Protein AF-A0A9D6CU52-F1 (afdb_monomer)

pLDDT: mean 83.79, std 15.83, range [31.8, 98.38]

Foldseek 3Di:
DDDPAAAEFEPDDPVQVQLLLLLCVVLVVVCVVLVQDFLADDHEYEYEYQAQVVVVLVDPDDGDQAQWAWDDDNHHTYIYGNCPDPDHRSLSSQLSVQLRRQNCPQAQPLQSLLLSNQSSQQDQDPVRDTDSALAPVLLVCVVPHDADQPVCLRPDDPPRPLSSDPNSSSVSNLLQNVLCVVPVNSNPRGCVVVVVVCVVPNRVVVVVVSVVVSVPHDGDDPPPSDPRPPPPPPDDDDPLVSLLVVLLSCCVRPVVVSLVSLVVSCVVPVPDLSSLLVVLVSCVQVVVLVSSLVSLVSSVVPPPRALVSLQSNLLSLCDDDPDDNQVSLVSSLVSLVVSCVVPVLDLSSLCSNLSSCLSNVVLVSSVVSLVSQCVPPVRNVVSVVVNVVSVVSNVVVVVPPDDDDPDDDDDDDDDDDDDDDDDDDDPDDDDDDDDPCPPPPQWDKDKFWFAFWADPDQWIWTWGDDSPGIAIETAHPVQAACEAPDPDPPPRHQDGGDGGDIKIWIFNDDPRPPRSYGYTHYIYD

Solvent-accessible surface area (backbone atoms only — not comparable to full-atom values): 29487 Å² total; per-residue (Å²): 59,41,53,103,63,33,34,45,45,60,88,58,57,65,88,56,49,52,59,51,53,47,47,52,52,52,52,53,53,48,36,47,76,64,72,38,54,62,70,58,80,63,49,35,39,36,36,44,29,64,27,56,73,73,41,38,84,77,47,96,57,74,86,90,74,65,63,52,44,56,43,85,44,86,84,40,34,33,28,35,28,23,51,64,48,94,75,62,43,65,46,48,47,36,25,22,46,34,62,48,31,48,89,60,80,79,51,57,54,40,54,51,52,3,44,16,49,40,55,37,32,58,43,68,46,101,83,65,48,87,42,67,50,42,50,60,66,46,52,49,45,66,75,73,48,86,76,71,52,55,69,58,48,74,68,39,45,92,85,35,75,59,66,72,38,73,59,45,53,39,51,21,23,51,52,42,54,54,49,45,73,80,32,88,53,75,81,71,56,65,65,61,69,59,55,49,50,33,73,75,60,35,50,68,58,47,50,53,53,51,50,58,52,55,71,72,58,62,63,49,77,84,71,74,78,73,76,76,63,88,72,79,78,71,41,78,65,52,71,68,56,49,51,49,55,54,24,62,56,23,49,81,75,39,47,70,60,12,47,55,48,32,54,47,50,33,68,80,32,78,87,50,46,74,41,30,36,62,48,14,48,52,25,47,76,70,69,40,51,69,63,12,43,56,29,21,62,55,19,56,68,40,92,81,45,52,43,64,45,28,36,54,36,19,58,53,39,64,48,94,65,97,61,66,61,41,66,32,9,50,54,13,27,51,27,13,46,60,20,25,75,81,41,73,81,43,62,67,37,35,50,50,25,19,53,16,21,55,61,48,63,40,54,70,60,17,51,52,33,35,54,64,30,47,76,34,83,94,38,24,71,61,26,54,53,50,51,57,49,47,54,53,52,53,55,48,54,69,66,67,56,77,72,81,79,75,90,70,82,83,80,81,86,79,80,89,78,81,82,82,80,81,86,76,89,75,75,80,78,78,83,74,78,80,70,83,78,67,75,54,89,86,44,50,77,44,68,27,31,30,62,37,26,46,59,92,56,90,41,32,35,43,29,29,35,44,100,86,52,79,35,55,31,36,27,45,72,95,49,68,32,49,64,39,71,52,98,46,91,82,50,71,55,88,56,73,65,42,53,77,47,60,32,43,38,26,21,36,62,47,94,53,79,89,50,79,32,26,42,34,54,30,37,37,87

Sequence (525 aa):
MRSGSFELVSELGPEAVDPAAAYLRIIGARYRSLGLNLREPGPITAVLTPTIVELSPYLRSPLGRTRGLSLVSPDRNYALVAWIAPGDPLTALAHEYAHLVDPHPERPVWFREGWADYLSYLRPDATGTLGATAPADRLALLRNGSWVRLDALLTADRGSPEFAEPLFYAQSWLIVRWLAEGEPDVRRISPEPFVQLVAERGPEAVAELLQAFLAGLSPAPEAPPAPAADVEMVETLEDREVALRLADLDRWIRPERARQTLERLAAEHPGWLKPLAPLGALEMDAGRYDEAETLLAEAVRDADAAPRTHHRYALLLLRPTDADPVDRAELAALHASLALESQPDDPRFLLTQAQAWMVSGAWDAAVGALRRLLVQPQSRAKAEQEMAELERRRNQALRSTPAPPLAVASPEPLPAALAPPPPKDIPPPAVEPPVTNWPPPHAEVIYGRVDYVDCSGPDKIIVLRNSLFPMRFREPRGRPAKIFFPPDKSWETIPCGAKGWTINLAYRPYRELGSVRGDVVAILF

Secondary structure (DSSP, 8-state):
-B-SSEEEEESS-HHHHHHHHHHHHHHHHHHHHTT---SSSS-EEEEEESSHHHHGGG-SS-TTS-SEEEEE-SS-EEEEEESSSSS-HHHHHHHHHHHHH-S-TTS-HHHHHHHHHHHHTEEE-TTS-EEE---HHHHHHHHHS-PPPHHHHHH--TTSGGGGSHHHHHHHHHHHHHHHHH-SSTTT--SHHHHHHHHHH-HHHHHHHHHHHHHHPPPPP-PPPPP-------BPPPHHHHHHHHHHHHTTT-HHHHHHHHHHHHHH-TT--TTHHHHHHHHHHTT-HHHHHHHHHHHTTSTT--HHHHHHHHHHHTS--SS-HHHHHHHHHHHHHHHHHHSTT-HHHHHHHHHHHHHHT-HHHHHHHHHHHHTSTTTHHHHHHHHHHHHHHHHHHHHSSPPPPP--PPPPPPPPPPPPPPPP-PPPPP-PPP-TT-SPTT-EEEEEEEEEEE-SSSSEEEEEE-SS-EEEEEE-TTSPPEEES-SSTT-SSPPTT--S-EEEEEEEE-SSTT-S-EEEEEEE-

Nearest PDB structures (foldseek):
  6b85-assembly1_J  TM=6.026E-01  e=1.925E-04  synthetic construct
  6y4l-assembly1_A  TM=3.552E-01  e=9.000E-04  Homo sapiens
  8j0o-assembly1_B  TM=4.127E-01  e=2.598E-03  Homo sapiens
  8tau-assembly1_K  TM=4.424E-01  e=5.618E-03  Homo sapiens
  6ww7-assembly1_B  TM=3.453E-01  e=7.789E-04  Homo sapiens

Mean predicted aligned error: 13.83 Å

Radius of gyration: 27.66 Å; Cα contacts (8 Å, |Δi|>4): 777; chains: 1; bounding box: 75×64×87 Å

Structure (mmCIF, N/CA/C/O backbone):
data_AF-A0A9D6CU52-F1
#
_entry.id   AF-A0A9D6CU52-F1
#
loop_
_atom_site.group_PDB
_atom_site.id
_atom_site.type_symbol
_atom_site.label_atom_id
_atom_site.label_alt_id
_atom_site.label_comp_id
_atom_site.label_asym_id
_atom_site.label_entity_id
_atom_site.label_seq_id
_atom_site.pdbx_PDB_ins_code
_atom_site.Cartn_x
_atom_site.Cartn_y
_atom_site.Cartn_z
_atom_site.occupancy
_atom_site.B_iso_or_equiv
_atom_site.auth_seq_id
_atom_site.auth_comp_id
_atom_site.auth_asym_id
_atom_site.auth_atom_id
_atom_site.pdbx_PDB_model_num
ATOM 1 N N . MET A 1 1 ? 13.491 15.106 6.067 1.00 82.19 1 MET A N 1
ATOM 2 C CA . MET A 1 1 ? 12.840 16.278 5.440 1.00 82.19 1 MET A CA 1
ATOM 3 C C . MET A 1 1 ? 11.353 15.988 5.245 1.00 82.19 1 MET A C 1
ATOM 5 O O . MET A 1 1 ? 11.017 14.853 4.917 1.00 82.19 1 MET A O 1
ATOM 9 N N . ARG A 1 2 ? 10.461 16.965 5.435 1.00 82.94 2 ARG A N 1
ATOM 10 C CA . ARG A 1 2 ? 9.003 16.836 5.249 1.00 82.94 2 ARG A CA 1
ATOM 11 C C . ARG A 1 2 ? 8.479 17.889 4.263 1.00 82.94 2 ARG A C 1
ATOM 13 O O . ARG A 1 2 ? 8.951 19.020 4.241 1.00 82.94 2 ARG A O 1
ATOM 20 N N . SER A 1 3 ? 7.506 17.490 3.447 1.00 80.88 3 SER A N 1
ATOM 21 C CA . SER A 1 3 ? 6.728 18.313 2.513 1.00 80.88 3 SER A CA 1
ATOM 22 C C . SER A 1 3 ? 5.238 17.998 2.697 1.00 80.88 3 SER A C 1
ATOM 24 O O . SER A 1 3 ? 4.886 16.959 3.253 1.00 80.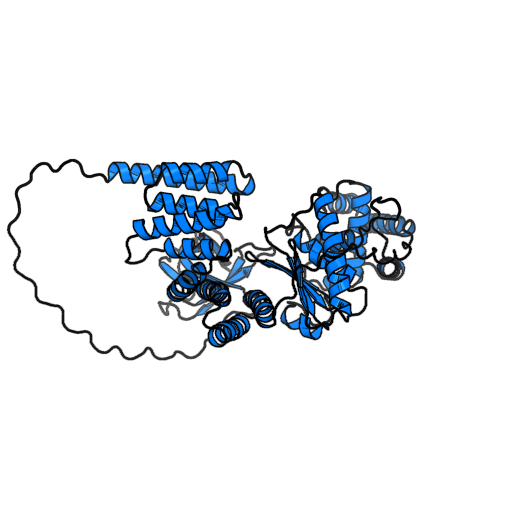88 3 SER A O 1
ATOM 26 N N . GLY A 1 4 ? 4.341 18.842 2.176 1.00 74.12 4 GLY A N 1
ATOM 27 C CA . GLY A 1 4 ? 2.895 18.575 2.225 1.00 74.12 4 GLY A CA 1
ATOM 28 C C . GLY A 1 4 ? 2.442 17.311 1.473 1.00 74.12 4 GLY A C 1
ATOM 29 O O . GLY A 1 4 ? 1.302 16.890 1.623 1.00 74.12 4 GLY A O 1
ATOM 30 N N . SER A 1 5 ? 3.309 16.697 0.656 1.00 75.69 5 SER A N 1
ATOM 31 C CA . SER A 1 5 ? 2.972 15.507 -0.149 1.00 75.69 5 SER A CA 1
ATOM 32 C C . SER A 1 5 ? 3.881 14.295 0.074 1.00 75.69 5 SER A C 1
ATOM 34 O O . SER A 1 5 ? 3.539 13.196 -0.364 1.00 75.69 5 SER A O 1
ATOM 36 N N . PHE A 1 6 ? 5.024 14.464 0.744 1.00 87.56 6 PHE A N 1
ATOM 37 C CA . PHE A 1 6 ? 5.948 13.371 1.041 1.00 87.56 6 PHE A CA 1
ATOM 38 C C . PHE A 1 6 ? 6.873 13.703 2.218 1.00 87.56 6 PHE A C 1
ATOM 40 O O . PHE A 1 6 ? 7.117 14.862 2.544 1.00 87.56 6 PHE A O 1
ATOM 47 N N . GLU A 1 7 ? 7.438 12.663 2.811 1.00 90.50 7 GLU A N 1
ATOM 48 C CA . GLU A 1 7 ? 8.548 12.703 3.753 1.00 90.50 7 GLU A CA 1
ATOM 49 C C . GLU A 1 7 ? 9.751 11.996 3.121 1.00 90.50 7 GLU A C 1
ATOM 51 O O . GLU A 1 7 ? 9.598 10.997 2.420 1.00 90.50 7 GLU A O 1
ATOM 56 N N . LEU A 1 8 ? 10.947 12.509 3.381 1.00 90.50 8 LEU A N 1
ATOM 57 C CA . LEU A 1 8 ? 12.207 11.882 3.007 1.00 90.50 8 LEU A CA 1
ATOM 58 C C . LEU A 1 8 ? 13.006 11.586 4.275 1.00 90.50 8 LEU A C 1
ATOM 60 O O . LEU A 1 8 ? 13.309 12.495 5.058 1.00 90.50 8 LEU A O 1
ATOM 64 N N . VAL A 1 9 ? 13.340 10.315 4.456 1.00 90.88 9 VAL A N 1
ATOM 65 C CA . VAL A 1 9 ? 14.138 9.782 5.557 1.00 90.88 9 VAL A CA 1
ATOM 66 C C . VAL A 1 9 ? 15.438 9.247 4.971 1.00 90.88 9 VAL A C 1
ATOM 68 O O . VAL A 1 9 ? 15.416 8.496 4.001 1.00 90.88 9 VAL A O 1
ATOM 71 N N . SER A 1 10 ? 16.572 9.662 5.520 1.00 87.44 10 SER A N 1
ATOM 72 C CA . SER A 1 10 ? 17.883 9.336 4.967 1.00 87.44 10 SER A CA 1
ATOM 73 C C . SER A 1 10 ? 18.942 9.408 6.057 1.00 87.44 10 SER A C 1
ATOM 75 O O . SER A 1 10 ? 18.907 10.323 6.877 1.00 87.44 10 SER A O 1
ATOM 77 N N . GLU A 1 11 ? 19.885 8.469 6.035 1.00 77.38 11 GLU A N 1
ATOM 78 C CA . GLU A 1 11 ? 21.148 8.559 6.789 1.00 77.38 11 GLU A CA 1
ATOM 79 C C . GLU A 1 11 ? 22.247 9.278 5.977 1.00 77.38 11 GLU A C 1
ATOM 81 O O . GLU A 1 11 ? 23.333 9.546 6.484 1.00 77.38 11 GLU A O 1
ATOM 86 N N . LEU A 1 12 ? 21.971 9.583 4.704 1.00 82.69 12 LEU A N 1
ATOM 87 C CA . LEU A 1 12 ? 22.848 10.330 3.798 1.00 82.69 12 LEU A CA 1
ATOM 88 C C . LEU A 1 12 ? 22.680 11.841 3.978 1.00 82.69 12 LEU A C 1
ATOM 90 O O . LEU A 1 12 ? 21.609 12.304 4.384 1.00 82.69 12 LEU A O 1
ATOM 94 N N . GLY A 1 13 ? 23.720 12.596 3.619 1.00 80.56 13 GLY A N 1
ATOM 95 C CA . GLY A 1 13 ? 23.745 14.048 3.734 1.00 80.56 13 GLY A CA 1
ATOM 96 C C . GLY A 1 13 ? 22.872 14.785 2.705 1.00 80.56 13 GLY A C 1
ATOM 97 O O . GLY A 1 13 ? 22.214 14.165 1.855 1.00 80.56 13 GLY A O 1
ATOM 98 N N . PRO A 1 14 ? 22.853 16.132 2.772 1.00 82.94 14 PRO A N 1
ATOM 99 C CA . PRO A 1 14 ? 22.083 16.997 1.872 1.00 82.94 14 PRO A CA 1
ATOM 100 C C . PRO A 1 14 ? 22.311 16.712 0.381 1.00 82.94 14 PRO A C 1
ATOM 102 O O . PRO A 1 14 ? 21.384 16.804 -0.417 1.00 82.94 14 PRO A O 1
ATOM 105 N N . GLU A 1 15 ? 23.512 16.267 0.005 1.00 83.56 15 GLU A N 1
ATOM 106 C CA . GLU A 1 15 ? 23.879 15.906 -1.366 1.00 83.56 15 GLU A CA 1
ATOM 107 C C . GLU A 1 15 ? 23.019 14.788 -1.978 1.00 83.56 15 GLU A C 1
ATOM 109 O O . GLU A 1 15 ? 22.872 14.726 -3.197 1.00 83.56 15 GLU A O 1
ATOM 114 N N . ALA A 1 16 ? 22.439 13.916 -1.149 1.00 86.19 16 ALA A N 1
ATOM 115 C CA . ALA A 1 16 ? 21.479 12.900 -1.573 1.00 86.19 16 ALA A CA 1
ATOM 116 C C . ALA A 1 16 ? 20.031 13.371 -1.376 1.00 86.19 16 ALA A C 1
ATOM 118 O O . ALA A 1 16 ? 19.162 13.122 -2.213 1.00 86.19 16 ALA A O 1
ATOM 119 N N . VAL A 1 17 ? 19.774 14.066 -0.267 1.00 86.88 17 VAL A N 1
ATOM 120 C CA . VAL A 1 17 ? 18.432 14.481 0.157 1.00 86.88 17 VAL A CA 1
ATOM 121 C C . VAL A 1 17 ? 17.819 15.520 -0.780 1.00 86.88 17 VAL A C 1
ATOM 123 O O . VAL A 1 17 ? 16.676 15.350 -1.208 1.00 86.88 17 VAL A O 1
ATOM 126 N N . ASP A 1 18 ? 18.572 16.555 -1.142 1.00 85.44 18 ASP A N 1
ATOM 127 C CA . ASP A 1 18 ? 18.086 17.675 -1.951 1.00 85.44 18 ASP A CA 1
ATOM 128 C C . ASP A 1 18 ? 17.663 17.251 -3.372 1.00 85.44 18 ASP A C 1
ATOM 130 O O . ASP A 1 18 ? 16.533 17.561 -3.778 1.00 85.44 18 ASP A O 1
ATOM 134 N N . PRO A 1 19 ? 18.476 16.496 -4.145 1.00 85.81 19 PRO A N 1
ATOM 135 C CA . PRO A 1 19 ? 18.045 16.030 -5.461 1.00 85.81 19 PRO A CA 1
ATOM 136 C C . PRO A 1 19 ? 16.874 15.041 -5.378 1.00 85.81 19 PRO A C 1
ATOM 138 O O . PRO A 1 19 ? 15.969 15.112 -6.211 1.00 85.81 19 PRO A O 1
ATOM 141 N N . ALA A 1 20 ? 16.830 14.162 -4.367 1.00 89.50 20 ALA A N 1
ATOM 142 C CA . ALA A 1 20 ? 15.702 13.249 -4.167 1.00 89.50 20 ALA A CA 1
ATOM 143 C C . ALA A 1 20 ? 14.395 14.009 -3.905 1.00 89.50 20 ALA A C 1
ATOM 145 O O . ALA A 1 20 ? 13.361 13.717 -4.506 1.00 89.50 20 ALA A O 1
ATOM 146 N N . ALA A 1 21 ? 14.452 15.010 -3.026 1.00 87.44 21 ALA A N 1
ATOM 147 C CA . ALA A 1 21 ? 13.339 15.879 -2.679 1.00 87.44 21 ALA A CA 1
ATOM 148 C C . ALA A 1 21 ? 12.778 16.617 -3.898 1.00 87.44 21 ALA A C 1
ATOM 150 O O . ALA A 1 21 ? 11.570 16.570 -4.161 1.00 87.44 21 ALA A O 1
ATOM 151 N N . ALA A 1 22 ? 13.656 17.275 -4.660 1.00 83.31 22 ALA A N 1
ATOM 152 C CA . ALA A 1 22 ? 13.279 17.979 -5.878 1.00 83.31 22 ALA A CA 1
ATOM 153 C C . ALA A 1 22 ? 12.625 17.018 -6.882 1.00 83.31 22 ALA A C 1
ATOM 155 O O . ALA A 1 22 ? 11.557 17.312 -7.430 1.00 83.31 22 ALA A O 1
ATOM 156 N N . TYR A 1 23 ? 13.214 15.833 -7.061 1.00 85.62 23 TYR A N 1
ATOM 157 C CA . TYR A 1 23 ? 12.720 14.841 -8.006 1.00 85.62 23 TYR A CA 1
ATOM 158 C C . TYR A 1 23 ? 11.363 14.253 -7.604 1.00 85.62 23 TYR A C 1
ATOM 160 O O . TYR A 1 23 ? 10.465 14.208 -8.442 1.00 85.62 23 TYR A O 1
ATOM 168 N N . LEU A 1 24 ? 11.153 13.906 -6.326 1.00 87.75 24 LEU A N 1
ATOM 169 C CA . LEU A 1 24 ? 9.862 13.436 -5.793 1.00 87.75 24 LEU A CA 1
ATOM 170 C C . LEU A 1 24 ? 8.722 14.418 -6.073 1.00 87.75 24 LEU A C 1
ATOM 172 O O . LEU A 1 24 ? 7.606 14.013 -6.408 1.00 87.75 24 LEU A O 1
ATOM 176 N N . ARG A 1 25 ? 9.003 15.720 -5.968 1.00 83.50 25 ARG A N 1
ATOM 177 C CA . ARG A 1 25 ? 8.037 16.779 -6.277 1.00 83.50 25 ARG A CA 1
ATOM 178 C C . ARG A 1 25 ? 7.653 16.766 -7.755 1.00 83.50 25 ARG A C 1
ATOM 180 O O . ARG A 1 25 ? 6.465 16.837 -8.075 1.00 83.50 25 ARG A O 1
ATOM 187 N N . ILE A 1 26 ? 8.650 16.654 -8.633 1.00 82.12 26 ILE A N 1
ATOM 188 C CA . ILE A 1 26 ? 8.469 16.626 -10.088 1.00 82.12 26 ILE A CA 1
ATOM 189 C C . ILE A 1 26 ? 7.664 15.396 -10.497 1.00 82.12 26 ILE A C 1
ATOM 191 O O . ILE A 1 26 ? 6.622 15.544 -11.137 1.00 82.12 26 ILE A O 1
ATOM 195 N N . ILE A 1 27 ? 8.088 14.197 -10.087 1.00 84.94 27 ILE A N 1
ATOM 196 C CA . ILE A 1 27 ? 7.401 12.958 -10.469 1.00 84.94 27 ILE A CA 1
ATOM 197 C C . ILE A 1 27 ? 6.010 12.871 -9.838 1.00 84.94 27 ILE A C 1
ATOM 199 O O . ILE A 1 27 ? 5.061 12.477 -10.508 1.00 84.94 27 ILE A O 1
ATOM 203 N N . GLY A 1 28 ? 5.834 13.339 -8.599 1.00 85.56 28 GLY A N 1
ATOM 204 C CA . GLY A 1 28 ? 4.525 13.364 -7.952 1.00 85.56 28 GLY A CA 1
ATOM 205 C C . GLY A 1 28 ? 3.546 14.313 -8.645 1.00 85.56 28 GLY A C 1
ATOM 206 O O . GLY A 1 28 ? 2.388 13.959 -8.865 1.00 85.56 28 GLY A O 1
ATOM 207 N N . ALA A 1 29 ? 3.993 15.513 -9.035 1.00 82.88 29 ALA A N 1
ATOM 208 C CA . ALA A 1 29 ? 3.177 16.430 -9.835 1.00 82.88 29 ALA A CA 1
ATOM 209 C C . ALA A 1 29 ? 2.859 15.842 -11.218 1.00 82.88 29 ALA A C 1
ATOM 211 O O . ALA A 1 29 ? 1.720 15.927 -11.682 1.00 82.88 29 ALA A O 1
ATOM 212 N N . ARG A 1 30 ? 3.844 15.191 -11.844 1.00 82.44 30 ARG A N 1
ATOM 213 C CA . ARG A 1 30 ? 3.703 14.526 -13.140 1.00 82.44 30 ARG A CA 1
ATOM 214 C C . ARG A 1 30 ? 2.666 13.409 -13.096 1.00 82.44 30 ARG A C 1
ATOM 216 O O . ARG A 1 30 ? 1.738 13.430 -13.901 1.00 82.44 30 ARG A O 1
ATOM 223 N N . TYR A 1 31 ? 2.781 12.470 -12.164 1.00 87.50 31 TYR A N 1
ATOM 224 C CA . TYR A 1 31 ? 1.844 11.356 -12.033 1.00 87.50 31 TYR A CA 1
ATOM 225 C C . TYR A 1 31 ? 0.422 11.861 -11.763 1.00 87.50 31 TYR A C 1
ATOM 227 O O . TYR A 1 31 ? -0.506 11.448 -12.457 1.00 87.50 31 TYR A O 1
ATOM 235 N N . ARG A 1 32 ? 0.248 12.881 -10.910 1.00 86.56 32 ARG A N 1
ATOM 236 C CA . ARG A 1 32 ? -1.065 13.525 -10.725 1.00 86.56 32 ARG A CA 1
ATOM 237 C C . ARG A 1 32 ? -1.614 14.155 -12.008 1.00 86.56 32 ARG A C 1
ATOM 239 O O . ARG A 1 32 ? -2.791 13.976 -12.300 1.00 86.56 32 ARG A O 1
ATOM 246 N N . SER A 1 33 ? -0.785 14.841 -12.803 1.00 84.12 33 SER A N 1
ATOM 247 C CA . SER A 1 33 ? -1.212 15.397 -14.104 1.00 84.12 33 SER A CA 1
ATOM 248 C C . SER A 1 33 ? -1.621 14.325 -15.122 1.00 84.12 33 SER A C 1
ATOM 250 O O . SER A 1 33 ? -2.421 14.593 -16.012 1.00 84.12 33 SER A O 1
ATOM 252 N N . LEU A 1 34 ? -1.097 13.106 -14.967 1.00 84.88 34 LEU A N 1
ATOM 253 C CA . LEU A 1 34 ? -1.471 11.926 -15.746 1.00 84.88 34 LEU A CA 1
ATOM 254 C C . LEU A 1 34 ? -2.723 11.225 -15.186 1.00 84.88 34 LEU A C 1
ATOM 256 O O . LEU A 1 34 ? -3.155 10.211 -15.727 1.00 84.88 34 LEU A O 1
ATOM 260 N N . GLY A 1 35 ? -3.300 11.733 -14.092 1.00 87.25 35 GLY A N 1
ATOM 261 C CA . GLY A 1 35 ? -4.410 11.104 -13.379 1.00 87.25 35 GLY A CA 1
ATOM 262 C C . GLY A 1 35 ? -4.018 9.834 -12.614 1.00 87.25 35 GLY A C 1
ATOM 263 O O . GLY A 1 35 ? -4.899 9.048 -12.271 1.00 87.25 35 GLY A O 1
ATOM 264 N N . LEU A 1 36 ? -2.722 9.627 -12.363 1.00 88.50 36 LEU A N 1
ATOM 265 C CA . LEU A 1 36 ? -2.189 8.550 -11.533 1.00 88.50 36 LEU A CA 1
ATOM 266 C C . LEU A 1 36 ? -2.109 9.041 -10.084 1.00 88.50 36 LEU A C 1
ATOM 268 O O . LEU A 1 36 ? -1.351 9.960 -9.760 1.00 88.50 36 LEU A O 1
ATOM 272 N N . ASN A 1 37 ? -2.919 8.439 -9.218 1.00 86.25 37 ASN A N 1
ATOM 273 C CA . ASN A 1 37 ? -3.001 8.771 -7.799 1.00 86.25 37 ASN A CA 1
ATOM 274 C C . ASN A 1 37 ? -2.467 7.616 -6.956 1.00 86.25 37 ASN A C 1
ATOM 276 O O . ASN A 1 37 ? -2.439 6.473 -7.406 1.00 86.25 37 ASN A O 1
ATOM 280 N N . LEU A 1 38 ? -2.069 7.916 -5.720 1.00 82.62 38 LEU A N 1
ATOM 281 C CA . LEU A 1 38 ? -1.670 6.882 -4.772 1.00 82.62 38 LEU A CA 1
ATOM 282 C C . LEU A 1 38 ? -2.819 5.911 -4.513 1.00 82.62 38 LEU A C 1
ATOM 284 O O . LEU A 1 38 ? -3.964 6.329 -4.338 1.00 82.62 38 LEU A O 1
ATOM 288 N N . ARG A 1 39 ? -2.484 4.620 -4.456 1.00 73.75 39 ARG A N 1
ATOM 289 C CA . ARG A 1 39 ? -3.450 3.549 -4.177 1.00 73.75 39 ARG A CA 1
ATOM 290 C C . ARG A 1 39 ? -4.070 3.677 -2.790 1.00 73.75 39 ARG A C 1
ATOM 292 O O . ARG A 1 39 ? -5.274 3.509 -2.636 1.00 73.75 39 ARG A O 1
ATOM 299 N N . GLU A 1 40 ? -3.237 3.961 -1.793 1.00 72.12 40 GLU A N 1
ATOM 300 C CA . GLU A 1 40 ? -3.673 4.252 -0.431 1.00 72.12 40 GLU A CA 1
ATOM 301 C C . GLU A 1 40 ? -3.471 5.744 -0.146 1.00 72.12 40 GLU A C 1
ATOM 303 O O . GLU A 1 40 ? -2.378 6.266 -0.398 1.00 72.12 40 GLU A O 1
ATOM 308 N N . PRO A 1 41 ? -4.491 6.444 0.381 1.00 68.19 41 PRO A N 1
ATOM 309 C CA . PRO A 1 41 ? -4.361 7.846 0.743 1.00 68.19 41 PRO A CA 1
ATOM 310 C C . PRO A 1 41 ? -3.345 8.013 1.879 1.00 68.19 41 PRO A C 1
ATOM 312 O O . PRO A 1 41 ? -3.377 7.293 2.875 1.00 68.19 41 PRO A O 1
ATOM 315 N N . GLY A 1 42 ? -2.449 8.988 1.735 1.00 72.44 42 GLY A N 1
ATOM 316 C CA . GLY A 1 42 ? -1.429 9.309 2.732 1.00 72.44 42 GLY A CA 1
ATOM 317 C C . GLY A 1 42 ? -0.142 9.840 2.100 1.00 72.44 42 GLY A C 1
ATOM 318 O O . GLY A 1 42 ? 0.035 9.737 0.883 1.00 72.44 42 GLY A O 1
ATOM 319 N N . PRO A 1 43 ? 0.766 10.421 2.901 1.00 78.69 43 PRO A N 1
ATOM 320 C CA . PRO A 1 43 ? 2.061 10.857 2.404 1.00 78.69 43 PRO A CA 1
ATOM 321 C C . PRO A 1 43 ? 2.912 9.653 1.992 1.00 78.69 43 PRO A C 1
ATOM 323 O O . PRO A 1 43 ? 2.812 8.561 2.561 1.00 78.69 43 PRO A O 1
ATOM 326 N N . ILE A 1 44 ? 3.787 9.874 1.017 1.00 89.50 44 ILE A N 1
ATOM 327 C CA . ILE A 1 44 ? 4.846 8.922 0.682 1.00 89.50 44 ILE A CA 1
ATOM 328 C C . ILE A 1 44 ? 6.014 9.181 1.618 1.00 89.50 44 ILE A C 1
ATOM 330 O O . ILE A 1 44 ? 6.458 10.318 1.732 1.00 89.50 44 ILE A O 1
ATOM 334 N N . THR A 1 45 ? 6.540 8.145 2.251 1.00 92.38 45 THR A N 1
ATOM 335 C CA . THR A 1 45 ? 7.805 8.194 2.976 1.00 92.38 45 THR A CA 1
ATOM 336 C C . THR A 1 45 ? 8.875 7.537 2.109 1.00 92.38 45 THR A C 1
ATOM 338 O O . THR A 1 45 ? 8.958 6.313 2.007 1.00 92.38 45 THR A O 1
ATOM 341 N N . ALA A 1 46 ? 9.690 8.355 1.452 1.00 93.88 46 ALA A N 1
ATOM 342 C CA . ALA A 1 46 ? 10.862 7.879 0.736 1.00 93.88 46 ALA A CA 1
ATOM 343 C C . ALA A 1 46 ? 12.003 7.636 1.735 1.00 93.88 46 ALA A C 1
ATOM 345 O O . ALA A 1 46 ? 12.306 8.504 2.553 1.00 93.88 46 ALA A O 1
ATOM 346 N N . VAL A 1 47 ? 12.615 6.454 1.686 1.00 93.00 47 VAL A N 1
ATOM 347 C CA . VAL A 1 47 ? 13.716 6.056 2.572 1.00 93.00 47 VAL A CA 1
ATOM 348 C C . VAL A 1 47 ? 14.956 5.808 1.724 1.00 93.00 47 VAL A C 1
ATOM 350 O O . VAL A 1 47 ? 14.983 4.879 0.918 1.00 93.00 47 VAL A O 1
ATOM 353 N N . LEU A 1 48 ? 15.977 6.641 1.899 1.00 92.62 48 LEU A N 1
ATOM 354 C CA . LEU A 1 48 ? 17.241 6.517 1.182 1.00 92.62 48 LEU A CA 1
ATOM 355 C C . LEU A 1 48 ? 18.237 5.774 2.065 1.00 92.62 48 LEU A C 1
ATOM 357 O O . LEU A 1 48 ? 18.651 6.277 3.111 1.00 92.62 48 LEU A O 1
ATOM 361 N N . THR A 1 49 ? 18.611 4.569 1.649 1.00 87.94 49 THR A N 1
ATOM 362 C CA . THR A 1 49 ? 19.670 3.811 2.312 1.00 87.94 49 THR A CA 1
ATOM 363 C C . THR A 1 49 ? 20.997 4.061 1.600 1.00 87.94 49 THR A C 1
ATOM 365 O O . THR A 1 49 ? 21.003 4.220 0.375 1.00 87.94 49 THR A O 1
ATOM 368 N N . PRO A 1 50 ? 22.139 4.075 2.312 1.00 82.56 50 PRO A N 1
ATOM 369 C CA . PRO A 1 50 ? 23.430 4.271 1.670 1.00 82.56 50 PRO A CA 1
ATOM 370 C C . PRO A 1 50 ? 23.702 3.227 0.598 1.00 82.56 50 PRO A C 1
ATOM 372 O O . PRO A 1 50 ? 23.958 3.588 -0.544 1.00 82.56 50 PRO A O 1
ATOM 375 N N . THR A 1 51 ? 23.578 1.939 0.917 1.00 81.62 51 THR A N 1
ATOM 376 C CA . THR A 1 51 ? 23.855 0.864 -0.034 1.00 81.62 51 THR A CA 1
ATOM 377 C C . THR A 1 51 ? 22.743 -0.184 -0.043 1.00 81.62 51 THR A C 1
ATOM 379 O O . THR A 1 51 ? 21.755 -0.118 0.697 1.00 81.62 51 THR A O 1
ATOM 382 N N . ILE A 1 52 ? 22.909 -1.188 -0.908 1.00 78.00 52 ILE A N 1
ATOM 383 C CA . ILE A 1 52 ? 22.029 -2.357 -0.948 1.00 78.00 52 ILE A CA 1
ATOM 384 C C . ILE A 1 52 ? 22.137 -3.220 0.318 1.00 78.00 52 ILE A C 1
ATOM 386 O O . ILE A 1 52 ? 21.218 -3.982 0.604 1.00 78.00 52 ILE A O 1
ATOM 390 N N . VAL A 1 53 ? 23.227 -3.107 1.087 1.00 74.62 53 VAL A N 1
ATOM 391 C CA . VAL A 1 53 ? 23.410 -3.852 2.341 1.00 74.62 53 VAL A CA 1
ATOM 392 C C . VAL A 1 53 ? 22.402 -3.379 3.382 1.00 74.62 53 VAL A C 1
ATOM 394 O O . VAL A 1 53 ? 21.714 -4.210 3.968 1.00 74.62 53 VAL A O 1
ATOM 397 N N . GLU A 1 54 ? 22.241 -2.068 3.556 1.00 81.06 54 GLU A N 1
ATOM 398 C CA . GLU A 1 54 ? 21.266 -1.488 4.485 1.00 81.06 54 GLU A CA 1
ATOM 399 C C . GLU A 1 54 ? 19.822 -1.660 3.994 1.00 81.06 54 GLU A C 1
ATOM 401 O O . GLU A 1 54 ? 18.903 -1.744 4.808 1.00 81.06 54 GLU A O 1
ATOM 406 N N . LEU A 1 55 ? 19.618 -1.773 2.676 1.00 79.81 55 LEU A N 1
ATOM 407 C CA . LEU A 1 55 ? 18.317 -2.102 2.089 1.00 79.81 55 LEU A CA 1
ATOM 408 C C . LEU A 1 55 ? 17.944 -3.579 2.291 1.00 79.81 55 LEU A C 1
ATOM 410 O O . LEU A 1 55 ? 16.771 -3.915 2.446 1.00 79.81 55 LEU A O 1
ATOM 414 N N . SER A 1 56 ? 18.931 -4.474 2.293 1.00 75.50 56 SER A N 1
ATOM 415 C CA . SER A 1 56 ? 18.723 -5.925 2.267 1.00 75.50 56 SER A CA 1
ATOM 416 C C . SER A 1 56 ? 17.820 -6.517 3.349 1.00 75.50 56 SER A C 1
ATOM 418 O O . SER A 1 56 ? 17.082 -7.441 3.008 1.00 75.50 56 SER A O 1
ATOM 420 N N . PRO A 1 57 ? 17.768 -6.005 4.598 1.00 75.62 57 PRO A N 1
ATOM 421 C CA . PRO A 1 57 ? 16.850 -6.531 5.604 1.00 75.62 57 PRO A CA 1
ATOM 422 C C . PRO A 1 57 ? 15.376 -6.331 5.234 1.00 75.62 57 PRO A C 1
ATOM 424 O O . PRO A 1 57 ? 14.516 -6.997 5.803 1.00 75.62 57 PRO A O 1
ATOM 427 N N . TYR A 1 58 ? 15.086 -5.411 4.309 1.00 74.00 58 TYR A N 1
ATOM 428 C CA . TYR A 1 58 ? 13.745 -5.139 3.801 1.00 74.00 58 TYR A CA 1
ATOM 429 C C . TYR A 1 58 ? 13.408 -5.953 2.544 1.00 74.00 58 TYR A C 1
ATOM 431 O O . TYR A 1 58 ? 12.239 -6.084 2.177 1.00 74.00 58 TYR A O 1
ATOM 439 N N . LEU A 1 59 ? 14.417 -6.518 1.874 1.00 70.56 59 LEU A N 1
ATOM 440 C CA . LEU A 1 59 ? 14.243 -7.260 0.633 1.00 70.56 59 LEU A CA 1
ATOM 441 C C . LEU A 1 59 ? 13.874 -8.718 0.926 1.00 70.56 59 LEU A C 1
ATOM 443 O O . LEU A 1 59 ? 14.542 -9.417 1.680 1.00 70.56 59 LEU A O 1
ATOM 447 N N . ARG A 1 60 ? 12.828 -9.217 0.258 1.00 60.31 60 ARG A N 1
ATOM 448 C CA . ARG A 1 60 ? 12.427 -10.640 0.312 1.00 60.31 60 ARG A CA 1
ATOM 449 C C . ARG A 1 60 ? 13.272 -11.547 -0.601 1.00 60.31 60 ARG A C 1
ATOM 451 O O . ARG A 1 60 ? 12.989 -12.738 -0.704 1.00 60.31 60 ARG A O 1
ATOM 458 N N . SER A 1 61 ? 14.276 -10.984 -1.273 1.00 53.25 61 SER A N 1
ATOM 459 C CA . SER A 1 61 ? 15.102 -11.634 -2.296 1.00 53.25 61 SER A CA 1
ATOM 460 C C . SER A 1 61 ? 16.581 -11.610 -1.893 1.00 53.25 61 SER A C 1
ATOM 462 O O . SER A 1 61 ? 16.979 -10.723 -1.138 1.00 53.25 61 SER A O 1
ATOM 464 N N . PRO A 1 62 ? 17.419 -12.534 -2.407 1.00 50.38 62 PRO A N 1
ATOM 465 C CA . PRO A 1 62 ? 18.859 -12.505 -2.166 1.00 50.38 62 PRO A CA 1
ATOM 466 C C . PRO A 1 62 ? 19.475 -11.146 -2.527 1.00 50.38 62 PRO A C 1
ATOM 468 O O . PRO A 1 62 ? 19.061 -10.511 -3.502 1.00 50.38 62 PRO A O 1
ATOM 471 N N . LEU A 1 63 ? 20.482 -10.736 -1.751 1.00 48.84 63 LEU A N 1
ATOM 472 C CA . LEU A 1 63 ? 21.293 -9.535 -1.974 1.00 48.84 63 LEU A CA 1
ATOM 473 C C . LEU A 1 63 ? 21.667 -9.364 -3.459 1.00 48.84 63 LEU A C 1
ATOM 475 O O . LEU A 1 63 ? 22.153 -10.303 -4.089 1.00 48.84 63 LEU A O 1
ATOM 479 N N . GLY A 1 64 ? 21.476 -8.157 -4.004 1.00 48.97 64 GLY A N 1
ATOM 480 C CA . GLY A 1 64 ? 22.013 -7.771 -5.318 1.00 48.97 64 GLY A CA 1
ATOM 481 C C . GLY A 1 64 ? 21.028 -7.705 -6.490 1.00 48.97 64 GLY A C 1
ATOM 482 O O . GLY A 1 64 ? 21.434 -7.261 -7.560 1.00 48.97 64 GLY A O 1
ATOM 483 N N . ARG A 1 65 ? 19.759 -8.111 -6.328 1.00 59.41 65 ARG A N 1
ATOM 484 C CA . ARG A 1 65 ? 18.796 -8.174 -7.454 1.00 59.41 65 ARG A CA 1
ATOM 485 C C . ARG A 1 65 ? 17.870 -6.964 -7.599 1.00 59.41 65 ARG A C 1
ATOM 487 O O . ARG A 1 65 ? 17.415 -6.691 -8.701 1.00 59.41 65 ARG A O 1
ATOM 494 N N . THR A 1 66 ? 17.604 -6.234 -6.519 1.00 68.06 66 THR A N 1
ATOM 495 C CA . THR A 1 66 ? 16.668 -5.096 -6.505 1.00 68.06 66 THR A CA 1
ATOM 496 C C . THR A 1 66 ? 17.311 -3.896 -5.821 1.00 68.06 66 THR A C 1
ATOM 498 O O . THR A 1 66 ? 17.925 -4.040 -4.764 1.00 68.06 66 THR A O 1
ATOM 501 N N . ARG A 1 67 ? 17.187 -2.709 -6.425 1.00 74.81 67 ARG A N 1
ATOM 502 C CA . ARG A 1 67 ? 17.755 -1.448 -5.901 1.00 74.81 67 ARG A CA 1
ATOM 503 C C . ARG A 1 67 ? 16.776 -0.646 -5.053 1.00 74.81 67 ARG A C 1
ATOM 505 O O . ARG A 1 67 ? 17.172 0.346 -4.449 1.00 74.81 67 ARG A O 1
ATOM 512 N N . GLY A 1 68 ? 15.529 -1.090 -4.998 1.00 85.62 68 GLY A N 1
ATOM 513 C CA . GLY A 1 68 ? 14.498 -0.463 -4.208 1.00 85.62 68 GLY A CA 1
ATOM 514 C C . GLY A 1 68 ? 13.393 -1.431 -3.822 1.00 85.62 68 GLY A C 1
ATOM 515 O O . GLY A 1 68 ? 13.435 -2.626 -4.136 1.00 85.62 68 GLY A O 1
ATOM 516 N N . LEU A 1 69 ? 12.456 -0.893 -3.052 1.00 86.56 69 LEU A N 1
ATOM 517 C CA . LEU A 1 69 ? 11.237 -1.562 -2.638 1.00 86.56 69 LEU A CA 1
ATOM 518 C C . LEU A 1 69 ? 10.132 -0.529 -2.429 1.00 86.56 69 LEU A C 1
ATOM 520 O O . LEU A 1 69 ? 10.245 0.360 -1.585 1.00 86.56 69 LEU A O 1
ATOM 524 N N . SER A 1 70 ? 9.012 -0.730 -3.106 1.00 88.06 70 SER A N 1
ATOM 525 C CA . SER A 1 70 ? 7.749 -0.085 -2.782 1.00 88.06 70 SER A CA 1
ATOM 526 C C . SER A 1 70 ? 6.970 -0.915 -1.757 1.00 88.06 70 SER A C 1
ATOM 528 O O . SER A 1 70 ? 6.715 -2.105 -1.981 1.00 88.06 70 SER A O 1
ATOM 530 N N . LEU A 1 71 ? 6.532 -0.293 -0.664 1.00 83.25 71 LEU A N 1
ATOM 531 C CA . LEU A 1 71 ? 5.628 -0.898 0.312 1.00 83.25 71 LEU A CA 1
ATOM 532 C C . LEU A 1 71 ? 4.385 -0.025 0.463 1.00 83.25 71 LEU A C 1
ATOM 534 O O . LEU A 1 71 ? 4.440 1.076 1.002 1.00 83.25 71 LEU A O 1
ATOM 538 N N . VAL A 1 72 ? 3.246 -0.550 0.023 1.00 80.19 72 VAL A N 1
ATOM 539 C CA . VAL A 1 72 ? 1.939 0.025 0.339 1.00 80.19 72 VAL A CA 1
ATOM 540 C C . VAL A 1 72 ? 1.494 -0.583 1.658 1.00 80.19 72 VAL A C 1
ATOM 542 O O . VAL A 1 72 ? 1.299 -1.795 1.751 1.00 80.19 72 VAL A O 1
ATOM 545 N N . SER A 1 73 ? 1.343 0.252 2.677 1.00 72.50 73 SER A N 1
ATOM 546 C CA . SER A 1 73 ? 0.701 -0.137 3.924 1.00 72.50 73 SER A CA 1
ATOM 547 C C . SER A 1 73 ? -0.533 0.727 4.143 1.00 72.50 73 SER A C 1
ATOM 549 O O . SER A 1 73 ? -0.619 1.817 3.577 1.00 72.50 73 SER A O 1
ATOM 551 N N . PRO A 1 74 ? -1.476 0.288 4.990 1.00 66.81 74 PRO A N 1
ATOM 552 C CA . PRO A 1 74 ? -2.553 1.149 5.428 1.00 66.81 74 PRO A CA 1
ATOM 553 C C . PRO A 1 74 ? -2.015 2.514 5.901 1.00 66.81 74 PRO A C 1
ATOM 555 O O . PRO A 1 74 ? -2.446 3.552 5.412 1.00 66.81 74 PRO A O 1
ATOM 558 N N . ASP A 1 75 ? -1.040 2.547 6.806 1.00 71.25 75 ASP A N 1
ATOM 559 C CA . ASP A 1 75 ? -0.637 3.801 7.455 1.00 71.25 75 ASP A CA 1
ATOM 560 C C . ASP A 1 75 ? 0.130 4.756 6.553 1.00 71.25 75 ASP A C 1
ATOM 562 O O . ASP A 1 75 ? -0.051 5.971 6.647 1.00 71.25 75 ASP A O 1
ATOM 566 N N . ARG A 1 76 ? 1.011 4.205 5.719 1.00 80.38 76 ARG A N 1
ATOM 567 C CA . ARG A 1 76 ? 1.959 4.962 4.902 1.00 80.38 76 ARG A CA 1
ATOM 568 C C . ARG A 1 76 ? 2.341 4.190 3.649 1.00 80.38 76 ARG A C 1
ATOM 570 O O . ARG A 1 76 ? 2.398 2.958 3.645 1.00 80.38 76 ARG A O 1
ATOM 577 N N . ASN A 1 77 ? 2.685 4.941 2.614 1.00 87.44 77 ASN A N 1
ATOM 578 C CA . ASN A 1 77 ? 3.301 4.410 1.409 1.00 87.44 77 ASN A CA 1
ATOM 579 C C . ASN A 1 77 ? 4.810 4.628 1.502 1.00 87.44 77 ASN A C 1
ATOM 581 O O . ASN A 1 77 ? 5.236 5.757 1.726 1.00 87.44 77 ASN A O 1
ATOM 585 N N . TYR A 1 78 ? 5.615 3.588 1.319 1.00 90.62 78 TYR A N 1
ATOM 586 C CA . TYR A 1 78 ? 7.069 3.695 1.358 1.00 90.62 78 TYR A CA 1
ATOM 587 C C . TYR A 1 78 ? 7.690 3.421 -0.004 1.00 90.62 78 TYR A C 1
ATOM 589 O O . TYR A 1 78 ? 7.302 2.474 -0.686 1.00 90.62 78 TYR A O 1
ATOM 597 N N . ALA A 1 79 ? 8.697 4.218 -0.349 1.00 93.06 79 ALA A N 1
ATOM 598 C CA . ALA A 1 79 ? 9.608 3.969 -1.461 1.00 93.06 79 ALA A CA 1
ATOM 599 C C . ALA A 1 79 ? 11.036 3.925 -0.903 1.00 93.06 79 ALA A C 1
ATOM 601 O O . ALA A 1 79 ? 11.587 4.955 -0.518 1.00 93.06 79 ALA A O 1
ATOM 602 N N . LEU A 1 80 ? 11.609 2.730 -0.793 1.00 91.69 80 LEU A N 1
ATOM 603 C CA . LEU A 1 80 ? 12.960 2.521 -0.279 1.00 91.69 80 LEU A CA 1
ATOM 604 C C . LEU A 1 80 ? 13.913 2.421 -1.464 1.00 91.69 80 LEU A C 1
ATOM 606 O O . LEU A 1 80 ? 13.620 1.681 -2.400 1.00 91.69 80 LEU A O 1
ATOM 610 N N . VAL A 1 81 ? 15.055 3.104 -1.419 1.00 91.50 81 VAL A N 1
ATOM 611 C CA . VAL A 1 81 ? 16.057 3.065 -2.494 1.00 91.50 81 VAL A CA 1
ATOM 612 C C . VAL A 1 81 ? 17.461 3.013 -1.908 1.00 91.50 81 VAL A C 1
ATOM 614 O O . VAL A 1 81 ? 17.804 3.810 -1.036 1.00 91.50 81 VAL A O 1
ATOM 617 N N . ALA A 1 82 ? 18.286 2.108 -2.435 1.00 87.19 82 ALA A N 1
ATOM 618 C CA . ALA A 1 82 ? 19.727 2.125 -2.221 1.00 87.19 82 ALA A CA 1
ATOM 619 C C . ALA A 1 82 ? 20.355 3.219 -3.095 1.00 87.19 82 ALA A C 1
ATOM 621 O O . ALA A 1 82 ? 20.376 3.103 -4.321 1.00 87.19 82 ALA A O 1
ATOM 622 N N . TRP A 1 83 ? 20.852 4.280 -2.463 1.00 88.50 83 TRP A N 1
ATOM 623 C CA . TRP A 1 83 ? 21.308 5.486 -3.153 1.00 88.50 83 TRP A CA 1
ATOM 624 C C . TRP A 1 83 ? 22.682 5.321 -3.808 1.00 88.50 83 TRP A C 1
ATOM 626 O O . TRP A 1 83 ? 22.890 5.737 -4.944 1.00 88.50 83 TRP A O 1
ATOM 636 N N . ILE A 1 84 ? 23.623 4.681 -3.107 1.00 84.19 84 ILE A N 1
ATOM 637 C CA . ILE A 1 84 ? 24.978 4.391 -3.588 1.00 84.19 84 ILE A CA 1
ATOM 638 C C . ILE A 1 84 ? 24.984 2.961 -4.138 1.00 84.19 84 ILE A C 1
ATOM 640 O O . ILE A 1 84 ? 25.463 2.007 -3.519 1.00 84.19 84 ILE A O 1
ATOM 644 N N . ALA A 1 85 ? 24.401 2.808 -5.322 1.00 78.19 85 ALA A N 1
ATOM 645 C CA . ALA A 1 85 ? 24.396 1.582 -6.111 1.00 78.19 85 ALA A CA 1
ATOM 646 C C . ALA A 1 85 ? 24.724 1.922 -7.577 1.00 78.19 85 ALA A C 1
ATOM 648 O O . ALA A 1 85 ? 24.586 3.077 -7.973 1.00 78.19 85 ALA A O 1
ATOM 649 N N . PRO A 1 86 ? 25.165 0.958 -8.411 1.00 72.88 86 PRO A N 1
ATOM 650 C CA . PRO A 1 86 ? 25.335 1.219 -9.841 1.00 72.88 86 PRO A CA 1
ATOM 651 C C . PRO A 1 86 ? 24.038 1.777 -10.458 1.00 72.88 86 PRO A C 1
ATOM 653 O O . PRO A 1 86 ? 22.964 1.371 -10.036 1.00 72.88 86 PRO A O 1
ATOM 656 N N . GLY A 1 87 ? 24.118 2.641 -11.474 1.00 76.62 87 GLY A N 1
ATOM 657 C CA . GLY A 1 87 ? 22.949 3.264 -12.128 1.00 76.62 87 GLY A CA 1
ATOM 658 C C . GLY A 1 87 ? 22.433 4.541 -11.448 1.00 76.62 87 GLY A C 1
ATOM 659 O O . GLY A 1 87 ? 23.022 5.011 -10.483 1.00 76.62 87 GLY A O 1
ATOM 660 N N . ASP A 1 88 ? 21.350 5.116 -11.982 1.00 84.31 88 ASP A N 1
ATOM 661 C CA . ASP A 1 88 ? 20.772 6.378 -11.492 1.00 84.31 88 ASP A CA 1
ATOM 662 C C . ASP A 1 88 ? 19.793 6.145 -10.315 1.00 84.31 88 ASP A C 1
ATOM 664 O O . ASP A 1 88 ? 18.734 5.532 -10.519 1.00 84.31 88 ASP A O 1
ATOM 668 N N . PRO A 1 89 ? 20.092 6.634 -9.093 1.00 87.44 89 PRO A N 1
ATOM 669 C CA . PRO A 1 89 ? 19.214 6.471 -7.935 1.00 87.44 89 PRO A CA 1
ATOM 670 C C . PRO A 1 89 ? 17.895 7.245 -8.060 1.00 87.44 89 PRO A C 1
ATOM 672 O O . PRO A 1 89 ? 16.893 6.836 -7.471 1.00 87.44 89 PRO A O 1
ATOM 675 N N . LEU A 1 90 ? 17.845 8.322 -8.853 1.00 88.50 90 LEU A N 1
ATOM 676 C CA . LEU A 1 90 ? 16.606 9.068 -9.086 1.00 88.50 90 LEU A CA 1
ATOM 677 C C . LEU A 1 90 ? 15.632 8.249 -9.927 1.00 88.50 90 LEU A C 1
ATOM 679 O O . LEU A 1 90 ? 14.455 8.141 -9.587 1.00 88.50 90 LEU A O 1
ATOM 6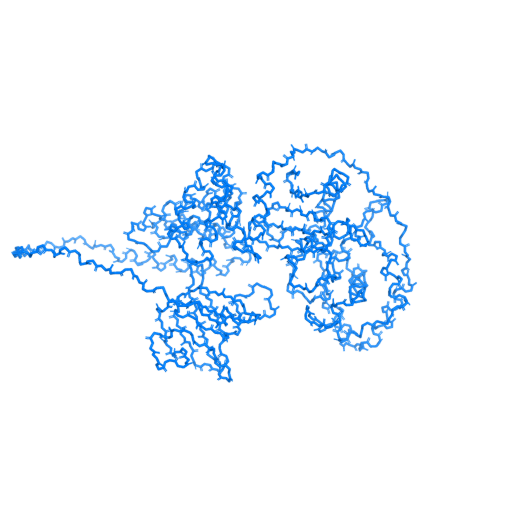83 N N . THR A 1 91 ? 16.127 7.609 -10.986 1.00 87.88 91 THR A N 1
ATOM 684 C CA . THR A 1 91 ? 15.329 6.673 -11.787 1.00 87.88 91 THR A CA 1
ATOM 685 C C . THR A 1 91 ? 14.810 5.516 -10.927 1.00 87.88 91 THR A C 1
ATOM 687 O O . THR A 1 91 ? 13.622 5.207 -10.988 1.00 87.88 91 THR A O 1
ATOM 690 N N . ALA A 1 92 ? 15.640 4.946 -10.043 1.00 89.88 92 ALA A N 1
ATOM 691 C CA . ALA A 1 92 ? 15.187 3.923 -9.093 1.00 89.88 92 ALA A CA 1
ATOM 692 C C . ALA A 1 92 ? 14.082 4.444 -8.152 1.00 89.88 92 ALA A C 1
ATOM 694 O O . ALA A 1 92 ? 13.081 3.767 -7.937 1.00 89.88 92 ALA A O 1
ATOM 695 N N . LEU A 1 93 ? 14.204 5.675 -7.647 1.00 92.12 93 LEU A N 1
ATOM 696 C CA . LEU A 1 93 ? 13.165 6.301 -6.827 1.00 92.12 93 LEU A CA 1
ATOM 697 C C . LEU A 1 93 ? 11.851 6.500 -7.588 1.00 92.12 93 LEU A C 1
ATOM 699 O O . LEU A 1 93 ? 10.781 6.262 -7.028 1.00 92.12 93 LEU A O 1
ATOM 703 N N . ALA A 1 94 ? 11.910 6.890 -8.862 1.00 90.94 94 ALA A N 1
ATOM 704 C CA . ALA A 1 94 ? 10.715 6.994 -9.695 1.00 90.94 94 ALA A CA 1
ATOM 705 C C . ALA A 1 94 ? 10.086 5.637 -10.030 1.00 90.94 94 ALA A C 1
ATOM 707 O O . ALA A 1 94 ? 8.857 5.563 -10.084 1.00 90.94 94 ALA A O 1
ATOM 708 N N . HIS A 1 95 ? 10.896 4.586 -10.200 1.00 92.88 95 HIS A N 1
ATOM 709 C CA . HIS A 1 95 ? 10.428 3.204 -10.357 1.00 92.88 95 HIS A CA 1
ATOM 710 C C . HIS A 1 95 ? 9.641 2.749 -9.125 1.00 92.88 95 HIS A C 1
ATOM 712 O O . HIS A 1 95 ? 8.502 2.302 -9.243 1.00 92.88 95 HIS A O 1
ATOM 718 N N . GLU A 1 96 ? 10.191 2.941 -7.923 1.00 92.88 96 GLU A N 1
ATOM 719 C CA . GLU A 1 96 ? 9.487 2.558 -6.693 1.00 92.88 96 GLU A CA 1
ATOM 720 C C . GLU A 1 96 ? 8.253 3.430 -6.430 1.00 92.88 96 GLU A C 1
ATOM 722 O O . GLU A 1 96 ? 7.233 2.927 -5.961 1.00 92.88 96 GLU A O 1
ATOM 727 N N . TYR A 1 97 ? 8.291 4.722 -6.780 1.00 93.19 97 TYR A N 1
ATOM 728 C CA . TYR A 1 97 ? 7.103 5.581 -6.730 1.00 93.19 97 TYR A CA 1
ATOM 729 C C . TYR A 1 97 ? 6.022 5.076 -7.689 1.00 93.19 97 TYR A C 1
ATOM 731 O O . TYR A 1 97 ? 4.848 5.053 -7.322 1.00 93.19 97 TYR A O 1
ATOM 739 N N . ALA A 1 98 ? 6.391 4.662 -8.906 1.00 92.88 98 ALA A N 1
ATOM 740 C CA . ALA A 1 98 ? 5.441 4.173 -9.900 1.00 92.88 98 ALA A CA 1
ATOM 741 C C . ALA A 1 98 ? 4.598 3.019 -9.336 1.00 92.88 98 ALA A C 1
ATOM 743 O O . ALA A 1 98 ? 3.372 3.073 -9.405 1.00 92.88 98 ALA A O 1
ATOM 744 N N . HIS A 1 99 ? 5.213 2.057 -8.642 1.00 92.00 99 HIS A N 1
ATOM 745 C CA . HIS A 1 99 ? 4.481 0.976 -7.963 1.00 92.00 99 HIS A CA 1
ATOM 746 C C . HIS A 1 99 ? 3.441 1.464 -6.933 1.00 92.00 99 HIS A C 1
ATOM 748 O O . HIS A 1 99 ? 2.436 0.787 -6.707 1.00 92.00 99 HIS A O 1
ATOM 754 N N . LEU A 1 100 ? 3.639 2.635 -6.313 1.00 91.19 100 LEU A N 1
ATOM 755 C CA . LEU A 1 100 ? 2.693 3.226 -5.351 1.00 91.19 100 LEU A CA 1
ATOM 756 C C . LEU A 1 100 ? 1.472 3.876 -6.020 1.00 91.19 100 LEU A C 1
ATOM 758 O O . LEU A 1 100 ? 0.436 4.039 -5.368 1.00 91.19 100 LEU A O 1
ATOM 762 N N . VAL A 1 101 ? 1.585 4.248 -7.299 1.00 90.00 101 VAL A N 1
ATOM 763 C CA . VAL A 1 101 ? 0.503 4.858 -8.093 1.00 90.00 101 VAL A CA 1
ATOM 764 C C . VAL A 1 101 ? -0.108 3.911 -9.126 1.00 90.00 101 VAL A C 1
ATOM 766 O O . VAL A 1 101 ? -0.992 4.330 -9.869 1.00 90.00 101 VAL A O 1
ATOM 769 N N . ASP A 1 102 ? 0.342 2.653 -9.192 1.00 87.81 102 ASP A N 1
ATOM 770 C CA . ASP A 1 102 ? -0.237 1.627 -10.066 1.00 87.81 102 ASP A CA 1
ATOM 771 C C . ASP A 1 102 ? -1.632 1.219 -9.562 1.00 87.81 102 ASP A C 1
ATOM 773 O O . ASP A 1 102 ? -1.741 0.589 -8.509 1.00 87.81 102 ASP A O 1
ATOM 777 N N . PRO A 1 103 ? -2.726 1.523 -10.279 1.00 76.69 103 PRO A N 1
ATOM 778 C CA . PRO A 1 103 ? -4.056 1.140 -9.820 1.00 76.69 103 PRO A CA 1
ATOM 779 C C . PRO A 1 103 ? -4.320 -0.373 -9.916 1.00 76.69 103 PRO A C 1
ATOM 781 O O . PRO A 1 103 ? -5.325 -0.830 -9.375 1.00 76.69 103 PRO A O 1
ATOM 784 N N . HIS A 1 104 ? -3.435 -1.142 -10.563 1.00 81.94 104 HIS A N 1
ATOM 785 C CA . HIS A 1 104 ? -3.662 -2.538 -10.941 1.00 81.94 104 HIS A CA 1
ATOM 786 C C . HIS A 1 104 ? -2.511 -3.479 -10.524 1.00 81.94 104 HIS A C 1
ATOM 788 O O . HIS A 1 104 ? -1.843 -4.088 -11.371 1.00 81.94 104 HIS A O 1
ATOM 794 N N . PRO A 1 105 ? -2.273 -3.655 -9.211 1.00 74.50 105 PRO A N 1
ATOM 795 C CA . PRO A 1 105 ? -1.213 -4.524 -8.681 1.00 74.50 105 PRO A CA 1
ATOM 796 C C . PRO A 1 105 ? -1.360 -6.015 -9.037 1.00 74.50 105 PRO A C 1
ATOM 798 O O . PRO A 1 105 ? -0.418 -6.786 -8.837 1.00 74.50 105 PRO A O 1
ATOM 801 N N . GLU A 1 106 ? -2.537 -6.434 -9.501 1.00 81.75 106 GLU A N 1
ATOM 802 C CA . GLU A 1 106 ? -2.869 -7.791 -9.936 1.00 81.75 106 GLU A CA 1
ATOM 803 C C . GLU A 1 106 ? -2.312 -8.144 -11.320 1.00 81.75 106 GLU A C 1
ATOM 805 O O . GLU A 1 106 ? -2.318 -9.314 -11.703 1.00 81.75 106 GLU A O 1
ATOM 810 N N . ARG A 1 107 ? -1.825 -7.150 -12.073 1.00 90.06 107 ARG A N 1
ATOM 811 C CA . ARG A 1 107 ? -1.273 -7.358 -13.415 1.00 90.06 107 ARG A CA 1
ATOM 812 C C . ARG A 1 107 ? -0.052 -8.293 -13.395 1.00 90.06 107 ARG A C 1
ATOM 814 O O . ARG A 1 107 ? 0.659 -8.366 -12.386 1.00 90.06 107 ARG A O 1
ATOM 821 N N . PRO A 1 108 ? 0.239 -8.984 -14.515 1.00 95.06 108 PRO A N 1
ATOM 822 C CA . PRO A 1 108 ? 1.412 -9.846 -14.634 1.00 95.06 108 PRO A CA 1
ATOM 823 C C . PRO A 1 108 ? 2.712 -9.127 -14.258 1.00 95.06 108 PRO A C 1
ATOM 825 O O . PRO A 1 108 ? 2.872 -7.936 -14.529 1.00 95.06 108 PRO A O 1
ATOM 828 N N . VAL A 1 109 ? 3.662 -9.862 -13.670 1.00 92.69 109 VAL A N 1
ATOM 829 C CA . VAL A 1 109 ? 4.912 -9.291 -13.134 1.00 92.69 109 VAL A CA 1
ATOM 830 C C . VAL A 1 109 ? 5.702 -8.537 -14.203 1.00 92.69 109 VAL A C 1
ATOM 832 O O . VAL A 1 109 ? 6.160 -7.431 -13.932 1.00 92.69 109 VAL A O 1
ATOM 835 N N . TRP A 1 110 ? 5.804 -9.085 -15.418 1.00 96.19 110 TRP A N 1
ATOM 836 C CA . TRP A 1 110 ? 6.479 -8.411 -16.532 1.00 96.19 110 TRP A CA 1
ATOM 837 C C . TRP A 1 110 ? 5.849 -7.045 -16.824 1.00 96.19 110 TRP A C 1
ATOM 839 O O . TRP A 1 110 ? 6.551 -6.053 -16.972 1.00 96.19 110 TRP A O 1
ATOM 849 N N . PHE A 1 111 ? 4.518 -6.952 -16.832 1.00 97.12 111 PHE A N 1
ATOM 850 C CA . PHE A 1 111 ? 3.843 -5.700 -17.148 1.00 97.12 111 PHE A CA 1
ATOM 851 C C . PHE A 1 111 ? 4.031 -4.691 -16.022 1.00 97.12 111 PHE A C 1
ATOM 853 O O . PHE A 1 111 ? 4.320 -3.531 -16.287 1.00 97.12 111 PHE A O 1
ATOM 860 N N . ARG A 1 112 ? 3.908 -5.128 -14.766 1.00 94.38 112 ARG A N 1
ATOM 861 C CA . ARG A 1 112 ? 4.083 -4.256 -13.599 1.00 94.38 112 ARG A CA 1
ATOM 862 C C . ARG A 1 112 ? 5.479 -3.651 -13.529 1.00 94.38 112 ARG A C 1
ATOM 864 O O . ARG A 1 112 ? 5.605 -2.441 -13.375 1.00 94.38 112 ARG A O 1
ATOM 871 N N . GLU A 1 113 ? 6.519 -4.472 -13.672 1.00 93.44 113 GLU A N 1
ATOM 872 C CA . GLU A 1 113 ? 7.896 -3.970 -13.673 1.00 93.44 113 GLU A CA 1
ATOM 873 C C . GLU A 1 113 ? 8.183 -3.131 -14.923 1.00 93.44 113 GLU A C 1
ATOM 875 O O . GLU A 1 113 ? 8.792 -2.074 -14.810 1.00 93.44 113 GLU A O 1
ATOM 880 N N . GLY A 1 114 ? 7.694 -3.539 -16.100 1.00 94.75 114 GLY A N 1
ATOM 881 C CA . GLY A 1 114 ? 7.839 -2.766 -17.336 1.00 94.75 114 GLY A CA 1
ATOM 882 C C . GLY A 1 114 ? 7.130 -1.412 -17.296 1.00 94.75 114 GLY A C 1
ATOM 883 O O . GLY A 1 114 ? 7.644 -0.439 -17.840 1.00 94.75 114 GLY A O 1
ATOM 884 N N . TRP A 1 115 ? 5.975 -1.327 -16.635 1.00 94.38 115 TRP A N 1
ATOM 885 C CA . TRP A 1 115 ? 5.205 -0.095 -16.470 1.00 94.38 115 TRP A CA 1
ATOM 886 C C . TRP A 1 115 ? 5.856 0.844 -15.462 1.00 94.38 115 TRP A C 1
ATOM 888 O O . TRP A 1 115 ? 5.975 2.035 -15.745 1.00 94.38 115 TRP A O 1
ATOM 898 N N . ALA A 1 116 ? 6.351 0.312 -14.342 1.00 93.12 116 ALA A N 1
ATOM 899 C CA . ALA A 1 116 ? 7.142 1.087 -13.393 1.00 93.12 116 ALA A CA 1
ATOM 900 C C . ALA A 1 116 ? 8.422 1.643 -14.040 1.00 93.12 116 ALA A C 1
ATOM 902 O O . ALA A 1 116 ? 8.697 2.840 -13.921 1.00 93.12 116 ALA A O 1
ATOM 903 N N . ASP A 1 117 ? 9.131 0.813 -14.813 1.00 91.56 117 ASP A N 1
ATOM 904 C CA . ASP A 1 117 ? 10.336 1.222 -15.539 1.00 91.56 117 ASP A CA 1
ATOM 905 C C . ASP A 1 117 ? 9.971 2.282 -16.593 1.00 91.56 117 ASP A C 1
ATOM 907 O O . ASP A 1 117 ? 10.579 3.345 -16.639 1.00 91.56 117 ASP A O 1
ATOM 911 N N . TYR A 1 118 ? 8.905 2.073 -17.378 1.00 92.12 118 TYR A N 1
ATOM 912 C CA . TYR A 1 118 ? 8.415 3.033 -18.377 1.00 92.12 118 TYR A CA 1
ATOM 913 C C . TYR A 1 118 ? 8.076 4.400 -17.768 1.00 92.12 118 TYR A C 1
ATOM 915 O O . TYR A 1 118 ? 8.526 5.428 -18.281 1.00 92.12 118 TYR A O 1
ATOM 923 N N . LEU A 1 119 ? 7.325 4.425 -16.661 1.00 90.44 119 LEU A N 1
ATOM 924 C CA . LEU A 1 119 ? 6.986 5.663 -15.962 1.00 90.44 119 LEU A CA 1
ATOM 925 C C . LEU A 1 119 ? 8.216 6.377 -15.402 1.00 90.44 119 LEU A C 1
ATOM 927 O O . LEU A 1 119 ? 8.257 7.608 -15.436 1.00 90.44 119 LEU A O 1
ATOM 931 N N . SER A 1 120 ? 9.225 5.630 -14.943 1.00 88.75 120 SER A N 1
ATOM 932 C CA . SER A 1 120 ? 10.458 6.213 -14.402 1.00 88.75 120 SER A CA 1
ATOM 933 C C . SER A 1 120 ? 11.231 7.055 -15.432 1.00 88.75 120 SER A C 1
ATOM 935 O O . SER A 1 120 ? 11.952 7.985 -15.057 1.00 88.75 120 SER A O 1
ATOM 937 N N . TYR A 1 121 ? 11.000 6.795 -16.726 1.00 85.25 121 TYR A N 1
ATOM 938 C CA . TYR A 1 121 ? 11.578 7.514 -17.865 1.00 85.25 121 TYR A CA 1
ATOM 939 C C . TYR A 1 121 ? 10.622 8.507 -18.544 1.00 85.25 121 TYR A C 1
ATOM 941 O O . TYR A 1 121 ? 10.996 9.126 -19.544 1.00 85.25 121 TYR A O 1
ATOM 949 N N . LEU A 1 122 ? 9.406 8.719 -18.022 1.00 80.31 122 LEU A N 1
ATOM 950 C CA . LEU A 1 122 ? 8.524 9.792 -18.494 1.00 80.31 122 LEU A CA 1
ATOM 951 C C . LEU A 1 122 ? 9.020 11.150 -17.994 1.00 80.31 122 LEU A C 1
ATOM 953 O O . LEU A 1 122 ? 8.503 11.722 -17.031 1.00 80.31 122 LEU A O 1
ATOM 957 N N . ARG A 1 123 ? 10.024 11.686 -18.687 1.00 69.19 123 ARG A N 1
ATOM 958 C CA . ARG A 1 123 ? 10.514 13.045 -18.471 1.00 69.19 123 ARG A CA 1
ATOM 959 C C . ARG A 1 123 ? 9.815 14.003 -19.444 1.00 69.19 123 ARG A C 1
ATOM 961 O O . ARG A 1 123 ? 9.634 13.658 -20.611 1.00 69.19 123 ARG A O 1
ATOM 968 N N . PRO A 1 124 ? 9.393 15.197 -18.996 1.00 54.66 124 PRO A N 1
ATOM 969 C CA . PRO A 1 124 ? 9.021 16.253 -19.926 1.00 54.66 124 PRO A CA 1
ATOM 970 C C . PRO A 1 124 ? 10.259 16.632 -20.746 1.00 54.66 124 PRO A C 1
ATOM 972 O O . PRO A 1 124 ? 11.330 16.855 -20.180 1.00 54.66 124 PRO A O 1
ATOM 975 N N . ASP A 1 125 ? 10.128 16.686 -22.068 1.00 53.84 125 ASP A N 1
ATOM 976 C CA . ASP A 1 125 ? 11.180 17.262 -22.903 1.00 53.84 125 ASP A CA 1
ATOM 977 C C . ASP A 1 125 ? 11.200 18.801 -22.790 1.00 53.84 125 ASP A C 1
ATOM 979 O O . ASP A 1 125 ? 10.387 19.412 -22.088 1.00 53.84 125 ASP A O 1
ATOM 983 N N . ALA A 1 126 ? 12.125 19.454 -23.500 1.00 42.44 126 ALA A N 1
ATOM 984 C CA . ALA A 1 126 ? 12.253 20.916 -23.515 1.00 42.44 126 ALA A CA 1
ATOM 985 C C . ALA A 1 126 ? 10.990 21.654 -24.013 1.00 42.44 126 ALA A C 1
ATOM 987 O O . ALA A 1 126 ? 10.864 22.860 -23.811 1.00 42.44 126 ALA A O 1
ATOM 988 N N . THR A 1 127 ? 10.059 20.946 -24.659 1.00 40.28 127 THR A N 1
ATOM 989 C CA . THR A 1 127 ? 8.784 21.473 -25.166 1.00 40.28 127 THR A CA 1
ATOM 990 C C . THR A 1 127 ? 7.602 21.153 -24.247 1.00 40.28 127 THR A C 1
ATOM 992 O O . THR A 1 127 ? 6.478 21.571 -24.521 1.00 40.28 127 THR A O 1
ATOM 995 N N . GLY A 1 128 ? 7.838 20.428 -23.147 1.00 41.84 128 GLY A N 1
ATOM 996 C CA . GLY A 1 128 ? 6.792 19.928 -22.256 1.00 41.84 128 GLY A CA 1
ATOM 997 C C . GLY A 1 128 ? 6.024 18.729 -22.821 1.00 41.84 128 GLY A C 1
ATOM 998 O O . GLY A 1 128 ? 5.050 18.291 -22.201 1.00 41.84 128 GLY A O 1
ATOM 999 N N . THR A 1 129 ? 6.456 18.185 -23.964 1.00 44.69 129 THR A N 1
ATOM 1000 C CA . THR A 1 129 ? 5.867 16.990 -24.568 1.00 44.69 129 THR A CA 1
ATOM 1001 C C . THR A 1 129 ? 6.353 15.754 -23.819 1.00 44.69 129 THR A C 1
ATOM 1003 O O . THR A 1 129 ? 7.480 15.677 -23.325 1.00 44.69 129 THR A O 1
ATOM 1006 N N . LEU A 1 130 ? 5.453 14.785 -23.683 1.00 52.31 130 LEU A N 1
ATOM 1007 C CA . LEU A 1 130 ? 5.743 13.492 -23.088 1.00 52.31 130 LEU A CA 1
ATOM 1008 C C . LEU A 1 130 ? 6.487 12.610 -24.086 1.00 52.31 130 LEU A C 1
ATOM 1010 O O . LEU A 1 130 ? 5.899 12.159 -25.066 1.00 52.31 130 LEU A O 1
ATOM 1014 N N . GLY A 1 131 ? 7.745 12.304 -23.791 1.00 59.84 131 GLY A N 1
ATOM 1015 C CA . GLY A 1 131 ? 8.462 11.203 -24.417 1.00 59.84 131 GLY A CA 1
ATOM 1016 C C . GLY A 1 131 ? 9.018 10.293 -23.335 1.00 59.84 131 GLY A C 1
ATOM 1017 O O . GLY A 1 131 ? 9.732 10.760 -22.452 1.00 59.84 131 GLY A O 1
ATOM 1018 N N . ALA A 1 132 ? 8.717 8.996 -23.395 1.00 61.53 132 ALA A N 1
ATOM 1019 C CA . ALA A 1 132 ? 9.516 8.028 -22.657 1.00 61.53 132 ALA A CA 1
ATOM 1020 C C . ALA A 1 132 ? 10.904 8.006 -23.294 1.00 61.53 132 ALA A C 1
ATOM 1022 O O . ALA A 1 132 ? 11.064 7.550 -24.433 1.00 61.53 132 ALA A O 1
ATOM 1023 N N . THR A 1 133 ? 11.893 8.554 -22.594 1.00 70.88 133 THR A N 1
ATOM 1024 C CA . THR A 1 133 ? 13.272 8.517 -23.065 1.00 70.88 133 THR A CA 1
ATOM 1025 C C . THR A 1 133 ? 13.718 7.063 -23.131 1.00 70.88 133 THR A C 1
ATOM 1027 O O . THR A 1 133 ? 13.533 6.306 -22.182 1.00 70.88 133 THR A O 1
ATOM 1030 N N . ALA A 1 134 ? 14.269 6.641 -24.270 1.00 78.88 134 ALA A N 1
ATOM 1031 C CA . ALA A 1 134 ? 14.802 5.294 -24.388 1.00 78.88 134 ALA A CA 1
ATOM 1032 C C . ALA A 1 134 ? 16.132 5.227 -23.616 1.00 78.88 134 ALA A C 1
ATOM 1034 O O . ALA A 1 134 ? 17.082 5.914 -24.016 1.00 78.88 134 ALA A O 1
ATOM 1035 N N . PRO A 1 135 ? 16.222 4.453 -22.520 1.00 81.88 135 PRO A N 1
ATOM 1036 C CA . PRO A 1 135 ? 17.405 4.454 -21.669 1.00 81.88 135 PRO A CA 1
ATOM 1037 C C . PRO A 1 135 ? 18.563 3.804 -22.416 1.00 81.88 135 PRO A C 1
ATOM 1039 O O . PRO A 1 135 ? 18.416 2.710 -22.967 1.00 81.88 135 PRO A O 1
ATOM 1042 N N . ALA A 1 136 ? 19.718 4.467 -22.464 1.00 85.00 136 ALA A N 1
ATOM 1043 C CA . ALA A 1 136 ? 20.854 3.980 -23.243 1.00 85.00 136 ALA A CA 1
ATOM 1044 C C . ALA A 1 136 ? 21.332 2.594 -22.772 1.00 85.00 136 ALA A C 1
ATOM 1046 O O . ALA A 1 136 ? 21.681 1.749 -23.596 1.00 85.00 136 ALA A O 1
ATOM 1047 N N . ASP A 1 137 ? 21.284 2.336 -21.465 1.00 84.38 137 ASP A N 1
ATOM 1048 C CA . ASP A 1 137 ? 21.606 1.050 -20.851 1.00 84.38 137 ASP A CA 1
ATOM 1049 C C . ASP A 1 137 ? 20.578 -0.039 -21.203 1.00 84.38 137 ASP A C 1
ATOM 1051 O O . ASP A 1 137 ? 20.973 -1.138 -21.594 1.00 84.38 137 ASP A O 1
ATOM 1055 N N . ARG A 1 138 ? 19.271 0.265 -21.165 1.00 88.31 138 ARG A N 1
ATOM 1056 C CA . ARG A 1 138 ? 18.213 -0.658 -21.623 1.00 88.31 138 ARG A CA 1
ATOM 1057 C C . ARG A 1 138 ? 18.369 -0.997 -23.100 1.00 88.31 138 ARG A C 1
ATOM 1059 O O . ARG A 1 138 ? 18.329 -2.170 -23.461 1.00 88.31 138 ARG A O 1
ATOM 1066 N N . LEU A 1 139 ? 18.597 0.006 -23.949 1.00 91.62 139 LEU A N 1
ATOM 1067 C CA . LEU A 1 139 ? 18.819 -0.203 -25.379 1.00 91.62 139 LEU A CA 1
ATOM 1068 C C . LEU A 1 139 ? 20.072 -1.043 -25.641 1.00 91.62 139 LEU A C 1
ATOM 1070 O O . LEU A 1 139 ? 20.040 -1.930 -26.491 1.00 91.62 139 LEU A O 1
ATOM 1074 N N . ALA A 1 140 ? 21.164 -0.794 -24.915 1.00 91.69 140 ALA A N 1
ATOM 1075 C CA . ALA A 1 140 ? 22.385 -1.582 -25.035 1.00 91.69 140 ALA A CA 1
ATOM 1076 C C . ALA A 1 140 ? 22.161 -3.044 -24.618 1.00 91.69 140 ALA A C 1
ATOM 1078 O O . ALA A 1 140 ? 22.598 -3.948 -25.330 1.00 91.69 140 ALA A O 1
ATOM 1079 N N . LEU A 1 141 ? 21.446 -3.282 -23.512 1.00 92.25 141 LEU A N 1
ATOM 1080 C CA . LEU A 1 141 ? 21.069 -4.628 -23.076 1.00 92.25 141 LEU A CA 1
ATOM 1081 C C . LEU A 1 141 ? 20.200 -5.328 -24.123 1.00 92.25 141 LEU A C 1
ATOM 1083 O O . LEU A 1 141 ? 20.507 -6.448 -24.510 1.00 92.25 141 LEU A O 1
ATOM 1087 N N . LEU A 1 142 ? 19.160 -4.666 -24.629 1.00 95.75 142 LEU A N 1
ATOM 1088 C CA . LEU A 1 142 ? 18.237 -5.244 -25.607 1.00 95.75 142 LEU A CA 1
ATOM 1089 C C . LEU A 1 142 ? 18.898 -5.544 -26.959 1.00 95.75 142 LEU A C 1
ATOM 1091 O O . LEU A 1 142 ? 18.535 -6.522 -27.602 1.00 95.75 142 LEU A O 1
ATOM 1095 N N . ARG A 1 143 ? 19.858 -4.724 -27.398 1.00 95.50 143 ARG A N 1
ATOM 1096 C CA . ARG A 1 143 ? 20.554 -4.908 -28.685 1.00 95.50 143 ARG A CA 1
ATOM 1097 C C . ARG A 1 143 ? 21.625 -5.990 -28.644 1.00 95.50 143 ARG A C 1
ATOM 1099 O O . ARG A 1 143 ? 21.861 -6.640 -29.655 1.00 95.50 143 ARG A O 1
ATOM 1106 N N . ASN A 1 144 ? 22.281 -6.156 -27.497 1.00 94.25 144 ASN A N 1
ATOM 1107 C CA . ASN A 1 144 ? 23.441 -7.041 -27.366 1.00 94.25 144 ASN A CA 1
ATOM 1108 C C . ASN A 1 144 ? 23.136 -8.326 -26.579 1.00 94.25 144 ASN A C 1
ATOM 1110 O O . ASN A 1 144 ? 23.941 -9.256 -26.580 1.00 94.25 144 ASN A O 1
ATOM 1114 N N . GLY A 1 145 ? 22.013 -8.366 -25.865 1.00 90.50 145 GLY A N 1
ATOM 1115 C CA . GLY A 1 145 ? 21.624 -9.458 -24.983 1.00 90.50 145 GLY A CA 1
ATOM 1116 C C . GLY A 1 145 ? 20.820 -10.557 -25.675 1.00 90.50 145 GLY A C 1
ATOM 1117 O O . GLY A 1 145 ? 20.156 -10.337 -26.685 1.00 90.50 145 GLY A O 1
ATOM 1118 N N . SER A 1 146 ? 20.844 -11.757 -25.092 1.00 92.62 146 SER A N 1
ATOM 1119 C CA . SER A 1 146 ? 19.986 -12.872 -25.513 1.00 92.62 146 SER A CA 1
ATOM 1120 C C . SER A 1 146 ? 18.614 -12.747 -24.863 1.00 92.62 146 SER A C 1
ATOM 1122 O O . SER A 1 146 ? 18.484 -12.960 -23.661 1.00 92.62 146 SER A O 1
ATOM 1124 N N . TRP A 1 147 ? 17.604 -12.376 -25.648 1.00 95.94 147 TRP A N 1
ATOM 1125 C CA . TRP A 1 147 ? 16.260 -12.124 -25.133 1.00 95.94 147 TRP A CA 1
ATOM 1126 C C . TRP A 1 147 ? 15.679 -13.343 -24.406 1.00 95.94 147 TRP A C 1
ATOM 1128 O O . TRP A 1 147 ? 15.750 -14.473 -24.891 1.00 95.94 147 TRP A O 1
ATOM 1138 N N . VAL A 1 148 ? 15.041 -13.084 -23.266 1.00 95.81 148 VAL A N 1
ATOM 1139 C CA . VAL A 1 148 ? 14.121 -14.004 -22.602 1.00 95.81 148 VAL A CA 1
ATOM 1140 C C . VAL A 1 148 ? 13.028 -14.368 -23.601 1.00 95.81 148 VAL A C 1
ATOM 1142 O O . VAL A 1 148 ? 12.433 -13.486 -24.233 1.00 95.81 148 VAL A O 1
ATOM 1145 N N . ARG A 1 149 ? 12.759 -15.667 -23.752 1.00 95.69 149 ARG A N 1
ATOM 1146 C CA . ARG A 1 149 ? 11.675 -16.136 -24.618 1.00 95.69 149 ARG A CA 1
ATOM 1147 C C . ARG A 1 149 ? 10.343 -15.550 -24.143 1.00 95.69 149 ARG A C 1
ATOM 1149 O O . ARG A 1 149 ? 10.090 -15.499 -22.940 1.00 95.69 149 ARG A O 1
ATOM 1156 N N . LEU A 1 150 ? 9.483 -15.122 -25.071 1.00 96.50 150 LEU A N 1
ATOM 1157 C CA . LEU A 1 150 ? 8.233 -14.446 -24.701 1.00 96.50 150 LEU A CA 1
ATOM 1158 C C . LEU A 1 150 ? 7.294 -15.336 -23.878 1.00 96.50 150 LEU A C 1
ATOM 1160 O O . LEU A 1 150 ? 6.631 -14.833 -22.981 1.00 96.50 150 LEU A O 1
ATOM 1164 N N . ASP A 1 151 ? 7.265 -16.646 -24.116 1.00 94.06 151 ASP A N 1
ATOM 1165 C CA . ASP A 1 151 ? 6.482 -17.583 -23.304 1.00 94.06 151 ASP A CA 1
ATOM 1166 C C . ASP A 1 151 ? 6.963 -17.632 -21.844 1.00 94.06 151 ASP A C 1
ATOM 1168 O O . ASP A 1 151 ? 6.144 -17.579 -20.923 1.00 94.06 151 ASP A O 1
ATOM 1172 N N . ALA A 1 152 ? 8.280 -17.646 -21.624 1.00 95.38 152 ALA A N 1
ATOM 1173 C CA . ALA A 1 152 ? 8.874 -17.578 -20.290 1.00 95.38 152 ALA A CA 1
ATOM 1174 C C . ALA A 1 152 ? 8.617 -16.214 -19.625 1.00 95.38 152 ALA A C 1
ATOM 1176 O O . ALA A 1 152 ? 8.192 -16.161 -18.476 1.00 95.38 152 ALA A O 1
ATOM 1177 N N . LEU A 1 153 ? 8.784 -15.107 -20.357 1.00 96.56 153 LEU A N 1
ATOM 1178 C CA . LEU A 1 153 ? 8.546 -13.753 -19.840 1.00 96.56 153 LEU A CA 1
ATOM 1179 C C . LEU A 1 153 ? 7.083 -13.543 -19.419 1.00 96.56 153 LEU A C 1
ATOM 1181 O O . LEU A 1 153 ? 6.823 -13.003 -18.345 1.00 96.56 153 LEU A O 1
ATOM 1185 N N . LEU A 1 154 ? 6.126 -13.986 -20.242 1.00 95.88 154 LEU A N 1
ATOM 1186 C CA . LEU A 1 154 ? 4.693 -13.816 -19.980 1.00 95.88 154 LEU A CA 1
ATOM 1187 C C . LEU A 1 154 ? 4.188 -14.671 -18.811 1.00 95.88 154 LEU A C 1
ATOM 1189 O O . LEU A 1 154 ? 3.191 -14.310 -18.185 1.00 95.88 154 LEU A O 1
ATOM 1193 N N . THR A 1 155 ? 4.858 -15.788 -18.521 1.00 94.44 155 THR A N 1
ATOM 1194 C CA . THR A 1 155 ? 4.494 -16.707 -17.429 1.00 94.44 155 THR A CA 1
ATOM 1195 C C . THR A 1 155 ? 5.335 -16.521 -16.166 1.00 94.44 155 THR A C 1
ATOM 1197 O O . THR A 1 155 ? 5.008 -17.110 -15.132 1.00 94.44 155 THR A O 1
ATOM 1200 N N . ALA A 1 156 ? 6.374 -15.682 -16.223 1.00 91.94 156 ALA A N 1
ATOM 1201 C CA . ALA A 1 156 ? 7.276 -15.435 -15.112 1.00 91.94 156 ALA A CA 1
ATOM 1202 C C . ALA A 1 156 ? 6.565 -14.832 -13.893 1.00 91.94 156 ALA A C 1
ATOM 1204 O O . ALA A 1 156 ? 5.700 -13.954 -13.974 1.00 91.94 156 ALA A O 1
ATOM 1205 N N . ASP A 1 157 ? 7.024 -15.271 -12.730 1.00 87.12 157 ASP A N 1
ATOM 1206 C CA . ASP A 1 157 ? 6.704 -14.725 -11.422 1.00 87.12 157 ASP A CA 1
ATOM 1207 C C . ASP A 1 157 ? 7.991 -14.327 -10.676 1.00 87.12 157 ASP A C 1
ATOM 1209 O O . ASP A 1 157 ? 9.105 -14.535 -11.154 1.00 87.12 157 ASP A O 1
ATOM 1213 N N . ARG A 1 158 ? 7.857 -13.777 -9.463 1.00 81.75 158 ARG A N 1
ATOM 1214 C CA . ARG A 1 158 ? 9.004 -13.321 -8.651 1.00 81.75 158 ARG A CA 1
ATOM 1215 C C . ARG A 1 158 ? 9.991 -14.429 -8.250 1.00 81.75 158 ARG A C 1
ATOM 1217 O O . ARG A 1 158 ? 11.099 -14.117 -7.821 1.00 81.75 158 ARG A O 1
ATOM 1224 N N . GLY A 1 159 ? 9.590 -15.697 -8.326 1.00 81.62 159 GLY A N 1
ATOM 1225 C CA . GLY A 1 159 ? 10.439 -16.860 -8.065 1.00 81.62 159 GLY A CA 1
ATOM 1226 C C . GLY A 1 159 ? 11.063 -17.463 -9.325 1.00 81.62 159 GLY A C 1
ATOM 1227 O O . GLY A 1 159 ? 11.871 -18.382 -9.208 1.00 81.62 159 GLY A O 1
ATOM 1228 N N . SER A 1 160 ? 10.704 -16.968 -10.511 1.00 86.69 160 SER A N 1
ATOM 1229 C CA . SER A 1 160 ? 11.209 -17.476 -11.786 1.00 86.69 160 SER A CA 1
ATOM 1230 C C . SER A 1 160 ? 12.663 -17.031 -12.015 1.00 86.69 160 SER A C 1
ATOM 1232 O O . SER A 1 160 ? 13.010 -15.902 -11.653 1.00 86.69 160 SER A O 1
ATOM 1234 N N . PRO A 1 161 ? 13.537 -17.876 -12.597 1.00 88.38 161 PRO A N 1
ATOM 1235 C CA . PRO A 1 161 ? 14.922 -17.503 -12.897 1.00 88.38 161 PRO A CA 1
ATOM 1236 C C . PRO A 1 161 ? 15.034 -16.235 -13.748 1.00 88.38 161 PRO A C 1
ATOM 1238 O O . PRO A 1 161 ? 15.870 -15.380 -13.473 1.00 88.38 161 PRO A O 1
ATOM 1241 N N . GLU A 1 162 ? 14.137 -16.078 -14.720 1.00 88.25 162 GLU A N 1
ATOM 1242 C CA . GLU A 1 162 ? 14.079 -14.951 -15.649 1.00 88.25 162 GLU A CA 1
ATOM 1243 C C . GLU A 1 162 ? 13.902 -13.621 -14.914 1.00 88.25 162 GLU A C 1
ATOM 1245 O O . GLU A 1 162 ? 14.500 -12.625 -15.300 1.00 88.25 162 GLU A O 1
ATOM 1250 N N . PHE A 1 163 ? 13.147 -13.600 -13.811 1.00 85.75 163 PHE A N 1
ATOM 1251 C CA . PHE A 1 163 ? 12.908 -12.391 -13.015 1.00 85.75 163 PHE A CA 1
ATOM 1252 C C . PHE A 1 163 ? 14.195 -11.806 -12.401 1.00 85.75 163 PHE A C 1
ATOM 1254 O O . PHE A 1 163 ? 14.236 -10.638 -12.011 1.00 85.75 163 PHE A O 1
ATOM 1261 N N . ALA A 1 164 ? 15.256 -12.611 -12.299 1.00 82.44 164 ALA A N 1
ATOM 1262 C CA . ALA A 1 164 ? 16.563 -12.167 -11.830 1.00 82.44 164 ALA A CA 1
ATOM 1263 C C . ALA A 1 164 ? 17.433 -11.537 -12.930 1.00 82.44 164 ALA A C 1
ATOM 1265 O O . ALA A 1 164 ? 18.448 -10.918 -12.609 1.00 82.44 164 ALA A O 1
ATOM 1266 N N . GLU A 1 165 ? 17.064 -11.706 -14.199 1.00 86.88 165 GLU A N 1
ATOM 1267 C CA . GLU A 1 165 ? 17.868 -11.287 -15.340 1.00 86.88 165 GLU A CA 1
ATOM 1268 C C . GLU A 1 165 ? 17.581 -9.820 -15.704 1.00 86.88 165 GLU A C 1
ATOM 1270 O O . GLU A 1 165 ? 16.422 -9.451 -15.905 1.00 86.88 165 GLU A O 1
ATOM 1275 N N . PRO A 1 166 ? 18.601 -8.959 -15.889 1.00 89.06 166 PRO A N 1
ATOM 1276 C CA . PRO A 1 166 ? 18.395 -7.573 -16.327 1.00 89.06 166 PRO A CA 1
ATOM 1277 C C . PRO A 1 166 ? 17.590 -7.444 -17.631 1.00 89.06 166 PRO A C 1
ATOM 1279 O O . PRO A 1 166 ? 16.873 -6.462 -17.830 1.00 89.06 166 PRO A O 1
ATOM 1282 N N . LEU A 1 167 ? 17.681 -8.448 -18.512 1.00 93.12 167 LEU A N 1
ATOM 1283 C CA . LEU A 1 167 ? 16.924 -8.504 -19.763 1.00 93.12 167 LEU A CA 1
ATOM 1284 C C . LEU A 1 167 ? 15.417 -8.669 -19.559 1.00 93.12 167 LEU A C 1
ATOM 1286 O O . LEU A 1 167 ? 14.662 -8.161 -20.383 1.00 93.12 167 LEU A O 1
ATOM 1290 N N . PHE A 1 168 ? 14.966 -9.289 -18.465 1.00 94.38 168 PHE A N 1
ATOM 1291 C CA . PHE A 1 168 ? 13.540 -9.369 -18.149 1.00 94.38 168 PHE A CA 1
ATOM 1292 C C . PHE A 1 168 ? 12.935 -7.974 -17.990 1.00 94.38 168 PHE A C 1
ATOM 1294 O O . PHE A 1 168 ? 11.926 -7.664 -18.623 1.00 94.38 168 PHE A O 1
ATOM 1301 N N . TYR A 1 169 ? 13.588 -7.106 -17.212 1.00 92.44 169 TYR A N 1
ATOM 1302 C CA . TYR A 1 169 ? 13.154 -5.722 -17.004 1.00 92.44 169 TYR A CA 1
ATOM 1303 C C . TYR A 1 169 ? 13.250 -4.912 -18.298 1.00 92.44 169 TYR A C 1
ATOM 1305 O O . TYR A 1 169 ? 12.302 -4.224 -18.664 1.00 92.44 169 TYR A O 1
ATOM 1313 N N . ALA A 1 170 ? 14.351 -5.055 -19.044 1.00 93.94 170 ALA A N 1
ATOM 1314 C CA . ALA A 1 170 ? 14.536 -4.329 -20.296 1.00 93.94 170 ALA A CA 1
ATOM 1315 C C . ALA A 1 170 ? 13.500 -4.714 -21.370 1.00 93.94 170 ALA A C 1
ATOM 1317 O O . ALA A 1 170 ? 12.954 -3.839 -22.042 1.00 93.94 170 ALA A O 1
ATOM 1318 N N . GLN A 1 171 ? 13.188 -6.005 -21.524 1.00 96.94 171 GLN A N 1
ATOM 1319 C CA . GLN A 1 171 ? 12.146 -6.459 -22.451 1.00 96.94 171 GLN A CA 1
ATOM 1320 C C . GLN A 1 171 ? 10.751 -6.062 -21.972 1.00 96.94 171 GLN A C 1
ATOM 1322 O O . GLN A 1 171 ? 9.929 -5.647 -22.784 1.00 96.94 171 GLN A O 1
ATOM 1327 N N . SER A 1 172 ? 10.496 -6.129 -20.665 1.00 97.12 172 SER A N 1
ATOM 1328 C CA . SER A 1 172 ? 9.243 -5.661 -20.068 1.00 97.12 172 SER A CA 1
ATOM 1329 C C . SER A 1 172 ? 8.996 -4.178 -20.357 1.00 97.12 172 SER A C 1
ATOM 1331 O O . SER A 1 172 ? 7.908 -3.808 -20.799 1.00 97.12 172 SER A O 1
ATOM 1333 N N . TRP A 1 173 ? 10.024 -3.338 -20.193 1.00 95.69 173 TRP A N 1
ATOM 1334 C CA . TRP A 1 173 ? 9.991 -1.927 -20.578 1.00 95.69 173 TRP A CA 1
ATOM 1335 C C . TRP A 1 173 ? 9.700 -1.746 -22.071 1.00 95.69 173 TRP A C 1
ATOM 1337 O O . TRP A 1 173 ? 8.830 -0.954 -22.429 1.00 95.69 173 TRP A O 1
ATOM 1347 N N . LEU A 1 174 ? 10.375 -2.502 -22.949 1.00 96.38 174 LEU A N 1
ATOM 1348 C CA . LEU A 1 174 ? 10.177 -2.411 -24.401 1.00 96.38 174 LEU A CA 1
ATOM 1349 C C . LEU A 1 174 ? 8.727 -2.721 -24.795 1.00 96.38 174 LEU A C 1
ATOM 1351 O O . LEU A 1 174 ? 8.152 -2.019 -25.626 1.00 96.38 174 LE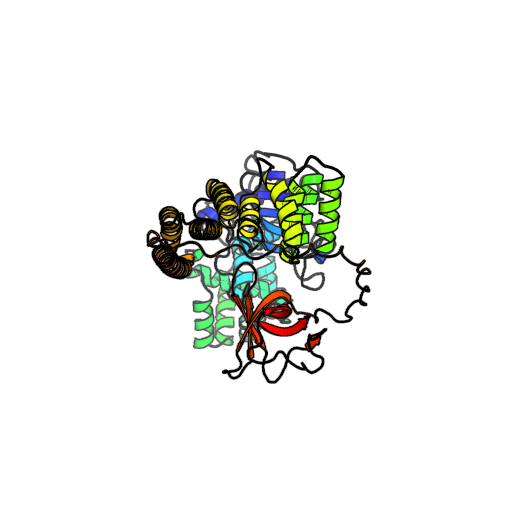U A O 1
ATOM 1355 N N . ILE A 1 175 ? 8.130 -3.744 -24.179 1.00 97.56 175 ILE A N 1
ATOM 1356 C CA . ILE A 1 175 ? 6.740 -4.134 -24.433 1.00 97.56 175 ILE A CA 1
ATOM 1357 C C . ILE A 1 175 ? 5.780 -3.031 -23.981 1.00 97.56 175 ILE A C 1
ATOM 1359 O O . ILE A 1 175 ? 4.888 -2.651 -24.738 1.00 97.56 175 ILE A O 1
ATOM 1363 N N . VAL A 1 176 ? 5.961 -2.476 -22.778 1.00 95.94 176 VAL A N 1
ATOM 1364 C CA . VAL A 1 176 ? 5.101 -1.381 -22.302 1.00 95.94 176 VAL A CA 1
ATOM 1365 C C . VAL A 1 176 ? 5.288 -0.122 -23.147 1.00 95.94 176 VAL A C 1
ATOM 1367 O O . VAL A 1 176 ? 4.307 0.535 -23.489 1.00 95.94 176 VAL A O 1
ATOM 1370 N N . ARG A 1 177 ? 6.519 0.186 -23.565 1.00 93.56 177 ARG A N 1
ATOM 1371 C CA . ARG A 1 177 ? 6.807 1.293 -24.482 1.00 93.56 177 ARG A CA 1
ATOM 1372 C C . ARG A 1 177 ? 6.105 1.117 -25.829 1.00 93.56 177 ARG A C 1
ATOM 1374 O O . ARG A 1 177 ? 5.603 2.111 -26.349 1.00 93.56 177 ARG A O 1
ATOM 1381 N N . TRP A 1 178 ? 6.070 -0.104 -26.369 1.00 95.00 178 TRP A N 1
ATOM 1382 C CA . TRP A 1 178 ? 5.339 -0.445 -27.594 1.00 95.00 178 TRP A CA 1
ATOM 1383 C C . TRP A 1 178 ? 3.824 -0.282 -27.408 1.00 95.00 178 TRP A C 1
ATOM 1385 O O . TRP A 1 178 ? 3.174 0.374 -28.217 1.00 95.00 178 TRP A O 1
ATOM 1395 N N . LEU A 1 179 ? 3.267 -0.785 -26.299 1.00 95.12 179 LEU A N 1
ATOM 1396 C CA . LEU A 1 179 ? 1.850 -0.601 -25.956 1.00 95.12 179 LEU A CA 1
ATOM 1397 C C . LEU A 1 179 ? 1.477 0.885 -25.842 1.00 95.12 179 LEU A C 1
ATOM 1399 O O . LEU A 1 179 ? 0.422 1.297 -26.321 1.00 95.12 179 LEU A O 1
ATOM 1403 N N . ALA A 1 180 ? 2.365 1.697 -25.268 1.00 91.38 180 ALA A N 1
ATOM 1404 C CA . ALA A 1 180 ? 2.175 3.136 -25.131 1.00 91.38 180 ALA A CA 1
ATOM 1405 C C . ALA A 1 180 ? 2.159 3.900 -26.472 1.00 91.38 180 ALA A C 1
ATOM 1407 O O . ALA A 1 180 ? 1.680 5.028 -26.509 1.00 91.38 180 ALA A O 1
ATOM 1408 N N . GLU A 1 181 ? 2.657 3.329 -27.579 1.00 88.12 181 GLU A N 1
ATOM 1409 C CA . GLU A 1 181 ? 2.490 3.948 -28.909 1.00 88.12 181 GLU A CA 1
ATOM 1410 C C . GLU A 1 181 ? 1.070 3.821 -29.445 1.00 88.12 181 GLU A C 1
ATOM 1412 O O . GLU A 1 181 ? 0.620 4.680 -30.201 1.00 88.12 181 GLU A O 1
ATOM 1417 N N . GLY A 1 182 ? 0.368 2.756 -29.053 1.00 86.56 182 GLY A N 1
ATOM 1418 C CA . GLY A 1 182 ? -1.018 2.515 -29.442 1.00 86.56 182 GLY A CA 1
ATOM 1419 C C . GLY A 1 182 ? -2.049 3.170 -28.522 1.00 86.56 182 GLY A C 1
ATOM 1420 O O . GLY A 1 182 ? -3.201 3.305 -28.925 1.00 86.56 182 GLY A O 1
ATOM 1421 N N . GLU A 1 183 ? -1.663 3.578 -27.309 1.00 90.38 183 GLU A N 1
ATOM 1422 C CA . GLU A 1 183 ? -2.570 4.127 -26.296 1.00 90.38 183 GLU A CA 1
ATOM 1423 C C . GLU A 1 183 ? -1.985 5.398 -25.648 1.00 90.38 183 GLU A C 1
ATOM 1425 O O . GLU A 1 183 ? -1.097 5.304 -24.795 1.00 90.38 183 GLU A O 1
ATOM 1430 N N . PRO A 1 184 ? -2.470 6.598 -26.027 1.00 82.12 184 PRO A N 1
ATOM 1431 C CA . PRO A 1 184 ? -1.945 7.859 -25.509 1.00 82.12 184 PRO A CA 1
ATOM 1432 C C . PRO A 1 184 ? -2.322 8.133 -24.043 1.00 82.12 184 PRO A C 1
ATOM 1434 O O . PRO A 1 184 ? -1.636 8.915 -23.379 1.00 82.12 184 PRO A O 1
ATOM 1437 N N . ASP A 1 185 ? -3.397 7.535 -23.514 1.00 86.88 185 ASP A N 1
ATOM 1438 C CA . ASP A 1 185 ? -3.753 7.655 -22.098 1.00 86.88 185 ASP A CA 1
ATOM 1439 C C . ASP A 1 185 ? -3.046 6.568 -21.282 1.00 86.88 185 ASP A C 1
ATOM 1441 O O . ASP A 1 185 ? -3.452 5.407 -21.254 1.00 86.88 185 ASP A O 1
ATOM 1445 N N . VAL A 1 186 ? -2.009 6.960 -20.538 1.00 87.12 186 VAL A N 1
ATOM 1446 C CA . VAL A 1 186 ? -1.186 6.046 -19.723 1.00 87.12 186 VAL A CA 1
ATOM 1447 C C . VAL A 1 186 ? -1.992 5.172 -18.752 1.00 87.12 186 VAL A C 1
ATOM 1449 O O . VAL A 1 186 ? -1.559 4.076 -18.397 1.00 87.12 186 VAL A O 1
ATOM 1452 N N . ARG A 1 187 ? -3.179 5.629 -18.330 1.00 88.31 187 ARG A N 1
ATOM 1453 C CA . ARG A 1 187 ? -4.070 4.890 -17.420 1.00 88.31 187 ARG A CA 1
ATOM 1454 C C . ARG A 1 187 ? -4.762 3.714 -18.104 1.00 88.31 187 ARG A C 1
ATOM 1456 O O . ARG A 1 187 ? -5.215 2.797 -17.426 1.00 88.31 187 ARG A O 1
ATOM 1463 N N . ARG A 1 188 ? -4.873 3.764 -19.431 1.00 89.62 188 ARG A N 1
ATOM 1464 C CA . ARG A 1 188 ? -5.527 2.752 -20.265 1.00 89.62 188 ARG A CA 1
ATOM 1465 C C . ARG A 1 188 ? -4.562 1.716 -20.820 1.00 89.62 188 ARG A C 1
ATOM 1467 O O . ARG A 1 188 ? -5.022 0.686 -21.297 1.00 89.62 188 ARG A O 1
ATOM 1474 N N . ILE A 1 189 ? -3.252 1.949 -20.714 1.00 92.19 189 ILE A N 1
ATOM 1475 C CA . ILE A 1 189 ? -2.250 0.949 -21.082 1.00 92.19 189 ILE A CA 1
ATOM 1476 C C . ILE A 1 189 ? -2.485 -0.307 -20.239 1.00 92.19 189 ILE A C 1
ATOM 1478 O O . ILE A 1 189 ? -2.534 -0.255 -19.004 1.00 92.19 189 ILE A O 1
ATOM 1482 N N . SER A 1 190 ? -2.634 -1.437 -20.920 1.00 94.75 190 SER A N 1
ATOM 1483 C CA . SER A 1 190 ? -2.979 -2.714 -20.314 1.00 94.75 190 SER A CA 1
ATOM 1484 C C . SER A 1 190 ? -2.231 -3.866 -21.006 1.00 94.75 190 SER A C 1
ATOM 1486 O O . SER A 1 190 ? -1.788 -3.707 -22.147 1.00 94.75 190 SER A O 1
ATOM 1488 N N . PRO A 1 191 ? -2.009 -5.009 -20.329 1.00 96.50 191 PRO A N 1
ATOM 1489 C CA . PRO A 1 191 ? -1.245 -6.124 -20.894 1.00 96.50 191 PRO A CA 1
ATOM 1490 C C . PRO A 1 191 ? -2.007 -6.922 -21.966 1.00 96.50 191 PRO A C 1
ATOM 1492 O O . PRO A 1 191 ? -1.379 -7.598 -22.783 1.00 96.50 191 PRO A O 1
ATOM 1495 N N . GLU A 1 192 ? -3.341 -6.872 -21.974 1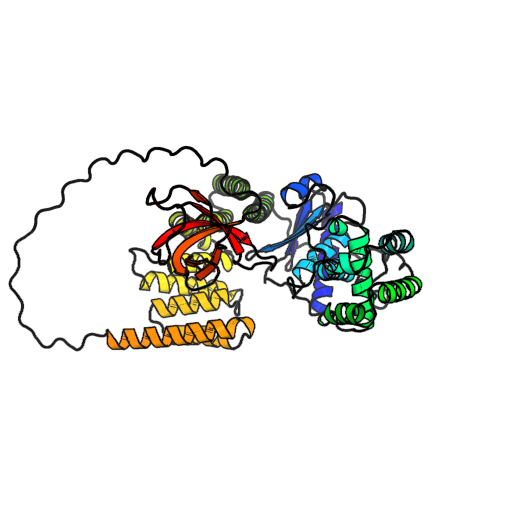.00 96.12 192 GLU A N 1
ATOM 1496 C CA . GLU A 1 192 ? -4.203 -7.742 -22.784 1.00 96.12 192 GLU A CA 1
ATOM 1497 C C . GLU A 1 192 ? -3.935 -7.646 -24.294 1.00 96.12 192 GLU A C 1
ATOM 1499 O O . GLU A 1 192 ? -3.806 -8.706 -24.913 1.00 96.12 192 GLU A O 1
ATOM 1504 N N . PRO A 1 193 ? -3.763 -6.453 -24.905 1.00 96.38 193 PRO A N 1
ATOM 1505 C CA . PRO A 1 193 ? -3.471 -6.352 -26.334 1.00 96.38 193 PRO A CA 1
ATOM 1506 C C . PRO A 1 193 ? -2.181 -7.075 -26.736 1.00 96.38 193 PRO A C 1
ATOM 1508 O O . PRO A 1 193 ? -2.123 -7.705 -27.792 1.00 96.38 193 PRO A O 1
ATOM 1511 N N . PHE A 1 194 ? -1.147 -7.030 -25.889 1.00 97.75 194 PHE A N 1
ATOM 1512 C CA . PHE A 1 194 ? 0.112 -7.721 -26.167 1.00 97.75 194 PHE A CA 1
ATOM 1513 C C . PHE A 1 194 ? -0.023 -9.239 -26.005 1.00 97.75 194 PHE A C 1
ATOM 1515 O O . PHE A 1 194 ? 0.443 -9.996 -26.855 1.00 97.75 194 PHE A O 1
ATOM 1522 N N . VAL A 1 195 ? -0.700 -9.695 -24.946 1.00 97.06 195 VAL A N 1
ATOM 1523 C CA . VAL A 1 195 ? -0.958 -11.129 -24.721 1.00 97.06 195 VAL A CA 1
ATOM 1524 C C . VAL A 1 195 ? -1.765 -11.723 -25.877 1.00 97.06 195 VAL A C 1
ATOM 1526 O O . VAL A 1 195 ? -1.429 -12.799 -26.373 1.00 97.06 195 VAL A O 1
ATOM 1529 N N . GLN A 1 196 ? -2.786 -11.006 -26.350 1.00 96.88 196 GLN A N 1
ATOM 1530 C CA . GLN A 1 196 ? -3.578 -11.409 -27.507 1.00 96.88 196 GLN A CA 1
ATOM 1531 C C . GLN A 1 196 ? -2.724 -11.484 -28.779 1.00 96.88 196 GLN A C 1
ATOM 1533 O O . GLN A 1 196 ? -2.791 -12.480 -29.497 1.00 96.88 196 GLN A O 1
ATOM 1538 N N . LEU A 1 197 ? -1.866 -10.490 -29.028 1.00 97.38 197 LEU A N 1
ATOM 1539 C CA . LEU A 1 197 ? -0.971 -10.488 -30.186 1.00 97.38 197 LEU A CA 1
ATOM 1540 C C . LEU A 1 197 ? -0.037 -11.711 -30.202 1.00 97.38 197 LEU A C 1
ATOM 1542 O O . LEU A 1 197 ? 0.152 -12.327 -31.254 1.00 97.38 197 LEU A O 1
ATOM 1546 N N . VAL A 1 198 ? 0.525 -12.083 -29.046 1.00 97.75 198 VAL A N 1
ATOM 1547 C CA . VAL A 1 198 ? 1.369 -13.284 -28.912 1.00 97.75 198 VAL A CA 1
ATOM 1548 C C . VAL A 1 198 ? 0.565 -14.558 -29.162 1.00 97.75 198 VAL A C 1
ATOM 1550 O O . VAL A 1 198 ? 1.055 -15.449 -29.853 1.00 97.75 198 VAL A O 1
ATOM 1553 N N . ALA A 1 199 ? -0.670 -14.640 -28.663 1.00 96.62 199 ALA A N 1
ATOM 1554 C CA . ALA A 1 199 ? -1.542 -15.789 -28.904 1.00 96.62 199 ALA A CA 1
ATOM 1555 C C . ALA A 1 199 ? -1.926 -15.944 -30.388 1.00 96.62 199 ALA A C 1
ATOM 1557 O O . ALA A 1 199 ? -2.012 -17.065 -30.885 1.00 96.62 199 ALA A O 1
ATOM 1558 N N . GLU A 1 200 ? -2.133 -14.836 -31.102 1.00 97.69 200 GLU A N 1
ATOM 1559 C CA . GLU A 1 200 ? -2.536 -14.834 -32.512 1.00 97.69 200 GLU A CA 1
ATOM 1560 C C . GLU A 1 200 ? -1.381 -15.117 -33.480 1.00 97.69 200 GLU A C 1
ATOM 1562 O O . GLU A 1 200 ? -1.575 -15.800 -34.486 1.00 97.69 200 GLU A O 1
ATOM 1567 N N . ARG A 1 201 ? -0.187 -14.571 -33.213 1.00 97.56 201 ARG A N 1
ATOM 1568 C CA . ARG A 1 201 ? 0.953 -14.619 -34.150 1.00 97.56 201 ARG A CA 1
ATOM 1569 C C . ARG A 1 201 ? 2.060 -15.589 -33.751 1.00 97.56 201 ARG A C 1
ATOM 1571 O O . ARG A 1 201 ? 2.914 -15.895 -34.579 1.00 97.56 201 ARG A O 1
ATOM 1578 N N . GLY A 1 202 ? 2.045 -16.067 -32.512 1.00 97.38 202 GLY A N 1
ATOM 1579 C CA . GLY A 1 202 ? 3.126 -16.849 -31.928 1.00 97.38 202 GLY A CA 1
ATOM 1580 C C . GLY A 1 202 ? 4.271 -15.975 -31.389 1.00 97.38 202 GLY A C 1
ATOM 1581 O O . GLY A 1 202 ? 4.478 -14.845 -31.848 1.00 97.38 202 GLY A O 1
ATOM 1582 N N . PRO A 1 203 ? 5.026 -16.477 -30.396 1.00 96.19 203 PRO A N 1
ATOM 1583 C CA . PRO A 1 203 ? 6.050 -15.702 -29.701 1.00 96.19 203 PRO A CA 1
ATOM 1584 C C . PRO A 1 203 ? 7.223 -15.295 -30.603 1.00 96.19 203 PRO A C 1
ATOM 1586 O O . PRO A 1 203 ? 7.757 -14.200 -30.442 1.00 96.19 203 PRO A O 1
ATOM 1589 N N . GLU A 1 204 ? 7.609 -16.114 -31.580 1.00 95.88 204 GLU A N 1
ATOM 1590 C CA . GLU A 1 204 ? 8.725 -15.811 -32.483 1.00 95.88 204 GLU A CA 1
ATOM 1591 C C . GLU A 1 204 ? 8.409 -14.610 -33.385 1.00 95.88 204 GLU A C 1
ATOM 1593 O O . GLU A 1 204 ? 9.189 -13.660 -33.449 1.00 95.88 204 GLU A O 1
ATOM 1598 N N . ALA A 1 205 ? 7.228 -14.595 -34.010 1.00 97.19 205 ALA A N 1
ATOM 1599 C CA . ALA A 1 205 ? 6.809 -13.494 -34.877 1.00 97.19 205 ALA A CA 1
ATOM 1600 C C . ALA A 1 205 ? 6.648 -12.175 -34.102 1.00 97.19 205 ALA A C 1
ATOM 1602 O O . ALA A 1 205 ? 6.983 -11.103 -34.606 1.00 97.19 205 ALA A O 1
ATOM 1603 N N . VAL A 1 206 ? 6.154 -12.227 -32.859 1.00 97.75 206 VAL A N 1
ATOM 1604 C CA . VAL A 1 206 ? 6.060 -11.027 -32.010 1.00 97.75 206 VAL A CA 1
ATOM 1605 C C . VAL A 1 206 ? 7.435 -10.547 -31.554 1.00 97.75 206 VAL A C 1
ATOM 1607 O O . VAL A 1 206 ? 7.667 -9.339 -31.505 1.00 97.75 206 VAL A O 1
ATOM 1610 N N . ALA A 1 207 ? 8.373 -11.455 -31.274 1.00 96.69 207 ALA A N 1
ATOM 1611 C CA . ALA A 1 207 ? 9.746 -11.073 -30.967 1.00 96.69 207 ALA A CA 1
ATOM 1612 C C . ALA A 1 207 ? 10.401 -10.328 -32.145 1.00 96.69 207 ALA A C 1
ATOM 1614 O O . ALA A 1 207 ? 11.036 -9.299 -31.924 1.00 96.69 207 ALA A O 1
ATOM 1615 N N . GLU A 1 208 ? 10.184 -10.767 -33.390 1.00 96.25 208 GLU A N 1
ATOM 1616 C CA . GLU A 1 208 ? 10.650 -10.049 -34.588 1.00 96.25 208 GLU A CA 1
ATOM 1617 C C . GLU A 1 208 ? 10.039 -8.643 -34.709 1.00 96.25 208 GLU A C 1
ATOM 1619 O O . GLU A 1 208 ? 10.752 -7.682 -35.009 1.00 96.25 208 GLU A O 1
ATOM 1624 N N . LEU A 1 209 ? 8.742 -8.487 -34.410 1.00 96.94 209 LEU A N 1
ATOM 1625 C CA . LEU A 1 209 ? 8.082 -7.174 -34.386 1.00 96.94 209 LEU A CA 1
ATOM 1626 C C . LEU A 1 209 ? 8.696 -6.240 -33.335 1.00 96.94 209 LEU A C 1
ATOM 1628 O O . LEU A 1 209 ? 8.951 -5.071 -33.623 1.00 96.94 209 LEU A O 1
ATOM 1632 N N . LEU A 1 210 ? 8.969 -6.748 -32.132 1.00 97.25 210 LEU A N 1
ATOM 1633 C CA . LEU A 1 210 ? 9.614 -5.974 -31.070 1.00 97.25 210 LEU A CA 1
ATOM 1634 C C . LEU A 1 210 ? 11.064 -5.611 -31.416 1.00 97.25 210 LEU A C 1
ATOM 1636 O O . LEU A 1 210 ? 11.519 -4.528 -31.057 1.00 97.25 210 LEU A O 1
ATOM 1640 N N . GLN A 1 211 ? 11.791 -6.475 -32.127 1.00 96.44 211 GLN A N 1
ATOM 1641 C CA . GLN A 1 211 ? 13.139 -6.172 -32.620 1.00 96.44 211 GLN A CA 1
ATOM 1642 C C . GLN A 1 211 ? 13.115 -5.063 -33.676 1.00 96.44 211 GLN A C 1
ATOM 1644 O O . GLN A 1 211 ? 13.916 -4.128 -33.617 1.00 96.44 211 GLN A O 1
ATOM 1649 N N . ALA A 1 212 ? 12.161 -5.116 -34.610 1.00 96.62 212 ALA A N 1
ATOM 1650 C CA . ALA A 1 212 ? 11.952 -4.043 -35.578 1.00 96.62 212 ALA A CA 1
ATOM 1651 C C . ALA A 1 212 ? 11.585 -2.722 -34.880 1.00 96.62 212 ALA A C 1
ATOM 1653 O O . ALA A 1 212 ? 12.116 -1.669 -35.232 1.00 96.62 212 ALA A O 1
ATOM 1654 N N . PHE A 1 213 ? 10.741 -2.785 -33.846 1.00 95.31 213 PHE A N 1
ATOM 1655 C CA . PHE A 1 213 ? 10.408 -1.633 -33.014 1.00 95.31 213 PHE A CA 1
ATOM 1656 C C . PHE A 1 213 ? 11.646 -1.054 -32.309 1.00 95.31 213 PHE A C 1
ATOM 1658 O O . PHE A 1 213 ? 11.926 0.138 -32.423 1.00 95.31 213 PHE A O 1
ATOM 1665 N N . LEU A 1 214 ? 12.451 -1.904 -31.662 1.00 95.44 214 LEU A N 1
ATOM 1666 C CA . LEU A 1 214 ? 13.705 -1.527 -31.003 1.00 95.44 214 LEU A CA 1
ATOM 1667 C C . LEU A 1 214 ? 14.707 -0.860 -31.959 1.00 95.44 214 LEU A C 1
ATOM 1669 O O . LEU A 1 214 ? 15.429 0.059 -31.557 1.00 95.44 214 LEU A O 1
ATOM 1673 N N . ALA A 1 215 ? 14.773 -1.313 -33.212 1.00 94.25 215 ALA A N 1
ATOM 1674 C CA . ALA A 1 215 ? 15.649 -0.731 -34.225 1.00 94.25 215 ALA A CA 1
ATOM 1675 C C . ALA A 1 215 ? 15.283 0.730 -34.550 1.00 94.25 215 ALA A C 1
ATOM 1677 O O . ALA A 1 215 ? 16.169 1.514 -34.885 1.00 94.25 215 ALA A O 1
ATOM 1678 N N . GLY A 1 216 ? 14.008 1.108 -34.400 1.00 91.38 216 GLY A N 1
ATOM 1679 C CA . GLY A 1 216 ? 13.533 2.484 -34.567 1.00 91.38 216 GLY A CA 1
ATOM 1680 C C . GLY A 1 216 ? 13.791 3.398 -33.363 1.00 91.38 216 GLY A C 1
ATOM 1681 O O . GLY A 1 216 ? 13.694 4.618 -33.491 1.00 91.38 216 GLY A O 1
ATOM 1682 N N . LEU A 1 217 ? 14.140 2.843 -32.197 1.00 89.88 217 LEU A N 1
ATOM 1683 C CA . LEU A 1 217 ? 14.378 3.631 -30.988 1.00 89.88 217 LEU A CA 1
ATOM 1684 C C . LEU A 1 217 ? 15.787 4.233 -30.990 1.00 89.88 217 LEU A C 1
ATOM 1686 O O . LEU A 1 217 ? 16.790 3.538 -31.147 1.00 89.88 217 LEU A O 1
ATOM 1690 N N . SER A 1 218 ? 15.884 5.535 -30.742 1.00 84.81 218 SER A N 1
ATOM 1691 C CA . SER A 1 218 ? 17.163 6.210 -30.495 1.00 84.81 218 SER A CA 1
ATOM 1692 C C . SER A 1 218 ? 17.338 6.468 -29.001 1.00 84.81 218 SER A C 1
ATOM 1694 O O . SER A 1 218 ? 16.349 6.804 -28.346 1.00 84.81 218 SER A O 1
ATOM 1696 N N . PRO A 1 219 ? 18.560 6.336 -28.446 1.00 81.38 219 PRO A N 1
ATOM 1697 C CA . PRO A 1 219 ? 18.811 6.779 -27.082 1.00 81.38 219 PRO A CA 1
ATOM 1698 C C . PRO A 1 219 ? 18.477 8.267 -26.992 1.00 81.38 219 PRO A C 1
ATOM 1700 O O . PRO A 1 219 ? 18.890 9.054 -27.848 1.00 81.38 219 PRO A O 1
ATOM 1703 N N . ALA A 1 220 ? 17.711 8.651 -25.977 1.00 69.31 220 ALA A N 1
ATOM 1704 C CA . ALA A 1 220 ? 17.498 10.067 -25.729 1.00 69.31 220 ALA A CA 1
ATOM 1705 C C . ALA A 1 220 ? 18.804 10.687 -25.206 1.00 69.31 220 ALA A C 1
ATOM 1707 O O . ALA A 1 220 ? 19.529 10.017 -24.463 1.00 69.31 220 ALA A O 1
ATOM 1708 N N . PRO A 1 221 ? 19.113 11.952 -25.546 1.00 64.50 221 PRO A N 1
ATOM 1709 C CA . PRO A 1 221 ? 20.132 12.682 -24.810 1.00 64.50 221 PRO A CA 1
ATOM 1710 C C . PRO A 1 221 ? 19.741 12.688 -23.331 1.00 64.50 221 PRO A C 1
ATOM 1712 O O . PRO A 1 221 ? 18.566 12.857 -22.994 1.00 64.50 221 PRO A O 1
ATOM 1715 N N . GLU A 1 222 ? 20.719 12.466 -22.458 1.00 58.00 222 GLU A N 1
ATOM 1716 C CA . GLU A 1 222 ? 20.510 12.524 -21.018 1.00 58.00 222 GLU A CA 1
ATOM 1717 C C . GLU A 1 222 ? 19.987 13.924 -20.682 1.00 58.00 222 GLU A C 1
ATOM 1719 O O . GLU A 1 222 ? 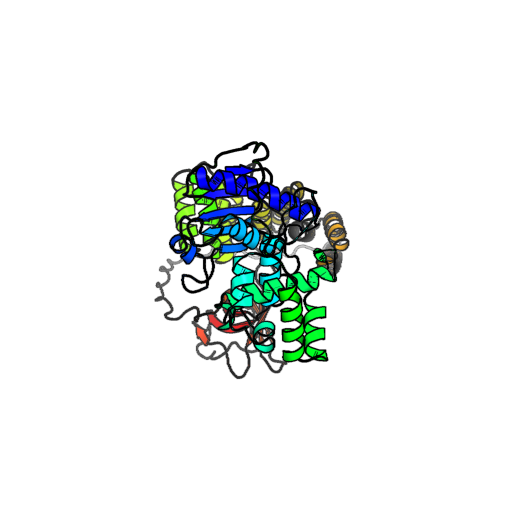20.693 14.923 -20.831 1.00 58.00 222 GLU A O 1
ATOM 1724 N N . ALA A 1 223 ? 18.695 14.013 -20.352 1.00 53.47 223 ALA A N 1
ATOM 1725 C CA . ALA A 1 223 ? 18.093 15.293 -20.031 1.00 53.47 223 ALA A CA 1
ATOM 1726 C C . ALA A 1 223 ? 18.817 15.845 -18.797 1.00 53.47 223 ALA A C 1
ATOM 1728 O O . ALA A 1 223 ? 18.983 15.088 -17.830 1.00 53.47 223 ALA A O 1
ATOM 1729 N N . PRO A 1 224 ? 19.240 17.124 -18.805 1.00 51.59 224 PRO A N 1
ATOM 1730 C CA . PRO A 1 224 ? 19.832 17.722 -17.623 1.00 51.59 224 PRO A CA 1
ATOM 1731 C C . PRO A 1 224 ? 18.870 17.535 -16.444 1.00 51.59 224 PRO A C 1
ATOM 1733 O O . PRO A 1 224 ? 17.648 17.538 -16.654 1.00 51.59 224 PRO A O 1
ATOM 1736 N N . PRO A 1 225 ? 19.392 17.344 -15.218 1.00 52.72 225 PRO A N 1
ATOM 1737 C CA . PRO A 1 225 ? 18.542 17.291 -14.042 1.00 52.72 225 PRO A CA 1
ATOM 1738 C C . PRO A 1 225 ? 17.631 18.512 -14.082 1.00 52.72 225 PRO A C 1
ATOM 1740 O O . PRO A 1 225 ? 18.087 19.629 -14.348 1.00 52.72 225 PRO A O 1
ATOM 1743 N N . ALA A 1 226 ? 16.330 18.275 -13.917 1.00 50.81 226 ALA A N 1
ATOM 1744 C CA . ALA A 1 226 ? 15.365 19.357 -13.911 1.00 50.81 226 ALA A CA 1
ATOM 1745 C C . ALA A 1 226 ? 15.850 20.433 -12.928 1.00 50.81 226 ALA A C 1
ATOM 1747 O O . ALA A 1 226 ? 16.354 20.074 -11.856 1.00 50.81 226 ALA A O 1
ATOM 1748 N N . PRO A 1 227 ? 15.749 21.728 -13.282 1.00 46.47 227 PRO A N 1
ATOM 1749 C CA . PRO A 1 227 ? 16.167 22.783 -12.376 1.00 46.47 227 PRO A CA 1
ATOM 1750 C C . PRO A 1 227 ? 15.455 22.566 -11.046 1.00 46.47 227 PRO A C 1
ATOM 1752 O O . PRO A 1 227 ? 14.267 22.227 -11.032 1.00 46.47 227 PRO A O 1
ATOM 1755 N N . ALA A 1 228 ? 16.194 22.721 -9.947 1.00 48.69 228 ALA A N 1
ATOM 1756 C CA . ALA A 1 228 ? 15.607 22.735 -8.623 1.00 48.69 228 ALA A CA 1
ATOM 1757 C C . ALA A 1 228 ? 14.537 23.832 -8.631 1.00 48.69 228 ALA A C 1
ATOM 1759 O O . ALA A 1 228 ? 14.851 25.017 -8.585 1.00 48.69 228 ALA A O 1
ATOM 1760 N N . ALA A 1 229 ? 13.269 23.450 -8.796 1.00 50.41 229 ALA A N 1
ATOM 1761 C CA . ALA A 1 229 ? 12.177 24.346 -8.465 1.00 50.41 229 ALA A CA 1
ATOM 1762 C C . ALA A 1 229 ? 12.415 24.736 -7.011 1.00 50.41 229 ALA A C 1
ATOM 1764 O O . ALA A 1 229 ? 12.691 23.816 -6.244 1.00 50.41 229 ALA A O 1
ATOM 1765 N N . ASP A 1 230 ? 12.338 26.028 -6.668 1.00 48.62 230 ASP A N 1
ATOM 1766 C CA . ASP A 1 230 ? 12.525 26.514 -5.298 1.00 48.62 230 ASP A CA 1
ATOM 1767 C C . ASP A 1 230 ? 11.792 25.574 -4.341 1.00 48.62 230 ASP A C 1
ATOM 1769 O O . ASP A 1 230 ? 10.557 25.528 -4.280 1.00 48.62 230 ASP A O 1
ATOM 1773 N N . VAL A 1 231 ? 12.570 24.700 -3.701 1.00 52.06 231 VAL A N 1
ATOM 1774 C CA . VAL A 1 231 ? 12.031 23.731 -2.769 1.00 52.06 231 VAL A CA 1
ATOM 1775 C C . VAL A 1 231 ? 11.862 24.551 -1.518 1.00 52.06 231 VAL A C 1
ATOM 1777 O O . VAL A 1 231 ? 12.833 24.836 -0.822 1.00 52.06 231 VAL A O 1
ATOM 1780 N N . GLU A 1 232 ? 10.632 24.976 -1.254 1.00 53.81 232 GLU A N 1
ATOM 1781 C CA . GLU A 1 232 ? 10.276 25.437 0.075 1.00 53.81 232 GLU A CA 1
ATOM 1782 C C . GLU A 1 232 ? 10.449 24.220 0.995 1.00 53.81 232 GLU A C 1
ATOM 1784 O O . GLU A 1 232 ? 9.588 23.342 1.089 1.00 53.81 232 GLU A O 1
ATOM 1789 N N . MET A 1 233 ? 11.659 24.074 1.541 1.00 55.06 233 MET A N 1
ATOM 1790 C CA . MET A 1 233 ? 11.982 23.046 2.513 1.00 55.06 233 MET A CA 1
ATOM 1791 C C . MET A 1 233 ? 11.165 23.359 3.753 1.00 55.06 233 MET A C 1
ATOM 1793 O O . MET A 1 233 ? 11.452 24.321 4.459 1.00 55.06 233 MET A O 1
ATOM 1797 N N . VAL A 1 234 ? 10.114 22.578 3.982 1.00 62.19 234 VAL A N 1
ATOM 1798 C CA . VAL A 1 234 ? 9.149 22.919 5.028 1.00 62.19 234 VAL A CA 1
ATOM 1799 C C . VAL A 1 234 ? 9.699 22.549 6.405 1.00 62.19 234 VAL A C 1
ATOM 1801 O O . VAL A 1 234 ? 9.516 23.309 7.349 1.00 62.19 234 VAL A O 1
ATOM 1804 N N . GLU A 1 235 ? 10.403 21.414 6.538 1.00 77.50 235 GLU A N 1
ATOM 1805 C CA . GLU A 1 235 ? 10.895 20.960 7.846 1.00 77.50 235 GLU A CA 1
ATOM 1806 C C . GLU A 1 235 ? 11.958 19.844 7.748 1.00 77.50 235 GLU A C 1
ATOM 1808 O O . GLU A 1 235 ? 11.827 18.898 6.957 1.00 77.50 235 GLU A O 1
ATOM 1813 N N . THR A 1 236 ? 12.995 19.902 8.589 1.00 81.88 236 THR A N 1
ATOM 1814 C CA . THR A 1 236 ? 13.907 18.771 8.840 1.00 81.88 236 THR A CA 1
ATOM 1815 C C . THR A 1 236 ? 13.310 17.893 9.935 1.00 81.88 236 THR A C 1
ATOM 1817 O O . THR A 1 236 ? 12.863 18.408 10.951 1.00 81.88 236 THR A O 1
ATOM 1820 N N . LEU A 1 237 ? 13.300 16.573 9.727 1.00 83.81 237 LEU A N 1
ATOM 1821 C CA . LEU A 1 237 ? 12.791 15.636 10.733 1.00 83.81 237 LEU A CA 1
ATOM 1822 C C . LEU A 1 237 ? 13.816 15.491 11.855 1.00 83.81 237 LEU A C 1
ATOM 1824 O O . LEU A 1 237 ? 15.009 15.388 11.576 1.00 83.81 237 LEU A O 1
ATOM 1828 N N . GLU A 1 238 ? 13.347 15.426 13.094 1.00 89.25 238 GLU A N 1
ATOM 1829 C CA . GLU A 1 238 ? 14.208 15.120 14.237 1.00 89.25 238 GLU A CA 1
ATOM 1830 C C . GLU A 1 238 ? 14.616 13.635 14.241 1.00 89.25 238 GLU A C 1
ATOM 1832 O O . GLU A 1 238 ? 13.875 12.775 13.755 1.00 89.25 238 GLU A O 1
ATOM 1837 N N . ASP A 1 239 ? 15.750 13.299 14.866 1.00 88.62 239 ASP A N 1
ATOM 1838 C CA . ASP A 1 239 ? 16.266 11.918 14.934 1.00 88.62 239 ASP A CA 1
ATOM 1839 C C . ASP A 1 239 ? 15.240 10.922 15.494 1.00 88.62 239 ASP A C 1
ATOM 1841 O O . ASP A 1 239 ? 15.085 9.808 14.989 1.00 88.62 239 ASP A O 1
ATOM 1845 N N . ARG A 1 240 ? 14.475 11.336 16.511 1.00 92.56 240 ARG A N 1
ATOM 1846 C CA . ARG A 1 240 ? 13.395 10.516 17.078 1.00 92.56 240 ARG A CA 1
ATOM 1847 C C . ARG A 1 240 ? 12.273 10.261 16.072 1.00 92.56 240 ARG A C 1
ATOM 1849 O O . ARG A 1 240 ? 11.754 9.149 16.013 1.00 92.56 240 ARG A O 1
ATOM 1856 N N . GLU A 1 241 ? 11.919 11.246 15.244 1.00 91.31 241 GLU A N 1
ATOM 1857 C CA . GLU A 1 241 ? 10.909 11.078 14.195 1.00 91.31 241 GLU A CA 1
ATOM 1858 C C . GLU A 1 241 ? 11.413 10.157 13.085 1.00 91.31 241 GLU A C 1
ATOM 1860 O O . GLU A 1 241 ? 10.656 9.313 12.608 1.00 91.31 241 GLU A O 1
ATOM 1865 N N . VAL A 1 242 ? 12.690 10.270 12.709 1.00 89.81 242 VAL A N 1
ATOM 1866 C CA . VAL A 1 242 ? 13.347 9.329 11.790 1.00 89.81 242 VAL A CA 1
ATOM 1867 C C . VAL A 1 242 ? 13.271 7.906 12.345 1.00 89.81 242 VAL A C 1
ATOM 1869 O O . VAL A 1 242 ? 12.803 7.003 11.648 1.00 89.81 242 VAL A O 1
ATOM 1872 N N . ALA A 1 243 ? 13.638 7.707 13.613 1.00 92.12 243 ALA A N 1
ATOM 1873 C CA . ALA A 1 243 ? 13.562 6.407 14.274 1.00 92.12 243 ALA A CA 1
ATOM 1874 C C . ALA A 1 243 ? 12.128 5.852 14.308 1.00 92.12 243 ALA A C 1
ATOM 1876 O O . ALA A 1 243 ? 11.930 4.669 14.038 1.00 92.12 243 ALA A O 1
ATOM 1877 N N . LEU A 1 244 ? 11.124 6.698 14.561 1.00 92.81 244 LEU A N 1
ATOM 1878 C CA . LEU A 1 244 ? 9.712 6.315 14.495 1.00 92.81 244 LEU A CA 1
ATOM 1879 C C . LEU A 1 244 ? 9.311 5.864 13.084 1.00 92.81 244 LEU A C 1
ATOM 1881 O O . LEU A 1 244 ? 8.661 4.833 12.941 1.00 92.81 244 LEU A O 1
ATOM 1885 N N . ARG A 1 245 ? 9.723 6.581 12.028 1.00 89.69 245 ARG A N 1
ATOM 1886 C CA . ARG A 1 245 ? 9.407 6.198 10.636 1.00 89.69 245 ARG A CA 1
ATOM 1887 C C . ARG A 1 245 ? 10.040 4.876 10.228 1.00 89.69 245 ARG A C 1
ATOM 1889 O O . ARG A 1 245 ? 9.396 4.089 9.534 1.00 89.69 245 ARG A O 1
ATOM 1896 N N . LEU A 1 246 ? 11.275 4.631 10.657 1.00 88.69 246 LEU A N 1
ATOM 1897 C CA . LEU A 1 246 ? 11.952 3.357 10.427 1.00 88.69 246 LEU A CA 1
ATOM 1898 C C . LEU A 1 246 ? 11.311 2.226 11.241 1.00 88.69 246 LEU A C 1
ATOM 1900 O O . LEU A 1 246 ? 11.185 1.118 10.730 1.00 88.69 246 LEU A O 1
ATOM 1904 N N . ALA A 1 247 ? 10.841 2.501 12.460 1.00 91.69 247 ALA A N 1
ATOM 1905 C CA . ALA A 1 247 ? 10.111 1.525 13.261 1.00 91.69 247 ALA A CA 1
ATOM 1906 C C . ALA A 1 247 ? 8.738 1.174 12.658 1.00 91.69 247 ALA A C 1
ATOM 1908 O O . ALA A 1 247 ? 8.364 0.003 12.635 1.00 91.69 247 ALA A O 1
ATOM 1909 N N . ASP A 1 248 ? 8.016 2.157 12.108 1.00 87.75 248 ASP A N 1
ATOM 1910 C CA . ASP A 1 248 ? 6.762 1.931 11.374 1.00 87.75 248 ASP A CA 1
ATOM 1911 C C . ASP A 1 248 ? 6.980 1.031 10.144 1.00 87.75 248 ASP A C 1
ATOM 1913 O O . ASP A 1 248 ? 6.168 0.147 9.864 1.00 87.75 248 ASP A O 1
ATOM 1917 N N . LEU A 1 249 ? 8.089 1.227 9.423 1.00 85.50 249 LEU A N 1
ATOM 1918 C CA . LEU A 1 249 ? 8.502 0.359 8.318 1.00 85.50 249 LEU A CA 1
ATOM 1919 C C . LEU A 1 249 ? 8.859 -1.049 8.824 1.00 85.50 249 LEU A C 1
ATOM 1921 O O . LEU A 1 249 ? 8.393 -2.048 8.271 1.00 85.50 249 LEU A O 1
ATOM 1925 N N . ASP A 1 250 ? 9.645 -1.131 9.901 1.00 86.62 250 ASP A N 1
ATOM 1926 C CA . ASP A 1 250 ? 10.030 -2.391 10.536 1.00 86.62 250 ASP A CA 1
ATOM 1927 C C . ASP A 1 250 ? 8.824 -3.176 11.039 1.00 86.62 250 ASP A C 1
ATOM 1929 O O . ASP A 1 250 ? 8.870 -4.400 11.031 1.00 86.62 250 ASP A O 1
ATOM 1933 N N . ARG A 1 251 ? 7.715 -2.531 11.410 1.00 86.44 251 ARG A N 1
ATOM 1934 C CA . ARG A 1 251 ? 6.511 -3.229 11.882 1.00 86.44 251 ARG A CA 1
ATOM 1935 C C . ARG A 1 251 ? 6.033 -4.306 10.904 1.00 86.44 251 ARG A C 1
ATOM 1937 O O . ARG A 1 251 ? 5.566 -5.356 11.331 1.00 86.44 251 ARG A O 1
ATOM 1944 N N . TRP A 1 252 ? 6.190 -4.065 9.603 1.00 78.94 252 TRP A N 1
ATOM 1945 C CA . TRP A 1 252 ? 5.736 -4.966 8.541 1.00 78.94 252 TRP A CA 1
ATOM 1946 C C . TRP A 1 252 ? 6.736 -6.061 8.162 1.00 78.94 252 TRP A C 1
ATOM 1948 O O . TRP A 1 252 ? 6.371 -7.000 7.454 1.00 78.94 252 TRP A O 1
ATOM 1958 N N . ILE A 1 253 ? 8.002 -5.920 8.561 1.00 76.50 253 ILE A N 1
ATOM 1959 C CA . ILE A 1 253 ? 9.103 -6.753 8.051 1.00 76.50 253 ILE A CA 1
ATOM 1960 C C . ILE A 1 253 ? 9.897 -7.400 9.195 1.00 76.50 253 ILE A C 1
ATOM 1962 O O . ILE A 1 253 ? 10.313 -8.551 9.093 1.00 76.50 253 ILE A O 1
ATOM 1966 N N . ARG A 1 254 ? 10.102 -6.664 10.287 1.00 83.31 254 ARG A N 1
ATOM 1967 C CA . ARG A 1 254 ? 10.885 -7.009 11.481 1.00 83.31 254 ARG A CA 1
ATOM 1968 C C . ARG A 1 254 ? 10.134 -6.559 12.753 1.00 83.31 254 ARG A C 1
ATOM 1970 O O . ARG A 1 254 ? 10.607 -5.651 13.446 1.00 83.31 254 ARG A O 1
ATOM 1977 N N . PRO A 1 255 ? 8.966 -7.150 13.068 1.00 85.38 255 PRO A N 1
ATOM 1978 C CA . PRO A 1 255 ? 8.072 -6.652 14.117 1.00 85.38 255 PRO A CA 1
ATOM 1979 C C . PRO A 1 255 ? 8.714 -6.606 15.513 1.00 85.38 255 PRO A C 1
ATOM 1981 O O . PRO A 1 255 ? 8.427 -5.695 16.290 1.00 85.38 255 PRO A O 1
ATOM 1984 N N . GLU A 1 256 ? 9.641 -7.512 15.833 1.00 88.81 256 GLU A N 1
ATOM 1985 C CA . GLU A 1 256 ? 10.378 -7.494 17.104 1.00 88.81 256 GLU A CA 1
ATOM 1986 C C . GLU A 1 256 ? 11.315 -6.285 17.204 1.00 88.81 256 GLU A C 1
ATOM 1988 O O . GLU A 1 256 ? 11.386 -5.637 18.247 1.00 88.81 256 GLU A O 1
ATOM 1993 N N . ARG A 1 257 ? 12.008 -5.940 16.111 1.00 89.88 257 ARG A N 1
ATOM 1994 C CA . ARG A 1 257 ? 12.878 -4.755 16.055 1.00 89.88 257 ARG A CA 1
ATOM 1995 C C . ARG A 1 257 ? 12.058 -3.468 16.118 1.00 89.88 257 ARG A C 1
ATOM 1997 O O . ARG A 1 257 ? 12.466 -2.523 16.798 1.00 89.88 257 ARG A O 1
ATOM 2004 N N . ALA A 1 258 ? 10.907 -3.444 15.445 1.00 92.56 258 ALA A N 1
ATOM 2005 C CA . ALA A 1 258 ? 9.960 -2.338 15.532 1.00 92.56 258 ALA A CA 1
ATOM 2006 C C . ALA A 1 258 ? 9.528 -2.112 16.982 1.00 92.56 258 ALA A C 1
ATOM 2008 O O . ALA A 1 258 ? 9.700 -1.012 17.500 1.00 92.56 258 ALA A O 1
ATOM 2009 N N . ARG A 1 259 ? 9.071 -3.171 17.665 1.00 96.25 259 ARG A N 1
ATOM 2010 C CA . ARG A 1 259 ? 8.692 -3.134 19.084 1.00 96.25 259 ARG A CA 1
ATOM 2011 C C . ARG A 1 259 ? 9.799 -2.554 19.957 1.00 96.25 259 ARG A C 1
ATOM 2013 O O . ARG A 1 259 ? 9.561 -1.561 20.630 1.00 96.25 259 ARG A O 1
ATOM 2020 N N . GLN A 1 260 ? 11.007 -3.119 19.890 1.00 97.06 260 GLN A N 1
ATOM 2021 C CA . GLN A 1 260 ? 12.149 -2.654 20.689 1.00 97.06 260 GLN A CA 1
ATOM 2022 C C . GLN A 1 260 ? 12.440 -1.166 20.463 1.00 97.06 260 GLN A C 1
ATOM 2024 O O . GLN A 1 260 ? 12.700 -0.421 21.406 1.00 97.06 260 GLN A O 1
ATOM 2029 N N . THR A 1 261 ? 12.381 -0.722 19.205 1.00 97.00 261 THR A N 1
ATOM 2030 C CA . THR A 1 261 ? 12.626 0.680 18.854 1.00 97.00 261 THR A CA 1
ATOM 2031 C C . THR A 1 261 ? 11.533 1.586 19.414 1.00 97.00 261 THR A C 1
ATOM 2033 O O . THR A 1 261 ? 11.851 2.618 19.998 1.00 97.00 261 THR A O 1
ATOM 2036 N N . LEU A 1 262 ? 10.263 1.204 19.274 1.00 97.94 262 LEU A N 1
ATOM 2037 C CA . LEU A 1 262 ? 9.125 1.997 19.736 1.00 97.94 262 LEU A CA 1
ATOM 2038 C C . LEU A 1 262 ? 9.033 2.062 21.266 1.00 97.94 262 LEU A C 1
ATOM 2040 O O . LEU A 1 262 ? 8.788 3.137 21.804 1.00 97.94 262 LEU A O 1
ATOM 2044 N N . GLU A 1 263 ? 9.271 0.949 21.966 1.00 97.75 263 GLU A N 1
ATOM 2045 C CA . GLU A 1 263 ? 9.327 0.903 23.435 1.00 97.75 263 GLU A CA 1
ATOM 2046 C C . GLU A 1 263 ? 10.443 1.805 23.966 1.00 97.75 263 GLU A C 1
ATOM 2048 O O . GLU A 1 263 ? 10.223 2.589 24.889 1.00 97.75 263 GLU A O 1
ATOM 2053 N N . ARG A 1 264 ? 11.624 1.762 23.335 1.00 98.00 264 ARG A N 1
ATOM 2054 C CA . ARG A 1 264 ? 12.726 2.670 23.661 1.00 98.00 264 ARG A CA 1
ATOM 2055 C C . ARG A 1 264 ? 12.337 4.132 23.438 1.00 98.00 264 ARG A C 1
ATOM 2057 O O . ARG A 1 264 ? 12.549 4.939 24.334 1.00 98.00 264 ARG A O 1
ATOM 2064 N N . LEU A 1 265 ? 11.738 4.471 22.291 1.00 97.75 265 LEU A N 1
ATOM 2065 C CA . LEU A 1 265 ? 11.301 5.844 22.001 1.00 97.75 265 LEU A CA 1
ATOM 2066 C C . LEU A 1 265 ? 10.265 6.349 23.015 1.00 97.75 265 LEU A C 1
ATOM 2068 O O . LEU A 1 265 ? 10.352 7.496 23.447 1.00 97.75 265 LEU A O 1
ATOM 2072 N N . ALA A 1 266 ? 9.314 5.504 23.420 1.00 96.88 266 ALA A N 1
ATOM 2073 C CA . ALA A 1 266 ? 8.333 5.840 24.450 1.00 96.88 266 ALA A CA 1
ATOM 2074 C C . ALA A 1 266 ? 8.987 6.044 25.831 1.00 96.88 266 ALA A C 1
ATOM 2076 O O . ALA A 1 266 ? 8.612 6.961 26.560 1.00 96.88 266 ALA A O 1
ATOM 2077 N N . ALA A 1 267 ? 9.989 5.231 26.184 1.00 97.25 267 ALA A N 1
ATOM 2078 C CA . ALA A 1 267 ? 10.712 5.350 27.450 1.00 97.25 267 ALA A CA 1
ATOM 2079 C C . ALA A 1 267 ? 11.632 6.584 27.503 1.00 97.25 267 ALA A C 1
ATOM 2081 O O . ALA A 1 267 ? 11.687 7.274 28.520 1.00 97.25 267 ALA A O 1
ATOM 2082 N N . GLU A 1 268 ? 12.343 6.878 26.412 1.00 97.62 268 GLU A N 1
ATOM 2083 C CA . GLU A 1 268 ? 13.238 8.038 26.289 1.00 97.62 268 GLU A CA 1
ATOM 2084 C C . GLU A 1 268 ? 12.460 9.360 26.175 1.00 97.62 268 GLU A C 1
ATOM 2086 O O . GLU A 1 268 ? 12.966 10.421 26.556 1.00 97.62 268 GLU A O 1
ATOM 2091 N N . HIS A 1 269 ? 11.212 9.310 25.693 1.00 96.25 269 HIS A N 1
ATOM 2092 C CA . HIS A 1 269 ? 10.348 10.475 25.515 1.00 96.25 269 HIS A CA 1
ATOM 2093 C C . HIS A 1 269 ? 8.924 10.255 26.074 1.00 96.25 269 HIS A C 1
ATOM 2095 O O . HIS A 1 269 ? 7.969 10.207 25.299 1.00 96.25 269 HIS A O 1
ATOM 2101 N N . PRO A 1 270 ? 8.723 10.216 27.409 1.00 93.81 270 PRO A N 1
ATOM 2102 C CA . PRO A 1 270 ? 7.434 9.843 28.016 1.00 93.81 270 PRO A CA 1
ATOM 2103 C C . PRO A 1 270 ? 6.229 10.731 27.658 1.00 93.81 270 PRO A C 1
ATOM 2105 O O . PRO A 1 270 ? 5.091 10.290 27.755 1.00 93.81 270 PRO A O 1
ATOM 2108 N N . GLY A 1 271 ? 6.457 11.988 27.260 1.00 93.81 271 GLY A N 1
ATOM 2109 C CA . GLY A 1 271 ? 5.398 12.903 26.807 1.00 93.81 271 GLY A CA 1
ATOM 2110 C C . GLY A 1 271 ? 5.108 12.837 25.304 1.00 93.81 271 GLY A C 1
ATOM 2111 O O . GLY A 1 271 ? 4.229 13.541 24.815 1.00 93.81 271 GLY A O 1
ATOM 2112 N N . TRP A 1 272 ? 5.865 12.038 24.552 1.00 95.50 272 TRP A N 1
ATOM 2113 C CA . TRP A 1 272 ? 5.719 11.912 23.112 1.00 95.50 272 TRP A CA 1
ATOM 2114 C C . TRP A 1 272 ? 4.881 10.680 22.791 1.00 95.50 272 TRP A C 1
ATOM 2116 O O . TRP A 1 272 ? 5.386 9.565 22.752 1.00 95.50 272 TRP A O 1
ATOM 2126 N N . LEU A 1 273 ? 3.583 10.882 22.566 1.00 96.69 273 LEU A N 1
ATOM 2127 C CA . LEU A 1 273 ? 2.612 9.789 22.432 1.00 96.69 273 LEU A CA 1
ATOM 2128 C C . LEU A 1 273 ? 2.675 9.065 21.074 1.00 96.69 273 LEU A C 1
ATOM 2130 O O . LEU A 1 273 ? 2.114 7.979 20.924 1.00 96.69 273 LEU A O 1
ATOM 2134 N N . LYS A 1 274 ? 3.387 9.621 20.082 1.00 94.56 274 LYS A N 1
ATOM 2135 C CA . LYS A 1 274 ? 3.447 9.080 18.711 1.00 94.56 274 LYS A CA 1
ATOM 2136 C C . LYS A 1 274 ? 3.889 7.607 18.609 1.00 94.56 274 LYS A C 1
ATOM 2138 O O . LYS A 1 274 ? 3.311 6.915 17.774 1.00 94.56 274 LYS A O 1
ATOM 2143 N N . PRO A 1 275 ? 4.838 7.081 19.414 1.00 97.06 275 PRO A N 1
ATOM 2144 C CA . PRO A 1 275 ? 5.205 5.662 19.386 1.00 97.06 275 PRO A CA 1
ATOM 2145 C C . PRO A 1 275 ? 4.101 4.714 19.878 1.00 97.06 275 PRO A C 1
ATOM 2147 O O . PRO A 1 275 ? 4.119 3.532 19.536 1.00 97.06 275 PRO A O 1
ATOM 2150 N N . LEU A 1 276 ? 3.122 5.202 20.650 1.00 97.75 276 LEU A N 1
ATOM 2151 C CA . LEU A 1 276 ? 2.066 4.359 21.222 1.00 97.75 276 LEU A CA 1
ATOM 2152 C C . LEU A 1 276 ? 1.100 3.838 20.154 1.00 97.75 276 LEU A C 1
ATOM 2154 O O . LEU A 1 276 ? 0.640 2.703 20.245 1.00 97.75 276 LEU A O 1
ATOM 2158 N N . ALA A 1 277 ? 0.833 4.620 19.104 1.00 95.31 277 ALA A N 1
ATOM 2159 C CA . ALA A 1 277 ? -0.031 4.197 18.003 1.00 95.31 277 ALA A CA 1
ATOM 2160 C C . ALA A 1 277 ? 0.501 2.957 17.246 1.00 95.31 277 ALA A C 1
ATOM 2162 O O . ALA A 1 277 ? -0.243 1.979 17.117 1.00 95.31 277 ALA A O 1
ATOM 2163 N N . PRO A 1 278 ? 1.755 2.932 16.749 1.00 94.25 278 PRO A N 1
ATOM 2164 C CA . PRO A 1 278 ? 2.309 1.742 16.109 1.00 94.25 278 PRO A CA 1
ATOM 2165 C C . PRO A 1 278 ? 2.588 0.593 17.088 1.00 94.25 278 PRO A C 1
ATOM 2167 O O . PRO A 1 278 ? 2.491 -0.561 16.671 1.00 94.25 278 PRO A O 1
ATOM 2170 N N . LEU A 1 279 ? 2.853 0.859 18.378 1.00 97.31 279 LEU A N 1
ATOM 2171 C CA . LEU A 1 279 ? 2.872 -0.196 19.404 1.00 97.31 279 LEU A CA 1
ATOM 2172 C C . LEU A 1 279 ? 1.499 -0.852 19.539 1.00 97.31 279 LEU A C 1
ATOM 2174 O O . LEU A 1 279 ? 1.393 -2.069 19.452 1.00 97.31 279 LEU A O 1
ATOM 2178 N N . GLY A 1 280 ? 0.437 -0.057 19.662 1.00 96.12 280 GLY A N 1
ATOM 2179 C CA . GLY A 1 280 ? -0.924 -0.574 19.705 1.00 96.12 280 GLY A CA 1
ATOM 2180 C C . GLY A 1 280 ? -1.283 -1.361 18.444 1.00 96.12 280 GLY A C 1
ATOM 2181 O O . GLY A 1 280 ? -1.900 -2.416 18.536 1.00 96.12 280 GLY A O 1
ATOM 2182 N N . ALA A 1 281 ? -0.820 -0.926 17.267 1.00 89.50 281 ALA A N 1
ATOM 2183 C CA . ALA A 1 281 ? -0.973 -1.698 16.034 1.00 89.50 281 ALA A CA 1
ATOM 2184 C C . ALA A 1 281 ? -0.236 -3.054 16.084 1.00 89.50 281 ALA A C 1
ATOM 2186 O O . ALA A 1 281 ? -0.823 -4.059 15.696 1.00 89.50 281 ALA A O 1
ATOM 2187 N N . LEU A 1 282 ? 0.998 -3.108 16.602 1.00 89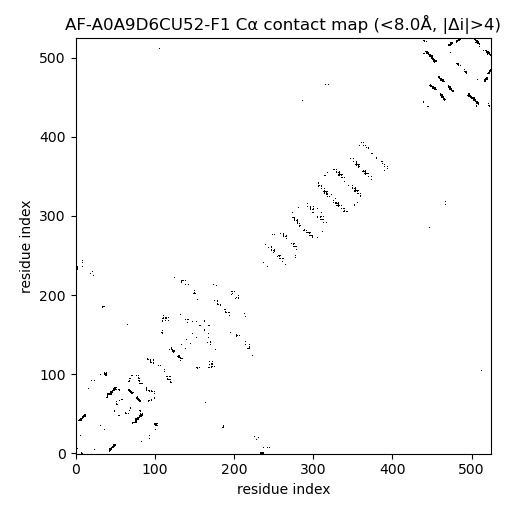.88 282 LEU A N 1
ATOM 2188 C CA . LEU A 1 282 ? 1.732 -4.365 16.823 1.00 89.88 282 LEU A CA 1
ATOM 2189 C C . LEU A 1 282 ? 0.988 -5.312 17.775 1.00 89.88 282 LEU A C 1
ATOM 2191 O O . LEU A 1 282 ? 0.975 -6.522 17.555 1.00 89.88 282 LEU A O 1
ATOM 2195 N N . GLU A 1 283 ? 0.381 -4.775 18.833 1.00 94.31 283 GLU A N 1
ATOM 2196 C CA . GLU A 1 283 ? -0.438 -5.553 19.765 1.00 94.31 283 GLU A CA 1
ATOM 2197 C C . GLU A 1 283 ? -1.695 -6.113 19.082 1.00 94.31 283 GLU A C 1
ATOM 2199 O O . GLU A 1 283 ? -1.999 -7.299 19.231 1.00 94.31 283 GLU A O 1
ATOM 2204 N N . MET A 1 284 ? -2.376 -5.309 18.252 1.00 87.69 284 MET A N 1
ATOM 2205 C CA . MET A 1 284 ? -3.507 -5.780 17.440 1.00 87.69 284 MET A CA 1
ATOM 2206 C C . MET A 1 284 ? -3.097 -6.903 16.484 1.00 87.69 284 MET A C 1
ATOM 2208 O O . MET A 1 284 ? -3.804 -7.909 16.398 1.00 87.69 284 MET A O 1
ATOM 2212 N N . ASP A 1 285 ? -1.972 -6.735 15.781 1.00 82.69 285 ASP A N 1
ATOM 2213 C CA . ASP A 1 285 ? -1.448 -7.715 14.822 1.00 82.69 285 ASP A CA 1
ATOM 2214 C C . ASP A 1 285 ? -1.094 -9.041 15.521 1.00 82.69 285 ASP A C 1
ATOM 2216 O O . ASP A 1 285 ? -1.283 -10.119 14.957 1.00 82.69 285 ASP A O 1
ATOM 2220 N N . ALA A 1 286 ? -0.648 -8.974 16.779 1.00 84.56 286 ALA A N 1
ATOM 2221 C CA . ALA A 1 286 ? -0.338 -10.133 17.610 1.00 84.56 286 ALA A CA 1
ATOM 2222 C C . ALA A 1 286 ? -1.549 -10.718 18.370 1.00 84.56 286 ALA A C 1
ATOM 2224 O O . ALA A 1 286 ? -1.382 -11.659 19.147 1.00 84.56 286 ALA A O 1
ATOM 2225 N N . GLY A 1 287 ? -2.753 -10.166 18.186 1.00 85.88 287 GLY A N 1
ATOM 2226 C CA . GLY A 1 287 ? -3.974 -10.612 18.866 1.00 85.88 287 GLY A CA 1
ATOM 2227 C C . GLY A 1 287 ? -4.066 -10.238 20.353 1.00 85.88 287 GLY A C 1
ATOM 2228 O O . GLY A 1 287 ? -4.954 -10.732 21.050 1.00 85.88 287 GLY A O 1
ATOM 2229 N N . ARG A 1 288 ? -3.181 -9.365 20.845 1.00 91.44 288 ARG A N 1
ATOM 2230 C CA . ARG A 1 288 ? -3.140 -8.859 22.228 1.00 91.44 288 ARG A CA 1
ATOM 2231 C C . ARG A 1 288 ? -3.942 -7.571 22.341 1.00 91.44 288 ARG A C 1
ATOM 2233 O O . ARG A 1 288 ? -3.438 -6.454 22.320 1.00 91.44 288 ARG A O 1
ATOM 2240 N N . TYR A 1 289 ? -5.252 -7.737 22.292 1.00 93.00 289 TYR A N 1
ATOM 2241 C CA . TYR A 1 289 ? -6.151 -6.619 22.042 1.00 93.00 289 TYR A CA 1
ATOM 2242 C C . TYR A 1 289 ? -6.389 -5.713 23.251 1.00 93.00 289 TYR A C 1
ATOM 2244 O O . TYR A 1 289 ? -6.718 -4.548 23.047 1.00 93.00 289 TYR A O 1
ATOM 2252 N N . ASP A 1 290 ? -6.222 -6.217 24.471 1.00 94.06 290 ASP A N 1
ATOM 2253 C CA . ASP A 1 290 ? -6.424 -5.423 25.687 1.00 94.06 290 ASP A CA 1
ATOM 2254 C C . ASP A 1 290 ? -5.240 -4.456 25.880 1.00 94.06 290 ASP A C 1
ATOM 2256 O O . ASP A 1 290 ? -5.409 -3.265 26.168 1.00 94.06 290 ASP A O 1
ATOM 2260 N N . GLU A 1 291 ? -4.025 -4.934 25.599 1.00 96.88 291 GLU A N 1
ATOM 2261 C CA . GLU A 1 291 ? -2.811 -4.124 25.517 1.00 96.88 291 GLU A CA 1
ATOM 2262 C C . GLU A 1 291 ? -2.904 -3.108 24.376 1.00 96.88 291 GLU A C 1
ATOM 2264 O O . GLU A 1 291 ? -2.594 -1.929 24.563 1.00 96.88 291 GLU A O 1
ATOM 2269 N N . ALA A 1 292 ? -3.391 -3.541 23.207 1.00 97.12 292 ALA A N 1
ATOM 2270 C CA . ALA A 1 292 ? -3.627 -2.649 22.078 1.00 97.12 292 ALA A CA 1
ATOM 2271 C C . ALA A 1 292 ? -4.602 -1.519 22.424 1.00 97.12 292 ALA A C 1
ATOM 2273 O O . ALA A 1 292 ? -4.365 -0.371 22.047 1.00 97.12 292 ALA A O 1
ATOM 2274 N N . GLU A 1 293 ? -5.691 -1.836 23.129 1.00 97.50 293 GLU A N 1
ATOM 2275 C CA . GLU A 1 293 ? -6.708 -0.861 23.519 1.00 97.50 293 GLU A CA 1
ATOM 2276 C C . GLU A 1 293 ? -6.122 0.173 24.468 1.00 97.50 293 GLU A C 1
ATOM 2278 O O . GLU A 1 293 ? -6.300 1.366 24.240 1.00 97.50 293 GLU A O 1
ATOM 2283 N N . THR A 1 294 ? -5.344 -0.269 25.455 1.00 97.88 294 THR A N 1
ATOM 2284 C CA . THR A 1 294 ? -4.648 0.622 26.392 1.00 97.88 294 THR A CA 1
ATOM 2285 C C . THR A 1 294 ? -3.717 1.591 25.659 1.00 97.88 294 THR A C 1
ATOM 2287 O O . THR A 1 294 ? -3.775 2.802 25.875 1.00 97.88 294 THR A O 1
ATOM 2290 N N . LEU A 1 295 ? -2.885 1.076 24.751 1.00 98.38 295 LEU A N 1
ATOM 2291 C CA . LEU A 1 295 ? -1.926 1.884 23.994 1.00 98.38 295 LEU A CA 1
ATOM 2292 C C . LEU A 1 295 ? -2.618 2.868 23.048 1.00 98.38 295 LEU A C 1
ATOM 2294 O O . LEU A 1 295 ? -2.220 4.029 22.964 1.00 98.38 295 LEU A O 1
ATOM 2298 N N . LEU A 1 296 ? -3.658 2.424 22.339 1.00 97.88 296 LEU A N 1
ATOM 2299 C CA . LEU A 1 296 ? -4.377 3.267 21.386 1.00 97.88 296 LEU A CA 1
ATOM 2300 C C . LEU A 1 296 ? -5.268 4.297 22.079 1.00 97.88 296 LEU A C 1
ATOM 2302 O O . LEU A 1 296 ? -5.367 5.409 21.567 1.00 97.88 296 LEU A O 1
ATOM 2306 N N . ALA A 1 297 ? -5.846 3.980 23.241 1.00 98.06 297 ALA A N 1
ATOM 2307 C CA . ALA A 1 297 ? -6.581 4.934 24.070 1.00 98.06 297 ALA A CA 1
ATOM 2308 C C . ALA A 1 297 ? -5.693 6.099 24.529 1.00 98.06 297 ALA A C 1
ATOM 2310 O O . ALA A 1 297 ? -6.148 7.241 24.581 1.00 98.06 297 ALA A O 1
ATOM 2311 N N . GLU A 1 298 ? -4.422 5.826 24.836 1.00 98.00 298 GLU A N 1
ATOM 2312 C CA . GLU A 1 298 ? -3.444 6.870 25.142 1.00 98.00 298 GLU A CA 1
ATOM 2313 C C . GLU A 1 298 ? -3.018 7.616 23.871 1.00 98.00 298 GLU A C 1
ATOM 2315 O O . GLU A 1 298 ? -2.993 8.843 23.850 1.00 98.00 298 GLU A O 1
ATOM 2320 N N . ALA A 1 299 ? -2.745 6.892 22.781 1.00 97.44 299 ALA A N 1
ATOM 2321 C CA . ALA A 1 299 ? -2.280 7.481 21.528 1.00 97.44 299 ALA A CA 1
ATOM 2322 C C . ALA A 1 299 ? -3.274 8.488 20.922 1.00 97.44 299 ALA A C 1
ATOM 2324 O O . ALA A 1 299 ? -2.850 9.494 20.362 1.00 97.44 299 ALA A O 1
ATOM 2325 N N . VAL A 1 300 ? -4.587 8.253 21.042 1.00 97.50 300 VAL A N 1
ATOM 2326 C CA . VAL A 1 300 ? -5.622 9.184 20.544 1.00 97.50 300 VAL A CA 1
ATOM 2327 C C . VAL A 1 300 ? -5.764 10.463 21.378 1.00 97.50 300 VAL A C 1
ATOM 2329 O O . VAL A 1 300 ? -6.556 11.325 21.007 1.00 97.50 300 VAL A O 1
ATOM 2332 N N . ARG A 1 301 ? -5.038 10.596 22.499 1.00 96.44 301 ARG A N 1
ATOM 2333 C CA . ARG A 1 301 ? -4.953 11.856 23.259 1.00 96.44 301 ARG A CA 1
ATOM 2334 C C . ARG A 1 301 ? -3.996 12.858 22.625 1.00 96.44 301 ARG A C 1
ATOM 2336 O O . ARG A 1 301 ? -4.051 14.035 22.969 1.00 96.44 301 ARG A O 1
ATOM 2343 N N . ASP A 1 302 ? -3.127 12.402 21.725 1.00 93.31 302 ASP A N 1
ATOM 2344 C CA . ASP A 1 302 ? -2.352 13.294 20.872 1.00 93.31 302 ASP A CA 1
ATOM 2345 C C . ASP A 1 302 ? -3.318 14.054 19.953 1.00 93.31 302 ASP A C 1
ATOM 2347 O O . ASP A 1 302 ? -4.083 13.439 19.209 1.00 93.31 302 ASP A O 1
ATOM 2351 N N . ALA A 1 303 ? -3.301 15.388 20.009 1.00 88.81 303 ALA A N 1
ATOM 2352 C CA . ALA A 1 303 ? -4.154 16.221 19.161 1.00 88.81 303 ALA A CA 1
ATOM 2353 C C . ALA A 1 303 ? -3.846 16.022 17.665 1.00 88.81 303 ALA A C 1
ATOM 2355 O O . ALA A 1 303 ? -4.729 16.207 16.831 1.00 88.81 303 ALA A O 1
ATOM 2356 N N . ASP A 1 304 ? -2.623 15.585 17.346 1.00 88.31 304 ASP A N 1
ATOM 2357 C CA . ASP A 1 304 ? -2.168 15.274 15.991 1.00 88.31 304 ASP A CA 1
ATOM 2358 C C . ASP A 1 304 ? -2.247 13.765 15.677 1.00 88.31 304 ASP A C 1
ATOM 2360 O O . ASP A 1 304 ? -1.567 13.266 14.768 1.00 88.31 304 ASP A O 1
ATOM 2364 N N . ALA A 1 305 ? -3.046 13.000 16.433 1.00 90.94 305 ALA A N 1
ATOM 2365 C CA . ALA A 1 305 ? -3.235 11.577 16.188 1.00 90.94 305 ALA A CA 1
ATOM 2366 C C . ALA A 1 305 ? -3.720 11.327 14.752 1.00 90.94 305 ALA A C 1
ATOM 2368 O O . ALA A 1 305 ? -4.699 11.896 14.270 1.00 90.94 305 ALA A O 1
ATOM 2369 N N . ALA A 1 306 ? -3.039 10.418 14.052 1.00 88.62 306 ALA A N 1
ATOM 2370 C CA . ALA A 1 306 ? -3.397 10.092 12.679 1.00 88.62 306 ALA A CA 1
ATOM 2371 C C . ALA A 1 306 ? -4.833 9.521 12.597 1.00 88.62 306 ALA A C 1
ATOM 2373 O O . ALA A 1 306 ? -5.227 8.742 13.472 1.00 88.62 306 ALA A O 1
ATOM 2374 N N . PRO A 1 307 ? -5.584 9.763 11.502 1.00 91.06 307 PRO A N 1
ATOM 2375 C CA . PRO A 1 307 ? -6.944 9.234 11.317 1.00 91.06 307 PRO A CA 1
ATOM 2376 C C . PRO A 1 307 ? -7.055 7.722 11.547 1.00 91.06 307 PRO A C 1
ATOM 2378 O O . PRO A 1 307 ? -8.026 7.212 12.106 1.00 91.06 307 PRO A O 1
ATOM 2381 N N . ARG A 1 308 ? -6.010 6.979 11.176 1.00 89.44 308 ARG A N 1
ATOM 2382 C CA . ARG A 1 308 ? -5.949 5.533 11.398 1.00 89.44 308 ARG A CA 1
ATOM 2383 C C . ARG A 1 308 ? -5.779 5.118 12.848 1.00 89.44 308 ARG A C 1
ATOM 2385 O O . ARG A 1 308 ? -6.249 4.040 13.198 1.00 89.44 308 ARG A O 1
ATOM 2392 N N . THR A 1 309 ? -5.136 5.931 13.678 1.00 93.81 309 THR A N 1
ATOM 2393 C CA . THR A 1 309 ? -5.039 5.687 15.121 1.00 93.81 309 THR A CA 1
ATOM 2394 C C . THR A 1 309 ? -6.436 5.718 15.733 1.00 93.81 309 THR A C 1
ATOM 2396 O O . THR A 1 309 ? -6.828 4.763 16.403 1.00 93.81 309 THR A O 1
ATOM 2399 N N . HIS A 1 310 ? -7.237 6.734 15.394 1.00 96.06 310 HIS A N 1
ATOM 2400 C CA . HIS A 1 310 ? -8.641 6.803 15.802 1.00 96.06 310 HIS A CA 1
ATOM 2401 C C . HIS A 1 310 ? -9.465 5.625 15.274 1.00 96.06 310 HIS A C 1
ATOM 2403 O O . HIS A 1 310 ? -10.202 5.001 16.032 1.00 96.06 310 HIS A O 1
ATOM 2409 N N . HIS A 1 311 ? -9.310 5.263 14.000 1.00 93.88 311 HIS A N 1
ATOM 2410 C CA . HIS A 1 311 ? -10.021 4.117 13.431 1.00 93.88 311 HIS A CA 1
ATOM 2411 C C . HIS A 1 311 ? -9.667 2.786 14.112 1.00 93.88 311 HIS A C 1
ATOM 2413 O O . HIS A 1 311 ? -10.564 2.010 14.434 1.00 93.88 311 HIS A O 1
ATOM 2419 N N . ARG A 1 312 ? -8.380 2.514 14.371 1.00 94.44 312 ARG A N 1
ATOM 2420 C CA . ARG A 1 312 ? -7.947 1.309 15.099 1.00 94.44 312 ARG A CA 1
ATOM 2421 C C . ARG A 1 312 ? -8.531 1.262 16.503 1.00 94.44 312 ARG A C 1
ATOM 2423 O O . ARG A 1 312 ? -9.019 0.214 16.916 1.00 94.44 312 ARG A O 1
ATOM 2430 N N . TYR A 1 313 ? -8.528 2.394 17.201 1.00 97.94 313 TYR A N 1
ATOM 2431 C CA . TYR A 1 313 ? -9.136 2.477 18.520 1.00 97.94 313 TYR A CA 1
ATOM 2432 C C . TYR A 1 313 ? -10.652 2.229 18.463 1.00 97.94 313 TYR A C 1
ATOM 2434 O O . TYR A 1 313 ? -11.167 1.414 19.222 1.00 97.94 313 TYR A O 1
ATOM 2442 N N . ALA A 1 314 ? -11.358 2.811 17.487 1.00 96.69 314 ALA A N 1
ATOM 2443 C CA . ALA A 1 314 ? -12.781 2.552 17.263 1.00 96.69 314 ALA A CA 1
ATOM 2444 C C . ALA A 1 314 ? -13.080 1.063 17.009 1.00 96.69 314 ALA A C 1
ATOM 2446 O O . ALA A 1 314 ? -14.041 0.523 17.549 1.00 96.69 314 ALA A O 1
ATOM 2447 N N . LEU A 1 315 ? -12.240 0.369 16.236 1.00 93.44 315 LEU A N 1
ATOM 2448 C CA . LEU A 1 315 ? -12.377 -1.074 16.016 1.00 93.44 315 LEU A CA 1
ATOM 2449 C C . LEU A 1 315 ? -12.212 -1.886 17.309 1.00 93.44 315 LEU A C 1
ATOM 2451 O O . LEU A 1 315 ? -12.910 -2.883 17.490 1.00 93.44 315 LEU A O 1
ATOM 2455 N N . LEU A 1 316 ? -11.314 -1.471 18.207 1.00 94.56 316 LEU A N 1
ATOM 2456 C CA . LEU A 1 316 ? -11.143 -2.118 19.510 1.00 94.56 316 LEU A CA 1
ATOM 2457 C C . LEU A 1 316 ? -12.339 -1.871 20.433 1.00 94.56 316 LEU A C 1
ATOM 2459 O O . LEU A 1 316 ? -12.804 -2.792 21.105 1.00 94.56 316 LEU A O 1
ATOM 2463 N N . LEU A 1 317 ? -12.902 -0.664 20.393 1.00 95.75 317 LEU A N 1
ATOM 2464 C CA . LEU A 1 317 ? -14.097 -0.310 21.154 1.00 95.75 317 LEU A CA 1
ATOM 2465 C C . LEU A 1 317 ? -15.317 -1.159 20.768 1.00 95.75 317 LEU A C 1
ATOM 2467 O O . LEU A 1 317 ? -16.085 -1.545 21.645 1.00 95.75 317 LEU A O 1
ATOM 2471 N N . LEU A 1 318 ? -15.449 -1.540 19.493 1.00 91.94 318 LEU A N 1
ATOM 2472 C CA . LEU A 1 318 ? -16.538 -2.397 19.001 1.00 91.94 318 LEU A CA 1
ATOM 2473 C C . LEU A 1 318 ? -16.370 -3.894 19.298 1.00 91.94 318 LEU A C 1
ATOM 2475 O O . LEU A 1 318 ? -17.246 -4.694 18.954 1.00 91.94 318 LEU A O 1
ATOM 2479 N N . ARG A 1 319 ? -15.259 -4.309 19.913 1.00 92.81 319 ARG A N 1
ATOM 2480 C CA . ARG A 1 319 ? -15.092 -5.698 20.346 1.00 92.81 319 ARG A CA 1
ATOM 2481 C C . ARG A 1 319 ? -16.052 -6.022 21.496 1.00 92.81 319 ARG A C 1
ATOM 2483 O O . ARG A 1 319 ? -16.270 -5.174 22.359 1.00 92.81 319 ARG A O 1
ATOM 2490 N N . PRO A 1 320 ? -16.556 -7.265 21.573 1.00 84.31 320 PRO A N 1
ATOM 2491 C CA . PRO A 1 320 ? -17.260 -7.734 22.758 1.00 84.31 320 PRO A CA 1
ATOM 2492 C C . PRO A 1 320 ? -16.333 -7.718 23.978 1.00 84.31 320 PRO A C 1
ATOM 2494 O O . PRO A 1 320 ? -15.267 -8.335 23.949 1.00 84.31 320 PRO A O 1
ATOM 2497 N N . THR A 1 321 ? -16.761 -7.039 25.036 1.00 89.19 321 THR A N 1
ATOM 2498 C CA . THR A 1 321 ? -16.133 -7.026 26.363 1.00 89.19 321 THR A CA 1
ATOM 2499 C C . THR A 1 321 ? -17.234 -7.087 27.429 1.00 89.19 321 THR A C 1
ATOM 2501 O O . THR A 1 321 ? -18.418 -7.126 27.087 1.00 89.19 321 THR A O 1
ATOM 2504 N N . ASP A 1 322 ? -16.863 -7.095 28.710 1.00 88.50 322 ASP A N 1
ATOM 2505 C CA . ASP A 1 322 ? -17.828 -7.037 29.820 1.00 88.50 322 ASP A CA 1
ATOM 2506 C C . ASP A 1 322 ? -18.399 -5.623 30.057 1.00 88.50 322 ASP A C 1
ATOM 2508 O O . ASP A 1 322 ? -19.316 -5.447 30.859 1.00 88.50 322 ASP A O 1
ATOM 2512 N N . ALA A 1 323 ? -17.852 -4.606 29.385 1.00 88.56 323 ALA A N 1
ATOM 2513 C CA . ALA A 1 323 ? -18.327 -3.229 29.478 1.00 88.56 323 ALA A CA 1
ATOM 2514 C C . ALA A 1 323 ? -19.580 -2.998 28.618 1.00 88.56 323 ALA A C 1
ATOM 2516 O O . ALA A 1 323 ? -19.873 -3.773 27.704 1.00 88.56 323 ALA A O 1
ATOM 2517 N N . ASP A 1 324 ? -20.309 -1.911 28.895 1.00 92.62 324 ASP A N 1
ATOM 2518 C CA . ASP A 1 324 ? -21.532 -1.585 28.160 1.00 92.62 324 ASP A CA 1
ATOM 2519 C C . ASP A 1 324 ? -21.228 -1.401 26.657 1.00 92.62 324 ASP A C 1
ATOM 2521 O O . ASP A 1 324 ? -20.444 -0.518 26.280 1.00 92.62 324 ASP A O 1
ATOM 2525 N N . PRO A 1 325 ? -21.815 -2.233 25.774 1.00 89.19 325 PRO A N 1
ATOM 2526 C CA . PRO A 1 325 ? -21.574 -2.139 24.341 1.00 89.19 325 PRO A CA 1
ATOM 2527 C C . PRO A 1 325 ? -22.086 -0.829 23.733 1.00 89.19 325 PRO A C 1
ATOM 2529 O O . PRO A 1 325 ? -21.565 -0.424 22.695 1.00 89.19 325 PRO A O 1
ATOM 2532 N N . VAL A 1 326 ? -23.077 -0.166 24.340 1.00 92.25 326 VAL A N 1
ATOM 2533 C CA . VAL A 1 326 ? -23.631 1.100 23.839 1.00 92.25 326 VAL A CA 1
ATOM 2534 C C . VAL A 1 326 ? -22.634 2.234 24.053 1.00 92.25 326 VAL A C 1
ATOM 2536 O O . VAL A 1 326 ? -22.247 2.869 23.074 1.00 92.25 326 VAL A O 1
ATOM 2539 N N . ASP A 1 327 ? -22.135 2.420 25.277 1.00 94.50 327 ASP A N 1
ATOM 2540 C CA . ASP A 1 327 ? -21.161 3.475 25.604 1.00 94.50 327 ASP A CA 1
ATOM 2541 C C . ASP A 1 327 ? -19.888 3.347 24.754 1.00 94.50 327 ASP A C 1
ATOM 2543 O O . ASP A 1 327 ? -19.376 4.317 24.183 1.00 94.50 327 ASP A O 1
ATOM 2547 N N . ARG A 1 328 ? -19.384 2.115 24.610 1.00 96.38 328 ARG A N 1
ATOM 2548 C CA . ARG A 1 328 ? -18.211 1.844 23.769 1.00 96.38 328 ARG A CA 1
ATOM 2549 C C . ARG A 1 328 ? -18.487 2.121 22.298 1.00 96.38 328 ARG A C 1
ATOM 2551 O O . ARG A 1 328 ? -17.613 2.641 21.606 1.00 96.38 328 ARG A O 1
ATOM 2558 N N . ALA A 1 329 ? -19.680 1.791 21.810 1.00 95.75 329 ALA A N 1
ATOM 2559 C CA . ALA A 1 329 ? -20.062 2.064 20.435 1.00 95.75 329 ALA A CA 1
ATOM 2560 C C . ALA A 1 329 ? -20.219 3.564 20.159 1.00 95.75 329 ALA A C 1
ATOM 2562 O O . ALA A 1 329 ? -19.806 4.031 19.101 1.00 95.75 329 ALA A O 1
ATOM 2563 N N . GLU A 1 330 ? -20.738 4.349 21.099 1.00 97.19 330 GLU A N 1
ATOM 2564 C CA . GLU A 1 330 ? -20.779 5.808 20.962 1.00 97.19 330 GLU A CA 1
ATOM 2565 C C . GLU A 1 330 ? -19.369 6.404 20.877 1.00 97.19 330 GLU A C 1
ATOM 2567 O O . GLU A 1 330 ? -19.082 7.197 19.973 1.00 97.19 330 GLU A O 1
ATOM 2572 N N . LEU A 1 331 ? -18.452 5.947 21.735 1.00 97.62 331 LEU A N 1
ATOM 2573 C CA . LEU A 1 331 ? -17.050 6.358 21.677 1.00 97.62 331 LEU A CA 1
ATOM 2574 C C . LEU A 1 331 ? -16.370 5.909 20.369 1.00 97.62 331 LEU A C 1
ATOM 2576 O O . LEU A 1 331 ? -15.603 6.664 19.767 1.00 97.62 331 LEU A O 1
ATOM 2580 N N . ALA A 1 332 ? -16.688 4.710 19.872 1.00 97.19 332 ALA A N 1
ATOM 2581 C CA . ALA A 1 332 ? -16.200 4.230 18.581 1.00 97.19 332 ALA A CA 1
ATOM 2582 C C . ALA A 1 332 ? -16.694 5.110 17.421 1.00 97.19 332 ALA A C 1
ATOM 2584 O O . ALA A 1 332 ? -15.917 5.439 16.522 1.00 97.19 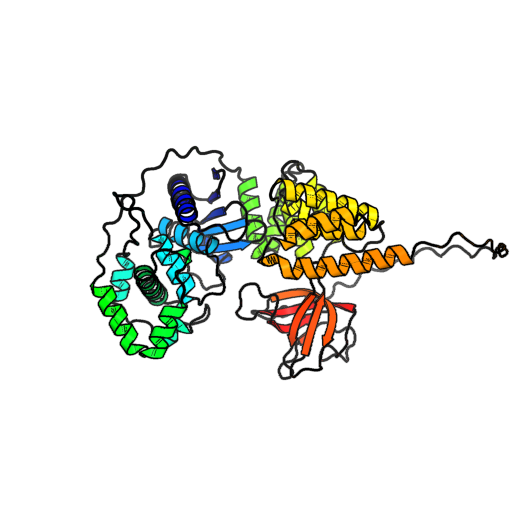332 ALA A O 1
ATOM 2585 N N . ALA A 1 333 ? -17.964 5.526 17.444 1.00 97.50 333 ALA A N 1
ATOM 2586 C CA . ALA A 1 333 ? -18.531 6.417 16.438 1.00 97.50 333 ALA A CA 1
ATOM 2587 C C . ALA A 1 333 ? -17.864 7.800 16.460 1.00 97.50 333 ALA A C 1
ATOM 2589 O O . ALA A 1 333 ? -17.601 8.361 15.393 1.00 97.50 333 ALA A O 1
ATOM 2590 N N . LEU A 1 334 ? -17.536 8.331 17.645 1.00 97.75 334 LEU A N 1
ATOM 2591 C CA . LEU A 1 334 ? -16.772 9.573 17.786 1.00 97.75 334 LEU A CA 1
ATOM 2592 C C . LEU A 1 334 ? -15.403 9.457 17.104 1.00 97.75 334 LEU A C 1
ATOM 2594 O O . LEU A 1 334 ? -15.074 10.270 16.244 1.00 97.75 334 LEU A O 1
ATOM 2598 N N . HIS A 1 335 ? -14.627 8.421 17.420 1.00 97.88 335 HIS A N 1
ATOM 2599 C CA . HIS A 1 335 ? -13.301 8.245 16.825 1.00 97.88 335 HIS A CA 1
ATOM 2600 C C . HIS A 1 335 ? -13.350 7.951 15.321 1.00 97.88 335 HIS A C 1
ATOM 2602 O O . HIS A 1 335 ? -12.522 8.462 14.567 1.00 97.88 335 HIS A O 1
ATOM 2608 N N . ALA A 1 336 ? -14.347 7.205 14.844 1.00 96.12 336 ALA A N 1
ATOM 2609 C CA . ALA A 1 336 ? -14.568 7.057 13.409 1.00 96.12 336 ALA A CA 1
ATOM 2610 C C . ALA A 1 336 ? -14.896 8.407 12.739 1.00 96.12 336 ALA A C 1
ATOM 2612 O O . ALA A 1 336 ? -14.439 8.658 11.627 1.00 96.12 336 ALA A O 1
ATOM 2613 N N . SER A 1 337 ? -15.624 9.295 13.425 1.00 96.88 337 SER A N 1
ATOM 2614 C CA . SER A 1 337 ? -15.924 10.650 12.938 1.00 96.88 337 SER A CA 1
ATOM 2615 C C . SER A 1 337 ? -14.673 11.525 12.860 1.00 96.88 337 SER A C 1
ATOM 2617 O O . SER A 1 337 ? -14.445 12.131 11.819 1.00 96.88 337 SER A O 1
ATOM 2619 N N . LEU A 1 338 ? -13.817 11.512 13.888 1.00 96.19 338 LEU A N 1
ATOM 2620 C CA . LEU A 1 338 ? -12.525 12.218 13.872 1.00 96.19 338 LEU A CA 1
ATOM 2621 C C . LEU A 1 338 ? -11.634 11.748 12.711 1.00 96.19 338 LEU A C 1
ATOM 2623 O O . LEU A 1 338 ? -11.003 12.551 12.028 1.00 96.19 338 LEU A O 1
ATOM 2627 N N . ALA A 1 339 ? -11.628 10.445 12.418 1.00 93.31 339 ALA A N 1
ATOM 2628 C CA . ALA A 1 339 ? -10.907 9.920 11.260 1.00 93.31 339 ALA A CA 1
ATOM 2629 C C . ALA A 1 339 ? -11.473 10.450 9.921 1.00 93.31 339 ALA A C 1
ATOM 2631 O O . ALA A 1 339 ? -10.714 10.755 8.994 1.00 93.31 339 ALA A O 1
ATOM 2632 N N . LEU A 1 340 ? -12.799 10.600 9.827 1.00 94.69 340 LEU A N 1
ATOM 2633 C CA . LEU A 1 340 ? -13.500 11.130 8.652 1.00 94.69 340 LEU A CA 1
ATOM 2634 C C . LEU A 1 340 ? -13.303 12.640 8.459 1.00 94.69 340 LEU A C 1
ATOM 2636 O O . LEU A 1 340 ? -13.400 13.102 7.329 1.00 94.69 340 LEU A O 1
ATOM 2640 N N . GLU A 1 341 ? -12.991 13.419 9.497 1.00 94.00 341 GLU A N 1
ATOM 2641 C CA . GLU A 1 341 ? -12.684 14.851 9.330 1.00 94.00 341 GLU A CA 1
ATOM 2642 C C . GLU A 1 341 ? -11.482 15.068 8.402 1.00 94.00 341 GLU A C 1
ATOM 2644 O O . GLU A 1 341 ? -11.488 15.966 7.562 1.00 94.00 341 GLU A O 1
ATOM 2649 N N . SER A 1 342 ? -10.477 14.194 8.502 1.00 87.19 342 SER A N 1
ATOM 2650 C CA . SER A 1 342 ? -9.294 14.228 7.636 1.00 87.19 342 SER A CA 1
ATOM 2651 C C . SER A 1 342 ? -9.489 13.489 6.311 1.00 87.19 342 SER A C 1
ATOM 2653 O O . SER A 1 342 ? -8.885 13.855 5.303 1.00 87.19 342 SER A O 1
ATOM 2655 N N . GLN A 1 343 ? -10.284 12.414 6.301 1.00 88.50 343 GLN A N 1
ATOM 2656 C CA . GLN A 1 343 ? -10.512 11.576 5.118 1.00 88.50 343 GLN A CA 1
ATOM 2657 C C . GLN A 1 343 ? -12.011 11.278 4.962 1.00 88.50 343 GLN A C 1
ATOM 2659 O O . GLN A 1 343 ? -12.451 10.172 5.289 1.00 88.50 343 GLN A O 1
ATOM 2664 N N . PRO A 1 344 ? -12.808 12.244 4.461 1.00 92.00 344 PRO A N 1
ATOM 2665 C CA . PRO A 1 344 ? -14.267 12.176 4.524 1.00 92.00 344 PRO A CA 1
ATOM 2666 C C . PRO A 1 344 ? -14.858 10.933 3.885 1.00 92.00 344 PRO A C 1
ATOM 2668 O O . PRO A 1 344 ? -15.822 10.393 4.414 1.00 92.00 344 PRO A O 1
ATOM 2671 N N . ASP A 1 345 ? -14.297 10.460 2.781 1.00 88.56 345 ASP A N 1
ATOM 2672 C CA . ASP A 1 345 ? -14.889 9.372 2.008 1.00 88.56 345 ASP A CA 1
ATOM 2673 C C . ASP A 1 345 ? -14.121 8.052 2.140 1.00 88.56 345 ASP A C 1
ATOM 2675 O O . ASP A 1 345 ? -14.320 7.150 1.325 1.00 88.56 345 ASP A O 1
ATOM 2679 N N . ASP A 1 346 ? -13.270 7.897 3.164 1.00 86.31 346 ASP A N 1
ATOM 2680 C CA . ASP A 1 346 ? -12.604 6.615 3.404 1.00 86.31 346 ASP A CA 1
ATOM 2681 C C . ASP A 1 346 ? -13.644 5.538 3.772 1.00 86.31 346 ASP A C 1
ATOM 2683 O O . ASP A 1 346 ? -14.323 5.641 4.806 1.00 86.31 346 ASP A O 1
ATOM 2687 N N . PRO A 1 347 ? -13.783 4.474 2.958 1.00 89.06 347 PRO A N 1
ATOM 2688 C CA . PRO A 1 347 ? -14.826 3.487 3.175 1.00 89.06 347 PRO A CA 1
ATOM 2689 C C . PRO A 1 347 ? -14.661 2.702 4.477 1.00 89.06 347 PRO A C 1
ATOM 2691 O O . PRO A 1 347 ? -15.644 2.210 5.030 1.00 89.06 347 PRO A O 1
ATOM 2694 N N . ARG A 1 348 ? -13.438 2.585 5.000 1.00 87.00 348 ARG A N 1
ATOM 2695 C CA . ARG A 1 348 ? -13.166 1.878 6.256 1.00 87.00 348 ARG A CA 1
ATOM 2696 C C . ARG A 1 348 ? -13.738 2.656 7.428 1.00 87.00 348 ARG A C 1
ATOM 2698 O O . ARG A 1 348 ? -14.385 2.073 8.294 1.00 87.00 348 ARG A O 1
ATOM 2705 N N . PHE A 1 349 ? -13.532 3.971 7.434 1.00 93.62 349 PHE A N 1
ATOM 2706 C CA . PHE A 1 349 ? -13.988 4.831 8.520 1.00 93.62 349 PHE A CA 1
ATOM 2707 C C . PHE A 1 349 ? -15.511 4.961 8.497 1.00 93.62 349 PHE A C 1
ATOM 2709 O O . PHE A 1 349 ? -16.140 4.804 9.540 1.00 93.62 349 PHE A O 1
ATOM 2716 N N . LEU A 1 350 ? -16.112 5.116 7.310 1.00 94.25 350 LEU A N 1
ATOM 2717 C CA . LEU A 1 350 ? -17.569 5.097 7.137 1.00 94.25 350 LEU A CA 1
ATOM 2718 C C . LEU A 1 350 ? -18.192 3.777 7.603 1.00 94.25 350 LEU A C 1
ATOM 2720 O O . LEU A 1 350 ? -19.232 3.782 8.259 1.00 94.25 350 LEU A O 1
ATOM 2724 N N . LEU A 1 351 ? -17.561 2.643 7.280 1.00 93.75 351 LEU A N 1
ATOM 2725 C CA . LEU A 1 351 ? -18.053 1.330 7.688 1.00 93.75 351 LEU A CA 1
ATOM 2726 C C . LEU A 1 351 ? -18.003 1.167 9.211 1.00 93.75 351 LEU A C 1
ATOM 2728 O O . LEU A 1 351 ? -18.999 0.764 9.807 1.00 93.75 351 LEU A O 1
ATOM 2732 N N . THR A 1 352 ? -16.885 1.522 9.849 1.00 94.06 352 THR A N 1
ATOM 2733 C CA . THR A 1 352 ? -16.762 1.479 11.315 1.00 94.06 352 THR A CA 1
ATOM 2734 C C . THR A 1 352 ? -17.744 2.427 11.994 1.00 94.06 352 THR A C 1
ATOM 2736 O O . THR A 1 352 ? -18.371 2.037 12.973 1.00 94.06 352 THR A O 1
ATOM 2739 N N . GLN A 1 353 ? -17.944 3.631 11.450 1.00 97.81 353 GLN A N 1
ATOM 2740 C CA . GLN A 1 353 ? -18.924 4.590 11.957 1.00 97.81 353 GLN A CA 1
ATOM 2741 C C . GLN A 1 353 ? -20.353 4.026 11.882 1.00 97.81 353 GLN A C 1
ATOM 2743 O O . GLN A 1 353 ? -21.088 4.063 12.867 1.00 97.81 353 GLN A O 1
ATOM 2748 N N . ALA A 1 354 ? -20.731 3.429 10.744 1.00 96.50 354 ALA A N 1
ATOM 2749 C CA . ALA A 1 354 ? -22.025 2.772 10.579 1.00 96.50 354 ALA A CA 1
ATOM 2750 C C . ALA A 1 354 ? -22.213 1.608 11.562 1.00 96.50 354 ALA A C 1
ATOM 2752 O O . ALA A 1 354 ? -23.265 1.492 12.185 1.00 96.50 354 ALA A O 1
ATOM 2753 N N . GLN A 1 355 ? -21.195 0.761 11.725 1.00 95.38 355 GLN A N 1
ATOM 2754 C CA . GLN A 1 355 ? -21.227 -0.367 12.657 1.00 95.38 355 GLN A CA 1
ATOM 2755 C C . GLN A 1 355 ? -21.368 0.086 14.107 1.00 95.38 355 GLN A C 1
ATOM 2757 O O . GLN A 1 355 ? -22.179 -0.482 14.838 1.00 95.38 355 GLN A O 1
ATOM 2762 N N . ALA A 1 356 ? -20.652 1.137 14.496 1.00 95.12 356 ALA A N 1
ATOM 2763 C CA . ALA A 1 356 ? -20.770 1.750 15.807 1.00 95.12 356 ALA A CA 1
ATOM 2764 C C . ALA A 1 356 ? -22.193 2.265 16.066 1.00 95.12 356 ALA A C 1
ATOM 2766 O O . ALA A 1 356 ? -22.828 1.871 17.042 1.00 95.12 356 ALA A O 1
ATOM 2767 N N . TRP A 1 357 ? -22.766 3.025 15.134 1.00 97.69 357 TRP A N 1
ATOM 2768 C CA . TRP A 1 357 ? -24.144 3.502 15.260 1.00 97.69 357 TRP A CA 1
ATOM 2769 C C . TRP A 1 357 ? -25.196 2.389 15.258 1.00 97.69 357 TRP A C 1
ATOM 2771 O O . TRP A 1 357 ? -26.224 2.514 15.918 1.00 97.69 357 TRP A O 1
ATOM 2781 N N . MET A 1 358 ? -24.961 1.274 14.561 1.00 94.12 358 MET A N 1
ATOM 2782 C CA . MET A 1 358 ? -25.845 0.108 14.653 1.00 94.12 358 MET A CA 1
ATOM 2783 C C . MET A 1 358 ? -25.803 -0.555 16.032 1.00 94.12 358 MET A C 1
ATOM 2785 O O . MET A 1 358 ? -26.820 -1.092 16.466 1.00 94.12 358 MET A O 1
ATOM 2789 N N . VAL A 1 359 ? -24.646 -0.566 16.701 1.00 93.56 359 VAL A N 1
ATOM 2790 C CA . VAL A 1 359 ? -24.506 -1.131 18.052 1.00 93.56 359 VAL A CA 1
ATOM 2791 C C . VAL A 1 359 ? -25.135 -0.207 19.095 1.00 93.56 359 VAL A C 1
ATOM 2793 O O . VAL A 1 359 ? -25.857 -0.700 19.956 1.00 93.56 359 VAL A O 1
ATOM 2796 N N . SER A 1 360 ? -24.958 1.112 18.975 1.00 94.62 360 SER A N 1
ATOM 2797 C CA . SER A 1 360 ? -25.588 2.080 19.886 1.00 94.62 360 SER A CA 1
ATOM 2798 C C . SER A 1 360 ? -27.084 2.313 19.621 1.00 94.62 360 SER A C 1
ATOM 2800 O O . SER A 1 360 ? -27.754 3.009 20.377 1.00 94.62 360 SER A O 1
ATOM 2802 N N . GLY A 1 361 ? -27.639 1.743 18.545 1.00 94.25 361 GLY A N 1
ATOM 2803 C CA . GLY A 1 361 ? -29.046 1.916 18.167 1.00 94.25 361 GLY A CA 1
ATOM 2804 C C . GLY A 1 361 ? -29.360 3.244 17.463 1.00 94.25 361 GLY A C 1
ATOM 2805 O O . GLY A 1 361 ? -30.530 3.562 17.239 1.00 94.25 361 GLY A O 1
ATOM 2806 N N . ALA A 1 362 ? -28.344 4.005 17.054 1.00 96.75 362 ALA A N 1
ATOM 2807 C CA . ALA A 1 362 ? -28.466 5.225 16.257 1.00 96.75 362 ALA A CA 1
ATOM 2808 C C . ALA A 1 362 ? -28.740 4.914 14.765 1.00 96.75 362 ALA A C 1
ATOM 2810 O O . ALA A 1 362 ? -27.947 5.227 13.874 1.00 96.75 362 ALA A O 1
ATOM 2811 N N . TRP A 1 363 ? -29.886 4.286 14.477 1.00 96.31 363 TRP A N 1
ATOM 2812 C CA . TRP A 1 363 ? -30.215 3.726 13.156 1.00 96.31 363 TRP A CA 1
ATOM 2813 C C . TRP A 1 363 ? -30.135 4.732 12.001 1.00 96.31 363 TRP A C 1
ATOM 2815 O O . TRP A 1 363 ? -29.605 4.401 10.942 1.00 96.31 363 TRP A O 1
ATOM 2825 N N . ASP A 1 364 ? -30.642 5.952 12.185 1.00 97.50 364 ASP A N 1
ATOM 2826 C CA . ASP A 1 364 ? -30.671 6.955 11.112 1.00 97.50 364 ASP A CA 1
ATOM 2827 C C . ASP A 1 364 ? -29.263 7.467 10.768 1.00 97.50 364 ASP A C 1
ATOM 2829 O O . ASP A 1 364 ? -28.946 7.669 9.592 1.00 97.50 364 ASP A O 1
ATOM 2833 N N . ALA A 1 365 ? -28.385 7.593 11.770 1.00 97.50 365 ALA A N 1
ATOM 2834 C CA . ALA A 1 365 ? -26.979 7.933 11.561 1.00 97.50 365 ALA A CA 1
ATOM 2835 C C . ALA A 1 365 ? -26.248 6.808 10.807 1.00 97.50 365 ALA A C 1
ATOM 2837 O O . ALA A 1 365 ? -25.564 7.068 9.813 1.00 97.50 365 ALA A O 1
ATOM 2838 N N . ALA A 1 366 ? -26.485 5.547 11.194 1.00 97.50 366 ALA A N 1
ATOM 2839 C CA . ALA A 1 366 ? -25.957 4.378 10.491 1.00 97.50 366 ALA A CA 1
ATOM 2840 C C . ALA A 1 366 ? -26.383 4.341 9.011 1.00 97.50 366 ALA A C 1
ATOM 2842 O O . ALA A 1 366 ? -25.541 4.142 8.133 1.00 97.50 366 ALA A O 1
ATOM 2843 N N . VAL A 1 367 ? -27.655 4.625 8.704 1.00 98.06 367 VAL A N 1
ATOM 2844 C CA . VAL A 1 367 ? -28.137 4.754 7.314 1.00 98.06 367 VAL A CA 1
ATOM 2845 C C . VAL A 1 367 ? -27.398 5.869 6.568 1.00 98.06 367 VAL A C 1
ATOM 2847 O O . VAL A 1 367 ? -27.054 5.695 5.397 1.00 98.06 367 VAL A O 1
ATOM 2850 N N . GLY A 1 368 ? -27.127 6.999 7.226 1.00 97.38 368 GLY A N 1
ATOM 2851 C CA . GLY A 1 368 ? -26.350 8.108 6.669 1.00 97.38 368 GLY A CA 1
ATOM 2852 C C . GLY A 1 368 ? -24.955 7.683 6.200 1.00 97.38 368 GLY A C 1
ATOM 2853 O O . GLY A 1 368 ? -24.616 7.896 5.033 1.00 97.38 368 GLY A O 1
ATOM 2854 N N . ALA A 1 369 ? -24.172 7.022 7.061 1.00 96.12 369 ALA A N 1
ATOM 2855 C CA . ALA A 1 369 ? -22.850 6.507 6.682 1.00 96.12 369 ALA A CA 1
ATOM 2856 C C . ALA A 1 369 ? -22.925 5.448 5.570 1.00 96.12 369 ALA A C 1
ATOM 2858 O O . ALA A 1 369 ? -22.172 5.523 4.598 1.00 96.12 369 ALA A O 1
ATOM 2859 N N . LEU A 1 370 ? -23.866 4.500 5.648 1.00 96.88 370 LEU A N 1
ATOM 2860 C CA . LEU A 1 370 ? -24.007 3.457 4.625 1.00 96.88 370 LEU A CA 1
ATOM 2861 C C . LEU A 1 370 ? -24.422 4.021 3.257 1.00 96.88 370 LEU A C 1
ATOM 2863 O O . LEU A 1 370 ? -23.964 3.530 2.228 1.00 96.88 370 LEU A O 1
ATOM 2867 N N . ARG A 1 371 ? -25.227 5.090 3.207 1.00 97.50 371 ARG A N 1
ATOM 2868 C CA . ARG A 1 371 ? -25.548 5.788 1.947 1.00 97.50 371 ARG A CA 1
ATOM 2869 C C . ARG A 1 371 ? -24.318 6.412 1.297 1.00 97.50 371 ARG A C 1
ATOM 2871 O O . ARG A 1 371 ? -24.188 6.343 0.077 1.00 97.50 371 ARG A O 1
ATOM 2878 N N . ARG A 1 372 ? -23.403 6.967 2.094 1.00 96.62 372 ARG A N 1
ATOM 2879 C CA . ARG A 1 372 ? -22.116 7.481 1.598 1.00 96.62 372 ARG A CA 1
ATOM 2880 C C . ARG A 1 372 ? -21.216 6.362 1.070 1.00 96.62 372 ARG A C 1
ATOM 2882 O O . ARG A 1 372 ? -20.483 6.580 0.115 1.00 96.62 372 ARG A O 1
ATOM 2889 N N . LEU A 1 373 ? -21.312 5.153 1.622 1.00 93.12 373 LEU A N 1
ATOM 2890 C CA . LEU A 1 373 ? -20.622 3.981 1.072 1.00 93.12 373 LEU A CA 1
ATOM 2891 C C . LEU A 1 373 ? -21.257 3.457 -0.222 1.00 93.12 373 LEU A C 1
ATOM 2893 O O . LEU A 1 373 ? -20.537 3.033 -1.120 1.00 93.12 373 LEU A O 1
ATOM 2897 N N . LEU A 1 374 ? -22.588 3.495 -0.345 1.00 94.50 374 LEU A N 1
ATOM 2898 C CA . LEU A 1 374 ? -23.315 2.974 -1.512 1.00 94.50 374 LEU A CA 1
ATOM 2899 C C . LEU A 1 374 ? -22.967 3.690 -2.823 1.00 94.50 374 LEU A C 1
ATOM 2901 O O . LEU A 1 374 ? -23.056 3.080 -3.891 1.00 94.50 374 LEU A O 1
ATOM 2905 N N . VAL A 1 375 ? -22.579 4.967 -2.759 1.00 94.94 375 VAL A N 1
ATOM 2906 C CA . VAL A 1 375 ? -22.168 5.726 -3.951 1.00 94.94 375 VAL A CA 1
ATOM 2907 C C . VAL A 1 375 ? -20.760 5.361 -4.432 1.00 94.94 375 VAL A C 1
ATOM 2909 O O . VAL A 1 375 ? -20.395 5.724 -5.546 1.00 94.94 375 VAL A O 1
ATOM 2912 N N . GLN A 1 376 ? -19.980 4.625 -3.632 1.00 87.12 376 GLN A N 1
ATOM 2913 C CA . GLN A 1 376 ? -18.631 4.188 -3.986 1.00 87.12 376 GLN A CA 1
ATOM 2914 C C . GLN A 1 376 ? -18.677 2.805 -4.658 1.00 87.12 376 GLN A C 1
ATOM 2916 O O . GLN A 1 376 ? -19.036 1.825 -3.996 1.00 87.12 376 GLN A O 1
ATOM 2921 N N . PRO A 1 377 ? -18.291 2.670 -5.943 1.00 83.81 377 PRO A N 1
ATOM 2922 C CA . PRO A 1 377 ? -18.392 1.402 -6.670 1.00 83.81 377 PRO A CA 1
ATOM 2923 C C . PRO A 1 377 ? -17.700 0.225 -5.969 1.00 83.81 377 PRO A C 1
ATOM 2925 O O . PRO A 1 377 ? -18.276 -0.857 -5.867 1.00 83.81 377 PRO A O 1
ATOM 2928 N N . GLN A 1 378 ? -16.505 0.454 -5.420 1.00 80.81 378 GLN A N 1
ATOM 2929 C CA . GLN A 1 378 ? -15.699 -0.549 -4.722 1.00 80.81 378 GLN A CA 1
ATOM 2930 C C . GLN A 1 378 ? -16.302 -1.013 -3.387 1.00 80.81 378 GLN A C 1
ATOM 2932 O O . GLN A 1 378 ? -16.012 -2.117 -2.933 1.00 80.81 378 GLN A O 1
ATOM 2937 N N . SER A 1 379 ? -17.157 -0.195 -2.769 1.00 85.19 379 SER A N 1
ATOM 2938 C CA . SER A 1 379 ? -17.734 -0.455 -1.443 1.00 85.19 379 SER A CA 1
ATOM 2939 C C . SER A 1 379 ? -19.211 -0.835 -1.506 1.00 85.19 379 SER A C 1
ATOM 2941 O O . SER A 1 379 ? -19.775 -1.265 -0.500 1.00 85.19 379 SER A O 1
ATOM 2943 N N . ARG A 1 380 ? -19.847 -0.708 -2.677 1.00 87.56 380 ARG A N 1
ATOM 2944 C CA . ARG A 1 380 ? -21.295 -0.853 -2.850 1.00 87.56 380 ARG A CA 1
ATOM 2945 C C . ARG A 1 380 ? -21.830 -2.188 -2.343 1.00 87.56 380 ARG A C 1
ATOM 2947 O O . ARG A 1 380 ? -22.744 -2.193 -1.528 1.00 87.56 380 ARG A O 1
ATOM 2954 N N . ALA A 1 381 ? -21.230 -3.302 -2.762 1.00 84.75 381 ALA A N 1
ATOM 2955 C CA . ALA A 1 381 ? -21.673 -4.634 -2.342 1.00 84.75 381 ALA A CA 1
ATOM 2956 C C . ALA A 1 381 ? -21.602 -4.808 -0.814 1.00 84.75 381 ALA A C 1
ATOM 2958 O O . ALA A 1 381 ? -22.504 -5.373 -0.195 1.00 84.75 381 ALA A O 1
ATOM 2959 N N . LYS A 1 382 ? -20.548 -4.270 -0.186 1.00 85.94 382 LYS A N 1
ATOM 2960 C CA . LYS A 1 382 ? -20.396 -4.284 1.272 1.00 85.94 382 LYS A CA 1
ATOM 2961 C C . LYS A 1 382 ? -21.437 -3.391 1.951 1.00 85.94 382 LYS A C 1
ATOM 2963 O O . LYS A 1 382 ? -22.026 -3.801 2.944 1.00 85.94 382 LYS A O 1
ATOM 2968 N N . ALA A 1 383 ? -21.704 -2.209 1.406 1.00 91.25 383 ALA A N 1
ATOM 2969 C CA . ALA A 1 383 ? -22.705 -1.290 1.935 1.00 91.25 383 ALA A CA 1
ATOM 2970 C C . ALA A 1 383 ? -24.131 -1.862 1.851 1.00 91.25 383 ALA A C 1
ATOM 2972 O O . ALA A 1 383 ? -24.899 -1.722 2.798 1.00 91.25 383 ALA A O 1
ATOM 2973 N N . GLU A 1 384 ? -24.470 -2.554 0.758 1.00 92.94 384 GLU A N 1
ATOM 2974 C CA . GLU A 1 384 ? -25.748 -3.262 0.593 1.00 92.94 384 GLU A CA 1
ATOM 2975 C C . GLU A 1 384 ? -25.904 -4.376 1.642 1.00 92.94 384 GLU A C 1
ATOM 2977 O O . GLU A 1 384 ? -26.953 -4.489 2.278 1.00 92.94 384 GLU A O 1
ATOM 2982 N N . GLN A 1 385 ? -24.839 -5.148 1.891 1.00 91.50 385 GLN A N 1
ATOM 2983 C CA . GLN A 1 385 ? -24.826 -6.174 2.936 1.00 91.50 385 GLN A CA 1
ATOM 2984 C C . GLN A 1 385 ? -25.073 -5.585 4.334 1.00 91.50 385 GLN A C 1
ATOM 2986 O O . GLN A 1 385 ? -25.871 -6.126 5.101 1.00 91.50 385 GLN A O 1
ATOM 2991 N N . GLU A 1 386 ? -24.388 -4.495 4.680 1.00 92.06 386 GLU A N 1
ATOM 2992 C CA . GLU A 1 386 ? -24.533 -3.844 5.988 1.00 92.06 386 GLU A CA 1
ATOM 2993 C C . GLU A 1 386 ? -25.889 -3.146 6.135 1.00 92.06 386 GLU A C 1
ATOM 2995 O O . GLU A 1 386 ? -26.455 -3.143 7.223 1.00 92.06 386 GLU A O 1
ATOM 3000 N N . MET A 1 387 ? -26.467 -2.629 5.046 1.00 96.62 387 MET A N 1
ATOM 3001 C CA . MET A 1 387 ? -27.824 -2.075 5.062 1.00 96.62 387 MET A CA 1
ATOM 3002 C C . MET A 1 387 ? -28.857 -3.157 5.401 1.00 96.62 387 MET A C 1
ATOM 3004 O O . MET A 1 387 ? -29.736 -2.941 6.233 1.00 96.62 387 MET A O 1
ATOM 3008 N N . ALA A 1 388 ? -28.713 -4.354 4.826 1.00 94.19 388 ALA A N 1
ATOM 3009 C CA . ALA A 1 388 ? -29.571 -5.487 5.161 1.00 94.19 388 ALA A CA 1
ATOM 3010 C C . ALA A 1 388 ? -29.377 -5.960 6.617 1.00 94.19 388 ALA A C 1
ATOM 3012 O O . ALA A 1 388 ? -30.337 -6.356 7.281 1.00 94.19 388 ALA A O 1
ATOM 3013 N N . GLU A 1 389 ? -28.148 -5.931 7.142 1.00 92.81 389 GLU A N 1
ATOM 3014 C CA . GLU A 1 389 ? -27.877 -6.210 8.561 1.00 92.81 389 GLU A CA 1
ATOM 3015 C C . GLU A 1 389 ? -28.526 -5.168 9.482 1.00 92.81 389 GLU A C 1
ATOM 3017 O O . GLU A 1 389 ? -29.167 -5.541 10.468 1.00 92.81 389 GLU A O 1
ATOM 3022 N N . LEU A 1 390 ? -28.423 -3.883 9.137 1.00 96.12 390 LEU A N 1
ATOM 3023 C CA . LEU A 1 390 ? -29.048 -2.779 9.861 1.00 96.12 390 LEU A CA 1
ATOM 3024 C C . LEU A 1 390 ? -30.557 -2.987 9.981 1.00 96.12 390 LEU A C 1
ATOM 3026 O O . LEU A 1 390 ? -31.101 -2.930 11.084 1.00 96.12 390 LEU A O 1
ATOM 3030 N N . GLU A 1 391 ? -31.238 -3.273 8.869 1.00 95.62 391 GLU A N 1
ATOM 3031 C CA . GLU A 1 391 ? -32.683 -3.522 8.859 1.00 95.62 391 GLU A CA 1
ATOM 3032 C C . GLU A 1 391 ? -33.063 -4.710 9.748 1.00 95.62 391 GLU A C 1
ATOM 3034 O O . GLU A 1 391 ? -34.033 -4.635 10.510 1.00 95.62 391 GLU A O 1
ATOM 3039 N N . ARG A 1 392 ? -32.280 -5.798 9.711 1.00 94.44 392 ARG A N 1
ATOM 3040 C CA . ARG A 1 392 ? -32.495 -6.957 10.588 1.00 94.44 392 ARG A CA 1
ATOM 3041 C C . ARG A 1 392 ? -32.378 -6.581 12.064 1.00 94.44 392 ARG A C 1
ATOM 3043 O O . ARG A 1 392 ? -33.284 -6.913 12.831 1.00 94.44 392 ARG A O 1
ATOM 3050 N N . ARG A 1 393 ? -31.319 -5.865 12.458 1.00 93.38 393 ARG A N 1
ATOM 3051 C CA . ARG A 1 393 ? -31.098 -5.436 13.852 1.00 93.38 393 ARG A CA 1
ATOM 3052 C C . ARG A 1 393 ? -32.164 -4.461 14.334 1.00 93.38 393 ARG A C 1
ATOM 3054 O O . ARG A 1 393 ? -32.712 -4.655 15.416 1.00 93.38 393 ARG A O 1
ATOM 3061 N N . ARG A 1 394 ? -32.522 -3.474 13.508 1.00 93.31 394 ARG A N 1
ATOM 3062 C CA . ARG A 1 394 ? -33.589 -2.509 13.804 1.00 93.31 394 ARG A CA 1
ATOM 3063 C C . ARG A 1 394 ? -34.920 -3.217 14.055 1.00 93.31 394 ARG A C 1
ATOM 3065 O O . ARG A 1 394 ? -35.585 -2.948 15.051 1.00 93.31 394 ARG A O 1
ATOM 3072 N N . ASN A 1 395 ? -35.286 -4.166 13.193 1.00 92.75 395 ASN A N 1
ATOM 3073 C CA . ASN A 1 395 ? -36.510 -4.953 13.351 1.00 92.75 395 ASN A CA 1
ATOM 3074 C C . ASN A 1 395 ? -36.482 -5.841 14.602 1.00 92.75 395 ASN A C 1
ATOM 3076 O O . ASN A 1 395 ? -37.513 -6.014 15.251 1.00 92.75 395 ASN A O 1
ATOM 3080 N N . GLN A 1 396 ? -35.323 -6.399 14.955 1.00 90.38 396 GLN A N 1
ATOM 3081 C CA . GLN A 1 396 ? -35.161 -7.163 16.190 1.00 90.38 396 GLN A CA 1
ATOM 3082 C C . GLN A 1 396 ? -35.330 -6.270 17.427 1.00 90.38 396 GLN A C 1
ATOM 3084 O O . GLN A 1 396 ? -36.077 -6.636 18.329 1.00 90.38 396 GLN A O 1
ATOM 3089 N N . ALA A 1 397 ? -34.722 -5.082 17.450 1.00 88.31 397 ALA A N 1
ATOM 3090 C CA . ALA A 1 397 ? -34.850 -4.130 18.555 1.00 88.31 397 ALA A CA 1
ATOM 3091 C C . ALA A 1 397 ? -36.306 -3.674 18.779 1.00 88.31 397 ALA A C 1
ATOM 3093 O O . ALA A 1 397 ? -36.767 -3.610 19.919 1.00 88.31 397 ALA A O 1
ATOM 3094 N N . LEU A 1 398 ? -37.060 -3.446 17.695 1.00 87.88 398 LEU A N 1
ATOM 3095 C CA . LEU A 1 398 ? -38.493 -3.122 17.748 1.00 87.88 398 LEU A CA 1
ATOM 3096 C C . LEU A 1 398 ? -39.363 -4.271 18.285 1.00 87.88 398 LEU A C 1
ATOM 3098 O O . LEU A 1 398 ? -40.449 -4.028 18.800 1.00 87.88 398 LEU A O 1
ATOM 3102 N N . ARG A 1 399 ? -38.919 -5.527 18.152 1.00 85.12 399 ARG A N 1
ATOM 3103 C CA . ARG A 1 399 ? -39.626 -6.703 18.696 1.00 85.12 399 ARG A CA 1
ATOM 3104 C C . ARG A 1 399 ? -39.276 -6.981 20.155 1.00 85.12 399 ARG A C 1
ATOM 3106 O O . ARG A 1 399 ? -40.088 -7.564 20.863 1.00 85.12 399 ARG A O 1
ATOM 3113 N N . SER A 1 400 ? -38.078 -6.591 20.585 1.00 72.19 400 SER A N 1
ATOM 3114 C CA . SER A 1 400 ? -37.572 -6.809 21.945 1.00 72.19 400 SER A CA 1
ATOM 3115 C C . SER A 1 400 ? -38.002 -5.730 22.943 1.00 72.19 400 SER A C 1
ATOM 3117 O O . SER A 1 400 ? -37.664 -5.826 24.120 1.00 72.19 400 SER A O 1
ATOM 3119 N N . THR A 1 401 ? -38.735 -4.701 22.509 1.00 54.44 401 THR A N 1
ATOM 3120 C CA . THR A 1 401 ? -39.313 -3.705 23.418 1.00 54.44 401 THR A CA 1
ATOM 3121 C C . THR A 1 401 ? -40.423 -4.380 24.237 1.00 54.44 401 THR A C 1
ATOM 3123 O O . THR A 1 401 ? -41.367 -4.902 23.638 1.00 54.44 401 THR A O 1
ATOM 3126 N N . PRO A 1 402 ? -40.346 -4.429 25.582 1.00 48.53 402 PRO A N 1
ATOM 3127 C CA . PRO A 1 402 ? -41.371 -5.091 26.378 1.00 48.53 402 PRO A CA 1
ATOM 3128 C C . PRO A 1 402 ? -42.717 -4.394 26.172 1.00 48.53 402 PRO A C 1
ATOM 3130 O O . PRO A 1 402 ? -42.810 -3.170 26.287 1.00 48.53 402 PRO A O 1
ATOM 3133 N N . ALA A 1 403 ? -43.773 -5.167 25.911 1.00 49.50 403 ALA A N 1
ATOM 3134 C CA . ALA A 1 403 ? -45.130 -4.680 26.127 1.00 49.50 403 ALA A CA 1
ATOM 3135 C C . ALA A 1 403 ? -45.248 -4.184 27.584 1.00 49.50 403 ALA A C 1
ATOM 3137 O O . ALA A 1 403 ? -44.612 -4.776 28.465 1.00 49.50 403 ALA A O 1
ATOM 3138 N N . PRO A 1 404 ? -46.028 -3.119 27.864 1.00 46.19 404 PRO A N 1
ATOM 3139 C CA . PRO A 1 404 ? -46.215 -2.645 29.230 1.00 46.19 404 PRO A CA 1
ATOM 3140 C C . PRO A 1 404 ? -46.648 -3.828 30.104 1.00 46.19 404 PRO A C 1
ATOM 3142 O O . PRO A 1 404 ? -47.487 -4.622 29.665 1.00 46.19 404 PRO A O 1
ATOM 3145 N N . PRO A 1 405 ? -46.060 -3.998 31.299 1.00 44.19 405 PRO A N 1
ATOM 3146 C CA . PRO A 1 405 ? -46.317 -5.176 32.103 1.00 44.19 405 PRO A CA 1
ATOM 3147 C C . PRO A 1 405 ? -47.808 -5.225 32.437 1.00 44.19 405 PRO A C 1
ATOM 3149 O O . PRO A 1 405 ? -48.338 -4.343 33.112 1.00 44.19 405 PRO A O 1
ATOM 3152 N N . LEU A 1 406 ? -48.491 -6.274 31.976 1.00 46.25 406 LEU A N 1
ATOM 3153 C CA . LEU A 1 406 ? -49.695 -6.727 32.657 1.00 46.25 406 LEU A CA 1
ATOM 3154 C C . LEU A 1 406 ? -49.258 -7.066 34.080 1.00 46.25 406 LEU A C 1
ATOM 3156 O O . LEU A 1 406 ? -48.349 -7.872 34.270 1.00 46.25 406 LEU A O 1
ATOM 3160 N N . ALA A 1 407 ? -49.851 -6.384 35.057 1.00 45.69 407 ALA A N 1
ATOM 3161 C CA . ALA A 1 407 ? -49.567 -6.565 36.469 1.00 45.69 407 ALA A CA 1
ATOM 3162 C C . ALA A 1 407 ? -49.742 -8.043 36.850 1.00 45.69 407 ALA A C 1
ATOM 3164 O O . ALA A 1 407 ? -50.861 -8.531 37.002 1.00 45.69 407 ALA A O 1
ATOM 3165 N N . VAL A 1 408 ? -48.626 -8.755 36.989 1.00 47.41 408 VAL A N 1
ATOM 3166 C CA . VAL A 1 408 ? -48.580 -10.091 37.577 1.00 47.41 408 VAL A CA 1
ATOM 3167 C C . VAL A 1 408 ? -48.003 -9.936 38.975 1.00 47.41 408 VAL A C 1
ATOM 3169 O O . VAL A 1 408 ? -46.955 -9.321 39.167 1.00 47.41 408 VAL A O 1
ATOM 3172 N N . ALA A 1 409 ? -48.757 -10.444 39.947 1.00 46.16 409 ALA A N 1
ATOM 3173 C CA . ALA A 1 409 ? -48.457 -10.381 41.365 1.00 46.16 409 ALA A CA 1
ATOM 3174 C C . ALA A 1 409 ? -47.061 -10.940 41.689 1.00 46.16 409 ALA A C 1
ATOM 3176 O O . ALA A 1 409 ? -46.630 -11.950 41.132 1.00 46.16 409 ALA A O 1
ATOM 3177 N N . SER A 1 410 ? -46.379 -10.257 42.608 1.00 37.78 410 SER A N 1
ATOM 3178 C CA . SER A 1 410 ? -45.049 -10.592 43.114 1.00 37.78 410 SER A CA 1
ATOM 3179 C C . SER A 1 410 ? -44.974 -12.026 43.657 1.00 37.78 410 SER A C 1
ATOM 3181 O O . SER A 1 410 ? -45.828 -12.400 44.463 1.00 37.78 410 SER A O 1
ATOM 3183 N N . PRO A 1 411 ? -43.942 -12.813 43.306 1.00 45.28 411 PRO A N 1
ATOM 3184 C CA . PRO A 1 411 ? -43.587 -13.999 44.066 1.00 45.28 411 PRO A CA 1
ATOM 3185 C C . PRO A 1 411 ? -42.772 -13.624 45.314 1.00 45.28 411 PRO A C 1
ATOM 3187 O O . PRO A 1 411 ? -42.010 -12.656 45.315 1.00 45.28 411 PRO A O 1
ATOM 3190 N N . GLU A 1 412 ? -42.966 -14.410 46.374 1.00 42.53 412 GLU A N 1
ATOM 3191 C CA . GLU A 1 412 ? -42.275 -14.328 47.665 1.00 42.53 412 GLU A CA 1
ATOM 3192 C C . GLU A 1 412 ? -40.736 -14.401 47.558 1.00 42.53 412 GLU A C 1
ATOM 3194 O O . GLU A 1 412 ? -40.203 -14.985 46.609 1.00 42.53 412 GLU A O 1
ATOM 3199 N N . PRO A 1 413 ? -39.998 -13.859 48.549 1.00 39.78 413 PRO A N 1
ATOM 3200 C CA . PRO A 1 413 ? -38.543 -13.859 48.538 1.00 39.78 413 PRO A CA 1
ATOM 3201 C C . PRO A 1 413 ? -37.965 -15.240 48.879 1.00 39.78 413 PRO A C 1
ATOM 3203 O O . PRO A 1 413 ? -38.314 -15.849 49.890 1.00 39.78 413 PRO A O 1
ATOM 3206 N N . LEU A 1 414 ? -37.011 -15.697 48.064 1.00 41.47 414 LEU A N 1
ATOM 3207 C CA . LEU A 1 414 ? -36.139 -16.833 48.375 1.00 41.47 414 LEU A CA 1
ATOM 3208 C C . LEU A 1 414 ? -35.100 -16.456 49.455 1.00 41.47 414 LEU A C 1
ATOM 3210 O O . LEU A 1 414 ? -34.634 -15.314 49.485 1.00 41.47 414 LEU A O 1
ATOM 3214 N N . PRO A 1 415 ? -34.698 -17.402 50.324 1.00 45.38 415 PRO A N 1
ATOM 3215 C CA . PRO A 1 415 ? -33.730 -17.152 51.385 1.00 45.38 415 PRO A CA 1
ATOM 3216 C C . PRO A 1 415 ? -32.300 -16.988 50.850 1.00 45.38 415 PRO A C 1
ATOM 3218 O O . PRO A 1 415 ? -31.898 -17.603 49.863 1.00 45.38 415 PRO A O 1
ATOM 3221 N N . ALA A 1 416 ? -31.537 -16.151 51.556 1.00 46.28 416 ALA A N 1
ATOM 3222 C CA . ALA A 1 416 ? -30.173 -15.745 51.244 1.00 46.28 416 ALA A CA 1
ATOM 3223 C C . ALA A 1 416 ? -29.210 -16.933 51.061 1.00 46.28 416 ALA A C 1
ATOM 3225 O O . ALA A 1 416 ? -29.004 -17.734 51.975 1.00 46.28 416 ALA A O 1
ATOM 3226 N N . ALA A 1 417 ? -28.586 -17.005 49.883 1.00 41.38 417 ALA A N 1
ATOM 3227 C CA . ALA A 1 417 ? -27.489 -17.918 49.593 1.00 41.38 417 ALA A CA 1
ATOM 3228 C C . ALA A 1 417 ? -26.141 -17.317 50.030 1.00 41.38 417 ALA A C 1
ATOM 3230 O O . ALA A 1 417 ? -25.891 -16.119 49.905 1.00 41.38 417 ALA A O 1
ATOM 3231 N N . LEU A 1 418 ? -25.301 -18.199 50.568 1.00 46.34 418 LEU A N 1
ATOM 3232 C CA . LEU A 1 418 ? -23.984 -17.968 51.157 1.00 46.34 418 LEU A CA 1
ATOM 3233 C C . LEU A 1 418 ? -22.978 -17.320 50.191 1.00 46.34 418 LEU A C 1
ATOM 3235 O O . LEU A 1 418 ? -22.963 -17.609 48.996 1.00 46.34 418 LEU A O 1
ATOM 3239 N N . ALA A 1 419 ? -22.098 -16.491 50.757 1.00 43.72 419 ALA A N 1
ATOM 3240 C CA . ALA A 1 419 ? -20.970 -15.869 50.070 1.00 43.72 419 ALA A CA 1
ATOM 3241 C C . ALA A 1 419 ? -20.018 -16.910 49.435 1.00 43.72 419 ALA A C 1
ATOM 3243 O O . ALA A 1 419 ? -19.806 -17.979 50.019 1.00 43.72 419 ALA A O 1
ATOM 3244 N N . PRO A 1 420 ? -19.406 -16.607 48.273 1.00 46.69 420 PRO A N 1
ATOM 3245 C CA . PRO A 1 420 ? -18.430 -17.492 47.650 1.00 46.69 420 PRO A CA 1
ATOM 3246 C C . PRO A 1 420 ? -17.119 -17.539 48.461 1.00 46.69 420 PRO A C 1
ATOM 3248 O O . PRO A 1 420 ? -16.731 -16.536 49.066 1.00 46.69 420 PRO A O 1
ATOM 3251 N N . PRO A 1 421 ? -16.418 -18.688 48.488 1.00 50.94 421 PRO A N 1
ATOM 3252 C CA . PRO A 1 421 ? -15.129 -18.807 49.160 1.00 50.94 421 PRO A CA 1
ATOM 3253 C C . PRO A 1 421 ? -14.034 -18.010 48.423 1.00 50.94 421 PRO A C 1
ATOM 3255 O O . PRO A 1 421 ? -14.144 -17.789 47.215 1.00 50.94 421 PRO A O 1
ATOM 3258 N N . PRO A 1 422 ? -12.961 -17.600 49.127 1.00 48.62 422 PRO A N 1
ATOM 3259 C CA . PRO A 1 422 ? -11.859 -16.855 48.526 1.00 48.62 422 PRO A CA 1
ATOM 3260 C C . PRO A 1 422 ? -11.104 -17.696 47.478 1.00 48.62 422 PRO A C 1
ATOM 3262 O O . PRO A 1 422 ? -11.071 -18.930 47.581 1.00 48.62 422 PRO A O 1
ATOM 3265 N N . PRO A 1 423 ? -10.490 -17.047 46.471 1.00 44.25 423 PRO A N 1
ATOM 3266 C CA . PRO A 1 423 ? -9.813 -17.737 45.382 1.00 44.25 423 PRO A CA 1
ATOM 3267 C C . PRO A 1 423 ? -8.586 -18.492 45.903 1.00 44.25 423 PRO A C 1
ATOM 3269 O O . PRO A 1 423 ? -7.791 -17.961 46.675 1.00 44.25 423 PRO A O 1
ATOM 3272 N N . LYS A 1 424 ? -8.448 -19.752 45.482 1.00 44.16 424 LYS A 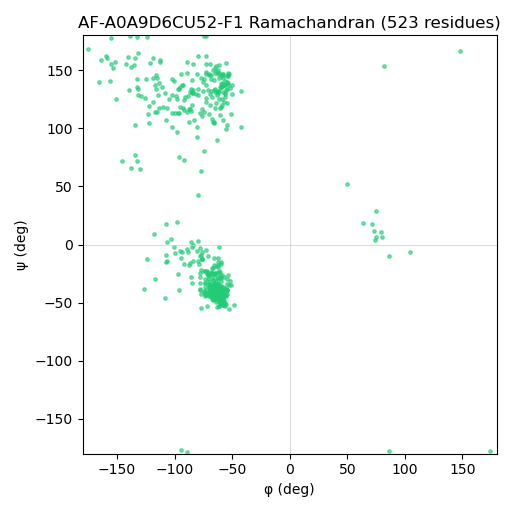N 1
ATOM 3273 C CA . LYS A 1 424 ? -7.237 -20.548 45.708 1.00 44.16 424 LYS A CA 1
ATOM 3274 C C . LYS A 1 424 ? -6.120 -20.036 44.804 1.00 44.16 424 LYS A C 1
ATOM 3276 O O . LYS A 1 424 ? -6.365 -19.807 43.622 1.00 44.16 424 LYS A O 1
ATOM 3281 N N . ASP A 1 425 ? -4.915 -19.937 45.359 1.00 41.59 425 ASP A N 1
ATOM 3282 C CA . ASP A 1 425 ? -3.679 -19.631 44.639 1.00 41.59 425 ASP A CA 1
ATOM 3283 C C . ASP A 1 425 ? -3.513 -20.556 43.424 1.00 41.59 425 ASP A C 1
ATOM 3285 O O . ASP A 1 425 ? -3.324 -21.769 43.559 1.00 41.59 425 ASP A O 1
ATOM 3289 N N . ILE A 1 426 ? -3.613 -19.977 42.227 1.00 40.69 426 ILE A N 1
ATOM 3290 C CA . ILE A 1 426 ? -3.318 -20.661 40.968 1.00 40.69 426 ILE A CA 1
ATOM 3291 C C . ILE A 1 426 ? -1.810 -20.494 40.730 1.00 40.69 426 ILE A C 1
ATOM 3293 O O . ILE A 1 426 ? -1.351 -19.358 40.594 1.00 40.69 426 ILE A O 1
ATOM 3297 N N . PRO A 1 427 ? -1.014 -21.578 40.699 1.00 44.22 427 PRO A N 1
ATOM 3298 C CA . PRO A 1 427 ? 0.397 -21.476 40.356 1.00 44.22 427 PRO A CA 1
ATOM 3299 C C . PRO A 1 427 ? 0.554 -20.943 38.921 1.00 44.22 427 PRO A C 1
ATOM 3301 O O . PRO A 1 427 ? -0.282 -21.253 38.066 1.00 44.22 427 PRO A O 1
ATOM 3304 N N . PRO A 1 428 ? 1.608 -20.157 38.635 1.00 43.78 428 PRO A N 1
ATOM 3305 C CA . PRO A 1 428 ? 1.839 -19.625 37.298 1.00 43.78 428 PRO A CA 1
ATOM 3306 C C . PRO A 1 428 ? 1.919 -20.772 36.277 1.00 43.78 428 PRO A C 1
ATOM 3308 O O . PRO A 1 428 ? 2.490 -21.824 36.591 1.00 43.78 428 PRO A O 1
ATOM 3311 N N . PRO A 1 429 ? 1.343 -20.601 35.073 1.00 43.81 429 PRO A N 1
ATOM 3312 C CA . PRO A 1 429 ? 1.363 -21.635 34.052 1.00 43.81 429 PRO A CA 1
ATOM 3313 C C . PRO A 1 429 ? 2.810 -21.996 33.714 1.00 43.81 429 PRO A C 1
ATOM 3315 O O . PRO A 1 429 ? 3.676 -21.128 33.585 1.00 43.81 429 PRO A O 1
ATOM 3318 N N . ALA A 1 430 ? 3.071 -23.298 33.608 1.00 39.09 430 ALA A N 1
ATOM 3319 C CA . ALA A 1 430 ? 4.367 -23.804 33.195 1.00 39.09 430 ALA A CA 1
ATOM 3320 C C . ALA A 1 430 ? 4.720 -23.207 31.825 1.00 39.09 430 ALA A C 1
ATOM 3322 O O . ALA A 1 430 ? 3.927 -23.289 30.890 1.00 39.09 430 ALA A O 1
ATOM 3323 N N . VAL A 1 431 ? 5.899 -22.593 31.718 1.00 39.50 431 VAL A N 1
ATOM 3324 C CA . VAL A 1 431 ? 6.416 -22.081 30.447 1.00 39.50 431 VAL A CA 1
ATOM 3325 C C . VAL A 1 431 ? 6.675 -23.285 29.544 1.00 39.50 431 VAL A C 1
ATOM 3327 O O . VAL A 1 431 ? 7.626 -24.038 29.763 1.00 39.50 431 VAL A O 1
ATOM 3330 N N . GLU A 1 432 ? 5.796 -23.506 28.569 1.00 47.94 432 GLU A N 1
ATOM 3331 C CA . GLU A 1 432 ? 5.984 -24.558 27.575 1.00 47.94 432 GLU A CA 1
ATOM 3332 C C . GLU A 1 432 ? 7.204 -24.239 26.692 1.00 47.94 432 GLU A C 1
ATOM 3334 O O . GLU A 1 432 ? 7.458 -23.075 26.366 1.00 47.94 432 GLU A O 1
ATOM 3339 N N . PRO A 1 433 ? 8.005 -25.252 26.316 1.00 44.69 433 PRO A N 1
ATOM 3340 C CA . PRO A 1 433 ? 9.171 -25.046 25.467 1.00 44.69 433 PRO A CA 1
ATOM 3341 C C . PRO A 1 433 ? 8.760 -24.523 24.078 1.00 44.69 433 PRO A C 1
ATOM 3343 O O . PRO A 1 433 ? 7.699 -24.891 23.570 1.00 44.69 433 PRO A O 1
ATOM 3346 N N . PRO A 1 434 ? 9.602 -23.704 23.418 1.00 53.34 434 PRO A N 1
ATOM 3347 C CA . PRO A 1 434 ? 9.286 -23.141 22.110 1.00 53.34 434 PRO A CA 1
ATOM 3348 C C . PRO A 1 434 ? 9.052 -24.238 21.064 1.00 53.34 434 PRO A C 1
ATOM 3350 O O . PRO A 1 434 ? 9.821 -25.200 20.958 1.00 53.34 434 PRO A O 1
ATOM 3353 N N . VAL A 1 435 ? 8.003 -24.069 20.255 1.00 63.22 435 VAL A N 1
ATOM 3354 C CA . VAL A 1 435 ? 7.696 -24.963 19.132 1.00 63.22 435 VAL A CA 1
ATOM 3355 C C . VAL A 1 435 ? 8.792 -24.836 18.085 1.00 63.22 435 VAL A C 1
ATOM 3357 O O . VAL A 1 435 ? 8.865 -23.861 17.340 1.00 63.22 435 VAL A O 1
ATOM 3360 N N . THR A 1 436 ? 9.655 -25.841 17.999 1.00 60.50 436 THR A N 1
ATOM 3361 C CA . THR A 1 436 ? 10.637 -25.919 16.918 1.00 60.50 436 THR A CA 1
ATOM 3362 C C . THR A 1 436 ? 9.912 -26.174 15.588 1.00 60.50 436 THR A C 1
ATOM 3364 O O . THR A 1 436 ? 9.066 -27.064 15.487 1.00 60.50 436 THR A O 1
ATOM 3367 N N . ASN A 1 437 ? 10.251 -25.398 14.551 1.00 70.25 437 ASN A N 1
ATOM 3368 C CA . ASN A 1 437 ? 9.674 -25.455 13.193 1.00 70.25 437 ASN A CA 1
ATOM 3369 C C . ASN A 1 437 ? 8.260 -24.861 13.011 1.00 70.25 437 ASN A C 1
ATOM 3371 O O . ASN A 1 437 ? 7.532 -25.286 12.108 1.00 70.25 437 ASN A O 1
ATOM 3375 N N . TRP A 1 438 ? 7.884 -23.870 13.825 1.00 74.19 438 TRP A N 1
ATOM 3376 C CA . TRP A 1 438 ? 6.720 -23.012 13.580 1.00 74.19 438 TRP A CA 1
ATOM 3377 C C . TRP A 1 438 ? 7.138 -21.539 13.381 1.00 74.19 438 TRP A C 1
ATOM 3379 O O . TRP A 1 438 ? 7.954 -21.051 14.163 1.00 74.19 438 TRP A O 1
ATOM 3389 N N . PRO A 1 439 ? 6.560 -20.811 12.403 1.00 76.12 439 PRO A N 1
ATOM 3390 C CA . PRO A 1 439 ? 5.746 -21.322 11.298 1.00 76.12 439 PRO A CA 1
ATOM 3391 C C . PRO A 1 439 ? 6.603 -22.053 10.243 1.00 76.12 439 PRO A C 1
ATOM 3393 O O . PRO A 1 439 ? 7.822 -21.873 10.194 1.00 76.12 439 PRO A O 1
ATOM 3396 N N . PRO A 1 440 ? 5.998 -22.886 9.376 1.00 81.12 440 PRO A N 1
ATOM 3397 C CA . PRO A 1 440 ? 6.711 -23.489 8.254 1.00 81.12 440 PRO A CA 1
ATOM 3398 C C . PRO A 1 440 ? 7.337 -22.427 7.325 1.00 81.12 440 PRO A C 1
ATOM 3400 O O . PRO A 1 440 ? 6.724 -21.380 7.106 1.00 81.12 440 PRO A O 1
ATOM 3403 N N . PRO A 1 441 ? 8.501 -22.695 6.701 1.00 74.88 441 PRO A N 1
ATOM 3404 C CA . PRO A 1 441 ? 9.100 -21.779 5.732 1.00 74.88 441 PRO A CA 1
ATOM 3405 C C . PRO A 1 441 ? 8.126 -21.408 4.604 1.00 74.88 441 PRO A C 1
ATOM 3407 O O . PRO A 1 441 ? 7.419 -22.271 4.070 1.00 74.88 441 PRO A O 1
ATOM 3410 N N . HIS A 1 442 ? 8.128 -20.128 4.219 1.00 76.88 442 HIS A N 1
ATOM 3411 C CA . HIS A 1 442 ? 7.263 -19.548 3.178 1.00 76.88 442 HIS A CA 1
ATOM 3412 C C . HIS A 1 442 ? 5.755 -19.574 3.484 1.00 76.88 442 HIS A C 1
ATOM 3414 O O . HIS A 1 442 ? 4.947 -19.461 2.562 1.00 76.88 442 HIS A O 1
ATOM 3420 N N . ALA A 1 443 ? 5.368 -19.742 4.750 1.00 80.88 443 ALA A N 1
ATOM 3421 C CA . ALA A 1 443 ? 3.989 -19.592 5.196 1.00 80.88 443 ALA A CA 1
ATOM 3422 C C . ALA A 1 443 ? 3.776 -18.224 5.858 1.00 80.88 443 ALA A C 1
ATOM 3424 O O . ALA A 1 443 ? 4.626 -17.751 6.611 1.00 80.88 443 ALA A O 1
ATOM 3425 N N . GLU A 1 444 ? 2.628 -17.612 5.595 1.00 83.00 444 GLU A N 1
ATOM 3426 C CA . GLU A 1 444 ? 2.112 -16.479 6.359 1.00 83.00 444 GLU A CA 1
ATOM 3427 C C . GLU A 1 444 ? 1.268 -17.001 7.519 1.00 83.00 444 GLU A C 1
ATOM 3429 O O . GLU A 1 444 ? 0.636 -18.050 7.398 1.00 83.00 444 GLU A O 1
ATOM 3434 N N . VAL A 1 445 ? 1.261 -16.290 8.645 1.00 83.44 445 VAL A N 1
ATOM 3435 C CA . VAL A 1 445 ? 0.488 -16.674 9.831 1.00 83.44 445 VAL A CA 1
ATOM 3436 C C . VAL A 1 445 ? -0.640 -15.686 10.033 1.00 83.44 445 VAL A C 1
ATOM 3438 O O . VAL A 1 445 ? -0.435 -14.477 9.958 1.00 83.44 445 VAL A O 1
ATOM 3441 N N . ILE A 1 446 ? -1.824 -16.209 10.319 1.00 81.94 446 ILE A N 1
ATOM 3442 C CA . ILE A 1 446 ? -2.978 -15.402 10.670 1.00 81.94 446 ILE A CA 1
ATOM 3443 C C . ILE A 1 446 ? -3.674 -15.939 11.909 1.00 81.94 446 ILE A C 1
ATOM 3445 O O . ILE A 1 446 ? -3.902 -17.138 12.052 1.00 81.94 446 ILE A O 1
ATOM 3449 N N . TYR A 1 447 ? -4.025 -15.026 12.801 1.00 85.12 447 TYR A N 1
ATOM 3450 C CA . TYR A 1 447 ? -4.755 -15.329 14.017 1.00 85.12 447 TYR A CA 1
ATOM 3451 C C . TYR A 1 447 ? -6.260 -15.165 13.791 1.00 85.12 447 TYR A C 1
ATOM 3453 O O . TYR A 1 447 ? -6.719 -14.198 13.173 1.00 85.12 447 TYR A O 1
ATOM 3461 N N . GLY A 1 448 ? -7.054 -16.098 14.306 1.00 82.31 448 GLY A N 1
ATOM 3462 C CA . GLY A 1 448 ? -8.504 -15.965 14.273 1.00 82.31 448 GLY A CA 1
ATOM 3463 C C . GLY A 1 448 ? -9.235 -17.077 15.005 1.00 82.31 448 GLY A C 1
ATOM 3464 O O . GLY A 1 448 ? -8.670 -18.110 15.357 1.00 82.31 448 GLY A O 1
ATOM 3465 N N . ARG A 1 449 ? -10.537 -16.871 15.205 1.00 89.44 449 ARG A N 1
ATOM 3466 C CA . ARG A 1 449 ? -11.440 -17.879 15.758 1.00 89.44 449 ARG A CA 1
ATOM 3467 C C . ARG A 1 449 ? -12.062 -18.687 14.628 1.00 89.44 449 ARG A C 1
ATOM 3469 O O . ARG A 1 449 ? -12.653 -18.113 13.720 1.00 89.44 449 ARG A O 1
ATOM 3476 N N . VAL A 1 450 ? -11.970 -20.008 14.679 1.00 93.44 450 VAL A N 1
ATOM 3477 C CA . VAL A 1 450 ? -12.632 -20.917 13.741 1.00 93.44 450 VAL A CA 1
ATOM 3478 C C . VAL A 1 450 ? -14.141 -20.705 13.841 1.00 93.44 450 VAL A C 1
ATOM 3480 O O . VAL A 1 450 ? -14.754 -21.012 14.862 1.00 93.44 450 VAL A O 1
ATOM 3483 N N . ASP A 1 451 ? -14.736 -20.158 12.786 1.00 91.12 451 ASP A N 1
ATOM 3484 C CA . ASP A 1 451 ? -16.181 -19.958 12.675 1.00 91.12 451 ASP A CA 1
ATOM 3485 C C . ASP A 1 451 ? -16.844 -21.298 12.340 1.00 91.12 451 ASP A C 1
ATOM 3487 O O . ASP A 1 451 ? -17.688 -21.797 13.082 1.00 91.12 451 ASP A O 1
ATOM 3491 N N . TYR A 1 452 ? -16.370 -21.933 11.264 1.00 95.19 452 TYR A N 1
ATOM 3492 C CA . TYR A 1 452 ? -16.699 -23.308 10.907 1.00 95.19 452 TYR A CA 1
ATOM 3493 C C . TYR A 1 452 ? -15.653 -23.912 9.959 1.00 95.19 452 TYR A C 1
ATOM 3495 O O . TYR A 1 452 ? -14.900 -23.202 9.285 1.00 95.19 452 TYR A O 1
ATOM 3503 N N . VAL A 1 453 ? -15.652 -25.242 9.877 1.00 95.44 453 VAL A N 1
ATOM 3504 C CA . VAL A 1 453 ? -14.864 -26.028 8.918 1.00 95.44 453 VAL A CA 1
ATOM 3505 C C . VAL A 1 453 ? -15.813 -26.766 7.978 1.00 95.44 453 VAL A C 1
ATOM 3507 O O . VAL A 1 453 ? -16.552 -27.652 8.412 1.00 95.44 453 VAL A O 1
ATOM 3510 N N . ASP A 1 454 ? -15.797 -26.410 6.697 1.00 94.19 454 ASP A N 1
ATOM 3511 C CA . ASP A 1 454 ? -16.634 -27.016 5.661 1.00 94.19 454 ASP A CA 1
ATOM 3512 C C . ASP A 1 454 ? -15.863 -28.089 4.889 1.00 94.19 454 ASP A C 1
ATOM 3514 O O . ASP A 1 454 ? -14.792 -27.844 4.338 1.00 94.19 454 ASP A O 1
ATOM 3518 N N . CYS A 1 455 ? -16.428 -29.291 4.854 1.00 95.75 455 CYS A N 1
ATOM 3519 C CA . CYS A 1 455 ? -15.870 -30.454 4.171 1.00 95.75 455 CYS A CA 1
ATOM 3520 C C . CYS A 1 455 ? -16.774 -30.977 3.049 1.00 95.75 455 CYS A C 1
ATOM 3522 O O . CYS A 1 455 ? -16.525 -32.070 2.542 1.00 95.75 455 CYS A O 1
ATOM 3524 N N . SER A 1 456 ? -17.838 -30.253 2.688 1.00 91.38 456 SER A N 1
ATOM 3525 C CA . SER A 1 456 ? -18.796 -30.681 1.661 1.00 91.38 456 SER A CA 1
ATOM 3526 C C . SER A 1 456 ? -18.188 -30.714 0.253 1.00 91.38 456 SER A C 1
ATOM 3528 O O . SER A 1 456 ? -18.645 -31.475 -0.597 1.00 91.38 456 SER A O 1
ATOM 3530 N N . GLY A 1 457 ? -17.135 -29.923 0.024 1.00 88.88 457 GLY A N 1
ATOM 3531 C CA . GLY A 1 457 ? -16.405 -29.841 -1.236 1.00 88.88 457 GLY A CA 1
ATOM 3532 C C . GLY A 1 457 ? -15.239 -30.835 -1.388 1.00 88.88 457 GLY A C 1
ATOM 3533 O O . GLY A 1 457 ? -14.959 -31.643 -0.494 1.00 88.88 457 GLY A O 1
ATOM 3534 N N . PRO A 1 458 ? -14.533 -30.765 -2.536 1.00 87.00 458 PRO A N 1
ATOM 3535 C CA . PRO A 1 458 ? -13.361 -31.600 -2.816 1.00 87.00 458 PRO A CA 1
ATOM 3536 C C . PRO A 1 458 ? -12.171 -31.285 -1.896 1.00 87.00 458 PRO A C 1
ATOM 3538 O O . PRO A 1 458 ? -11.413 -32.188 -1.546 1.00 87.00 458 PRO A O 1
ATOM 3541 N N . ASP A 1 459 ? -12.055 -30.032 -1.456 1.00 92.06 459 ASP A N 1
ATOM 3542 C CA . ASP A 1 459 ? -11.085 -29.562 -0.468 1.00 92.06 459 ASP A CA 1
ATOM 3543 C C . ASP A 1 459 ? -11.808 -29.147 0.823 1.00 92.06 459 ASP A C 1
ATOM 3545 O O . ASP A 1 459 ? -13.001 -28.831 0.805 1.00 92.06 459 ASP A O 1
ATOM 3549 N N . LYS A 1 460 ? -11.091 -29.143 1.951 1.00 94.12 460 LYS A N 1
ATOM 3550 C CA . LYS A 1 460 ? -11.618 -28.648 3.227 1.00 94.12 460 LYS A CA 1
ATOM 3551 C C . LYS A 1 460 ? -11.447 -27.130 3.280 1.00 94.12 460 LYS A C 1
ATOM 3553 O O . LYS A 1 460 ? -10.374 -26.621 2.972 1.00 94.12 460 LYS A O 1
ATOM 3558 N N . ILE A 1 461 ? -12.482 -26.396 3.670 1.00 95.44 461 ILE A N 1
ATOM 3559 C CA . ILE A 1 461 ? -12.438 -24.939 3.815 1.00 95.44 461 ILE A CA 1
ATOM 3560 C C . ILE A 1 461 ? -12.518 -24.580 5.294 1.00 95.44 461 ILE A C 1
ATOM 3562 O O . ILE A 1 461 ? -13.513 -24.863 5.959 1.00 95.44 461 ILE A O 1
ATOM 3566 N N . ILE A 1 462 ? -11.477 -23.928 5.801 1.00 95.31 462 ILE A N 1
ATOM 3567 C CA . ILE A 1 462 ? -11.427 -23.398 7.162 1.00 95.31 462 ILE A CA 1
ATOM 3568 C C . ILE A 1 462 ? -11.833 -21.931 7.101 1.00 95.31 462 ILE A C 1
ATOM 3570 O O . ILE A 1 462 ? -11.169 -21.124 6.445 1.00 95.31 462 ILE A O 1
ATOM 3574 N N . VAL A 1 463 ? -12.928 -21.585 7.776 1.00 92.56 463 VAL A N 1
ATOM 3575 C CA . VAL A 1 463 ? -13.371 -20.197 7.891 1.00 92.56 463 VAL A CA 1
ATOM 3576 C C . VAL A 1 463 ? -12.932 -19.648 9.237 1.00 92.56 463 VAL A C 1
ATOM 3578 O O . VAL A 1 463 ? -13.412 -20.079 10.284 1.00 92.56 463 VAL A O 1
ATOM 3581 N N . LEU A 1 464 ? -12.011 -18.692 9.199 1.00 90.50 464 LEU A N 1
ATOM 3582 C CA . LEU A 1 464 ? -11.555 -17.955 10.367 1.00 90.50 464 LEU A CA 1
ATOM 3583 C C . LEU A 1 464 ? -12.286 -16.633 10.465 1.00 90.50 464 LEU A C 1
ATOM 3585 O O . LEU A 1 464 ? -12.355 -15.883 9.503 1.00 90.50 464 LEU A O 1
ATOM 3589 N N . ARG A 1 465 ? -12.769 -16.304 11.650 1.00 80.25 465 ARG A N 1
ATOM 3590 C CA . ARG A 1 465 ? -13.256 -14.977 11.984 1.00 80.25 465 ARG A CA 1
ATOM 3591 C C . ARG A 1 465 ? -12.177 -14.272 12.795 1.00 80.25 465 ARG A C 1
ATOM 3593 O O . ARG A 1 465 ? -11.880 -14.686 13.915 1.00 80.25 465 ARG A O 1
ATOM 3600 N N . ASN A 1 466 ? -11.582 -13.229 12.225 1.00 72.81 466 ASN A N 1
ATOM 3601 C CA . ASN A 1 466 ? -10.836 -12.247 13.010 1.00 72.81 466 ASN A CA 1
ATOM 3602 C C . ASN A 1 466 ? -11.759 -11.064 13.359 1.00 72.81 466 ASN A C 1
ATOM 3604 O O . ASN A 1 466 ? -12.952 -11.077 13.048 1.00 72.81 466 ASN A O 1
ATOM 3608 N N . SER A 1 467 ? -11.211 -10.045 14.016 1.00 51.75 467 SER A N 1
ATOM 3609 C CA . SER A 1 467 ? -11.940 -8.834 14.410 1.00 51.75 467 SER A CA 1
ATOM 3610 C C . SER A 1 467 ? -12.423 -7.966 13.237 1.00 51.75 467 SER A C 1
ATOM 3612 O O . SER A 1 467 ? -13.228 -7.069 13.461 1.00 51.75 467 SER A O 1
ATOM 3614 N N . LEU A 1 468 ? -11.968 -8.215 12.003 1.00 43.25 468 LEU A N 1
ATOM 3615 C CA . LEU A 1 468 ? -12.250 -7.375 10.836 1.00 43.25 468 LEU A CA 1
ATOM 3616 C C . LEU A 1 468 ? -13.220 -8.039 9.844 1.00 43.25 468 LEU A C 1
ATOM 3618 O O . LEU A 1 468 ? -14.149 -7.390 9.365 1.00 43.25 468 LEU A O 1
ATOM 3622 N N . PHE A 1 469 ? -13.024 -9.318 9.508 1.00 58.75 469 PHE A N 1
ATOM 3623 C CA . PHE A 1 469 ? -13.860 -10.058 8.555 1.00 58.75 469 PHE A CA 1
ATOM 3624 C C . PHE A 1 469 ? -13.662 -11.584 8.649 1.00 58.75 469 PHE A C 1
ATOM 3626 O O . PHE A 1 469 ? -12.635 -12.067 9.131 1.00 58.75 469 PHE A O 1
ATOM 3633 N N . PRO A 1 470 ? -14.636 -12.386 8.173 1.00 74.06 470 PRO A N 1
ATOM 3634 C CA . PRO A 1 470 ? -14.429 -13.810 7.959 1.00 74.06 470 PRO A CA 1
ATOM 3635 C C . PRO A 1 470 ? -13.491 -14.049 6.765 1.00 74.06 470 PRO A C 1
ATOM 3637 O O . PRO A 1 470 ? -13.663 -13.492 5.682 1.00 74.06 470 PRO A O 1
ATOM 3640 N N . MET A 1 471 ? -12.516 -14.923 6.960 1.00 84.50 471 MET A N 1
ATOM 3641 C CA . MET A 1 471 ? -11.455 -15.293 6.030 1.00 84.50 471 MET A CA 1
ATOM 3642 C C . MET A 1 471 ? -11.574 -16.776 5.721 1.00 84.50 471 MET A C 1
ATOM 3644 O O . MET A 1 471 ? -11.951 -17.561 6.589 1.00 84.50 471 MET A O 1
ATOM 3648 N N . ARG A 1 472 ? -11.289 -17.171 4.480 1.00 91.88 472 ARG A N 1
ATOM 3649 C CA . ARG A 1 472 ? -11.495 -18.546 4.010 1.00 91.88 472 ARG A CA 1
ATOM 3650 C C . ARG A 1 472 ? -10.174 -19.105 3.511 1.00 91.88 472 ARG A C 1
ATOM 3652 O O . ARG A 1 472 ? -9.620 -18.591 2.540 1.00 91.88 472 ARG A O 1
ATOM 3659 N N . PHE A 1 473 ? -9.723 -20.179 4.140 1.00 94.00 473 PHE A N 1
ATOM 3660 C CA . PHE A 1 473 ? -8.500 -20.882 3.780 1.00 94.00 473 PHE A CA 1
ATOM 3661 C C . PHE A 1 473 ? -8.823 -22.288 3.309 1.00 94.00 473 PHE A C 1
ATOM 3663 O O . PHE A 1 473 ? -9.762 -22.916 3.798 1.00 94.00 473 PHE A O 1
ATOM 3670 N N . ARG A 1 474 ? -8.046 -22.783 2.351 1.00 94.88 474 ARG A N 1
ATOM 3671 C CA . ARG A 1 474 ? -8.239 -24.107 1.772 1.00 94.88 474 ARG A CA 1
ATOM 3672 C C . ARG A 1 474 ? -7.222 -25.072 2.354 1.00 94.88 474 ARG A C 1
ATOM 3674 O O . ARG A 1 474 ? -6.031 -24.821 2.302 1.00 94.88 474 ARG A O 1
ATOM 3681 N N . GLU A 1 475 ? -7.666 -26.203 2.859 1.00 95.19 475 GLU A N 1
ATOM 3682 C CA . GLU A 1 475 ? -6.820 -27.345 3.179 1.00 95.19 475 GLU A CA 1
ATOM 3683 C C . GLU A 1 475 ? -7.086 -28.436 2.128 1.00 95.19 475 GLU A C 1
ATOM 3685 O O . GLU A 1 475 ? -8.161 -29.051 2.131 1.00 95.19 475 GLU A O 1
ATOM 3690 N N . PRO A 1 476 ? -6.150 -28.683 1.193 1.00 91.94 476 PRO A N 1
ATOM 3691 C CA . PRO A 1 476 ? -6.309 -29.745 0.209 1.00 91.94 476 PRO A CA 1
ATOM 3692 C C . PRO A 1 476 ? -6.374 -31.119 0.885 1.00 91.94 476 PRO A C 1
ATOM 3694 O O . PRO A 1 476 ? -5.493 -31.459 1.674 1.00 91.94 476 PRO A O 1
ATOM 3697 N N . ARG A 1 477 ? -7.353 -31.968 0.539 1.00 87.06 477 ARG A N 1
ATOM 3698 C CA . ARG A 1 477 ? -7.520 -33.286 1.201 1.00 87.06 477 ARG A CA 1
ATOM 3699 C C . ARG A 1 477 ? -6.305 -34.213 1.066 1.00 87.06 477 ARG A C 1
ATOM 3701 O O . ARG A 1 477 ? -6.066 -35.033 1.943 1.00 87.06 477 ARG A O 1
ATOM 3708 N N . GLY A 1 478 ? -5.530 -34.078 -0.011 1.00 88.00 478 GLY A N 1
ATOM 3709 C CA . GLY A 1 478 ? -4.291 -34.839 -0.218 1.00 88.00 478 GLY A CA 1
ATOM 3710 C C . GLY A 1 478 ? -3.066 -34.287 0.523 1.00 88.00 478 GLY A C 1
ATOM 3711 O O . GLY A 1 478 ? -1.997 -34.887 0.451 1.00 88.00 478 GLY A O 1
ATOM 3712 N N . ARG A 1 479 ? -3.186 -33.128 1.184 1.00 92.12 479 ARG A N 1
ATOM 3713 C CA . ARG A 1 479 ? -2.105 -32.440 1.906 1.00 92.12 479 ARG A CA 1
ATOM 3714 C C . ARG A 1 479 ? -2.679 -31.730 3.145 1.00 92.12 479 ARG A C 1
ATOM 3716 O O . ARG A 1 479 ? -2.785 -30.504 3.126 1.00 92.12 479 ARG A O 1
ATOM 3723 N N . PRO A 1 480 ? -3.083 -32.480 4.186 1.00 92.56 480 PRO A N 1
ATOM 3724 C CA . PRO A 1 480 ? -3.639 -31.890 5.398 1.00 92.56 480 PRO A CA 1
ATOM 3725 C C . PRO A 1 480 ? -2.617 -30.998 6.111 1.00 92.56 480 PRO A C 1
ATOM 3727 O O . PRO A 1 480 ? -1.407 -31.239 6.043 1.00 92.56 480 PRO A O 1
ATOM 3730 N N . ALA A 1 481 ? -3.106 -29.973 6.807 1.00 93.38 481 ALA A N 1
ATOM 3731 C CA . ALA A 1 481 ? -2.264 -29.089 7.589 1.00 93.38 481 ALA A CA 1
ATOM 3732 C C . ALA A 1 481 ? -1.684 -29.826 8.800 1.00 93.38 481 ALA A C 1
ATOM 3734 O O . ALA A 1 481 ? -2.357 -30.627 9.449 1.00 93.38 481 ALA A O 1
ATOM 3735 N N . LYS A 1 482 ? -0.433 -29.518 9.144 1.00 93.62 482 LYS A N 1
ATOM 3736 C CA . LYS A 1 482 ? 0.179 -30.034 10.370 1.00 93.62 482 LYS A CA 1
ATOM 3737 C C . LYS A 1 482 ? -0.414 -29.329 11.589 1.00 93.62 482 LYS A C 1
ATOM 3739 O O . LYS A 1 482 ? -0.352 -28.105 11.662 1.00 93.62 482 LYS A O 1
ATOM 3744 N N . ILE A 1 483 ? -0.932 -30.081 12.555 1.00 91.69 483 ILE A N 1
ATOM 3745 C CA . ILE A 1 483 ? -1.480 -29.515 13.792 1.00 91.69 483 ILE A CA 1
ATOM 3746 C C . ILE A 1 483 ? -0.435 -29.516 14.910 1.00 91.69 483 ILE A C 1
ATOM 3748 O O . ILE A 1 483 ? 0.269 -30.504 15.121 1.00 91.69 483 ILE A O 1
ATOM 3752 N N . PHE A 1 484 ? -0.358 -28.404 15.633 1.00 85.12 484 PHE A N 1
ATOM 3753 C CA . PHE A 1 484 ? 0.446 -28.208 16.829 1.00 85.12 484 PHE A CA 1
ATOM 3754 C C . PHE A 1 484 ? -0.484 -27.946 18.019 1.00 85.12 484 PHE A C 1
ATOM 3756 O O . PHE A 1 484 ? -1.431 -27.170 17.902 1.00 85.12 484 PHE A O 1
ATOM 3763 N N . PHE A 1 485 ? -0.212 -28.630 19.134 1.00 87.62 485 PHE A N 1
ATOM 3764 C CA . PHE A 1 485 ? -0.985 -28.578 20.385 1.00 87.62 485 PHE A CA 1
ATOM 3765 C C . PHE A 1 485 ? -2.500 -28.769 20.223 1.00 87.62 485 PHE A C 1
ATOM 3767 O O . PHE A 1 485 ? -3.278 -27.957 20.714 1.00 87.62 485 PHE A O 1
ATOM 3774 N N . PRO A 1 486 ? -2.956 -29.839 19.547 1.00 88.25 486 PRO A N 1
ATOM 3775 C CA . PRO A 1 486 ? -4.384 -30.033 19.355 1.00 88.25 486 PRO A CA 1
ATOM 3776 C C . PRO A 1 486 ? -5.122 -30.096 20.710 1.00 88.25 486 PRO A C 1
ATOM 3778 O O . PRO A 1 486 ? -4.605 -30.714 21.648 1.00 88.25 486 PRO A O 1
ATOM 3781 N N . PRO A 1 487 ? -6.351 -29.549 20.814 1.00 78.88 487 PRO A N 1
ATOM 3782 C CA . PRO A 1 487 ? -7.143 -29.591 22.047 1.00 78.88 487 PRO A CA 1
ATOM 3783 C C . P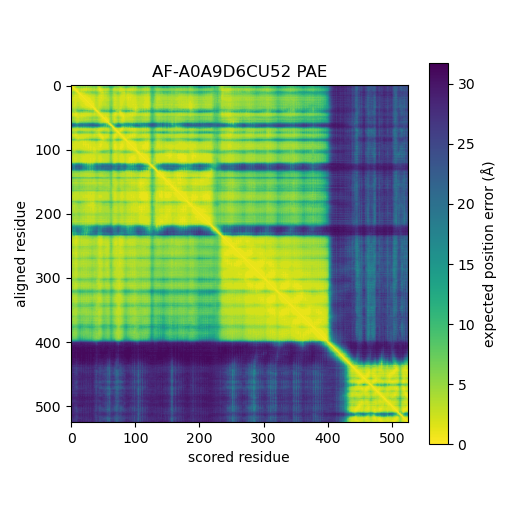RO A 1 487 ? -7.456 -31.021 22.498 1.00 78.88 487 PRO A C 1
ATOM 3785 O O . PRO A 1 487 ? -7.657 -31.296 23.679 1.00 78.88 487 PRO A O 1
ATOM 3788 N N . ASP A 1 488 ? -7.492 -31.936 21.533 1.00 84.75 488 ASP A N 1
ATOM 3789 C CA . ASP A 1 488 ? -7.657 -33.364 21.722 1.00 84.75 488 ASP A CA 1
ATOM 3790 C C . ASP A 1 488 ? -6.546 -34.086 20.953 1.00 84.75 488 ASP A C 1
ATOM 3792 O O . ASP A 1 488 ? -6.355 -33.871 19.756 1.00 84.75 488 ASP A O 1
ATOM 3796 N N . LYS A 1 489 ? -5.820 -34.978 21.632 1.00 82.00 489 LYS A N 1
ATOM 3797 C CA . LYS A 1 489 ? -4.700 -35.733 21.046 1.00 82.00 489 LYS A CA 1
ATOM 3798 C C . LYS A 1 489 ? -5.098 -36.598 19.844 1.00 82.00 489 LYS A C 1
ATOM 3800 O O . LYS A 1 489 ? -4.216 -37.022 19.107 1.00 82.00 489 LYS A O 1
ATOM 3805 N N . SER A 1 490 ? -6.388 -36.870 19.651 1.00 83.75 490 SER A N 1
ATOM 3806 C CA . SER A 1 490 ? -6.914 -37.595 18.490 1.00 83.75 490 SER A CA 1
ATOM 3807 C C . SER A 1 490 ? -7.017 -36.748 17.214 1.00 83.75 490 SER A C 1
ATOM 3809 O O . SER A 1 490 ? -7.275 -37.293 16.141 1.00 83.75 490 SER A O 1
ATOM 3811 N N . TRP A 1 491 ? -6.822 -35.426 17.288 1.00 86.25 491 TRP A N 1
ATOM 3812 C CA . TRP A 1 491 ? -6.930 -34.547 16.124 1.00 86.25 491 TRP A CA 1
ATOM 3813 C C . TRP A 1 491 ? -5.657 -34.582 15.278 1.00 86.25 491 TRP A C 1
ATOM 3815 O O . TRP A 1 491 ? -4.729 -33.799 15.472 1.00 86.25 491 TRP A O 1
ATOM 3825 N N . GLU A 1 492 ? -5.647 -35.466 14.283 1.00 83.38 492 GLU A N 1
ATOM 3826 C CA . GLU A 1 492 ? -4.630 -35.468 13.221 1.00 83.38 492 GLU A CA 1
ATOM 3827 C C . GLU A 1 492 ? -4.892 -34.380 12.166 1.00 83.38 492 GLU A C 1
ATOM 3829 O O . GLU A 1 492 ? -3.963 -33.871 11.544 1.00 83.38 492 GLU A O 1
ATOM 3834 N N . THR A 1 493 ? -6.161 -33.997 11.983 1.00 90.12 493 THR A N 1
ATOM 3835 C CA . THR A 1 493 ? -6.595 -32.847 11.173 1.00 90.12 493 THR A CA 1
ATOM 3836 C C . THR A 1 493 ? -7.741 -32.133 11.883 1.00 90.12 493 THR A C 1
ATOM 3838 O O . THR A 1 493 ? -8.397 -32.719 12.747 1.00 90.12 493 THR A O 1
ATOM 3841 N N . ILE A 1 494 ? -8.024 -30.878 11.518 1.00 90.81 494 ILE A N 1
ATOM 3842 C CA . ILE A 1 494 ? -9.129 -30.150 12.139 1.00 90.81 494 ILE A CA 1
ATOM 3843 C C . ILE A 1 494 ? -10.462 -30.802 11.716 1.00 90.81 494 ILE A C 1
ATOM 3845 O O . ILE A 1 494 ? -10.678 -30.987 10.507 1.00 90.81 494 ILE A O 1
ATOM 3849 N N . PRO A 1 495 ? -11.349 -31.183 12.656 1.00 93.44 495 PRO A N 1
ATOM 3850 C CA . PRO A 1 495 ? -12.587 -31.875 12.317 1.00 93.44 495 PRO A CA 1
ATOM 3851 C C . PRO A 1 495 ? -13.537 -31.011 11.490 1.00 93.44 495 PRO A C 1
ATOM 3853 O O . PRO A 1 495 ? -13.638 -29.797 11.673 1.00 93.44 495 PRO A O 1
ATOM 3856 N N . CYS A 1 496 ? -14.303 -31.656 10.614 1.00 93.81 496 CYS A N 1
ATOM 3857 C CA . CYS A 1 496 ? -15.404 -31.007 9.911 1.00 93.81 496 CYS A CA 1
ATOM 3858 C C . CYS A 1 496 ? -16.444 -30.496 10.920 1.00 93.81 496 CYS A C 1
ATOM 3860 O O . CYS A 1 496 ? -16.790 -31.195 11.870 1.00 93.81 496 CYS A O 1
ATOM 3862 N N . GLY A 1 497 ? -16.933 -29.270 10.730 1.00 90.94 497 GLY A N 1
ATOM 3863 C CA . GLY A 1 497 ? -17.856 -28.620 11.663 1.00 90.94 497 GLY A CA 1
ATOM 3864 C C . GLY A 1 497 ? -17.218 -28.115 12.963 1.00 90.94 497 GLY A C 1
ATOM 3865 O O . GLY A 1 497 ? -17.944 -27.591 13.811 1.00 90.94 497 GLY A O 1
ATOM 3866 N N . ALA A 1 498 ? -15.891 -28.225 13.131 1.00 91.44 498 ALA A N 1
ATOM 3867 C CA . ALA A 1 498 ? -15.198 -27.592 14.250 1.00 91.44 498 ALA A CA 1
ATOM 3868 C C . ALA A 1 498 ? -15.464 -26.080 14.248 1.00 91.44 498 ALA A C 1
ATOM 3870 O O . ALA A 1 498 ? -15.446 -25.437 13.198 1.00 91.44 498 ALA A O 1
ATOM 3871 N N . LYS A 1 499 ? -15.726 -25.526 15.433 1.00 92.94 499 LYS A N 1
ATOM 3872 C CA . LYS A 1 499 ? -16.060 -24.116 15.643 1.00 92.94 499 LYS A CA 1
ATOM 3873 C C . LYS A 1 499 ? -15.624 -23.656 17.026 1.00 92.94 499 LYS A C 1
ATOM 3875 O O . LYS A 1 499 ? -15.525 -24.462 17.947 1.00 92.94 499 LYS A O 1
ATOM 3880 N N . GLY A 1 500 ? -15.429 -22.355 17.180 1.00 86.19 500 GLY A N 1
ATOM 3881 C CA . GLY A 1 500 ? -15.212 -21.696 18.462 1.00 86.19 500 GLY A CA 1
ATOM 3882 C C . GLY A 1 500 ? -13.766 -21.667 18.954 1.00 86.19 500 GLY A C 1
ATOM 3883 O O . GLY A 1 500 ? -13.514 -20.923 19.899 1.00 86.19 500 GLY A O 1
ATOM 3884 N N . TRP A 1 501 ? -12.851 -22.396 18.311 1.00 88.62 501 TRP A N 1
ATOM 3885 C CA . TRP A 1 501 ? -11.430 -22.462 18.663 1.00 88.62 501 TRP A CA 1
ATOM 3886 C C . TRP A 1 501 ? -10.662 -21.260 18.138 1.00 88.62 501 TRP A C 1
ATOM 3888 O O . TRP A 1 501 ? -10.814 -20.900 16.977 1.00 88.62 501 TRP A O 1
ATOM 3898 N N . THR A 1 502 ? -9.827 -20.660 18.970 1.00 84.50 502 THR A N 1
ATOM 3899 C CA . THR A 1 502 ? -8.858 -19.655 18.536 1.00 84.50 502 THR A CA 1
ATOM 3900 C C . THR A 1 502 ? -7.614 -20.374 18.045 1.00 84.50 502 THR A C 1
ATOM 3902 O O . THR A 1 502 ? -7.142 -21.261 18.739 1.00 84.50 502 THR A O 1
ATOM 3905 N N . ILE A 1 503 ? -7.115 -20.029 16.859 1.00 89.50 503 ILE A N 1
ATOM 3906 C CA . ILE A 1 503 ? -5.919 -20.653 16.287 1.00 89.50 503 ILE A CA 1
ATOM 3907 C C . ILE A 1 503 ? -5.010 -19.607 15.636 1.00 89.50 503 ILE A C 1
ATOM 3909 O O . ILE A 1 503 ? -5.477 -18.587 15.121 1.00 89.50 503 ILE A O 1
ATOM 3913 N N . ASN A 1 504 ? -3.715 -19.909 15.596 1.00 85.75 504 ASN A N 1
ATOM 3914 C CA . ASN A 1 504 ? -2.783 -19.338 14.632 1.00 85.75 504 ASN A CA 1
ATOM 3915 C C . ASN A 1 504 ? -2.720 -20.278 13.422 1.00 85.75 504 ASN A C 1
ATOM 3917 O O . ASN A 1 504 ? -2.325 -21.438 13.531 1.00 85.75 504 ASN A O 1
ATOM 3921 N N . LEU A 1 505 ? -3.129 -19.790 12.258 1.00 92.62 505 LEU A N 1
ATOM 3922 C CA . LEU A 1 505 ? -3.199 -20.552 11.020 1.00 92.62 505 LEU A CA 1
ATOM 3923 C C . LEU A 1 505 ? -2.064 -20.123 10.094 1.00 92.62 505 LEU A C 1
ATOM 3925 O O . LEU A 1 505 ? -2.001 -18.973 9.670 1.00 92.62 505 LEU A O 1
ATOM 3929 N N . ALA A 1 506 ? -1.173 -21.056 9.771 1.00 90.31 506 ALA A N 1
ATOM 3930 C CA . ALA A 1 506 ? -0.120 -20.850 8.793 1.00 90.31 506 ALA A CA 1
ATOM 3931 C C . ALA A 1 506 ? -0.614 -21.289 7.407 1.00 90.31 506 ALA A C 1
ATOM 3933 O O . ALA A 1 506 ? -1.023 -22.442 7.220 1.00 90.31 506 ALA A O 1
ATOM 3934 N N . TYR A 1 507 ? -0.555 -20.398 6.421 1.00 93.69 507 TYR A N 1
ATOM 3935 C CA . TYR A 1 507 ? -1.021 -20.642 5.058 1.00 93.69 507 TYR A CA 1
ATOM 3936 C C . TYR A 1 507 ? -0.021 -20.141 4.015 1.00 93.69 507 TYR A C 1
ATOM 3938 O O . TYR A 1 507 ? 0.771 -19.236 4.260 1.00 93.69 507 TYR A O 1
ATOM 3946 N N . ARG A 1 508 ? -0.049 -20.739 2.825 1.00 90.88 508 ARG A N 1
ATOM 3947 C CA . ARG A 1 508 ? 0.660 -20.224 1.650 1.00 90.88 508 ARG A CA 1
ATOM 3948 C C . ARG A 1 508 ? -0.322 -19.398 0.828 1.00 90.88 508 ARG A C 1
ATOM 3950 O O . ARG A 1 508 ? -1.268 -19.996 0.305 1.00 90.88 508 ARG A O 1
ATOM 3957 N N . PRO A 1 509 ? -0.139 -18.072 0.726 1.00 81.88 509 PRO A N 1
ATOM 3958 C CA . PRO A 1 509 ? -1.064 -17.220 -0.004 1.00 81.88 509 PRO A CA 1
ATOM 3959 C C . PRO A 1 509 ? -1.145 -17.650 -1.469 1.00 81.88 509 PRO A C 1
ATOM 3961 O O . PRO A 1 509 ? -0.154 -18.089 -2.066 1.00 81.88 509 PRO A O 1
ATOM 3964 N N . TYR A 1 510 ? -2.331 -17.529 -2.062 1.00 81.75 510 TYR A N 1
ATOM 3965 C CA . TYR A 1 510 ? -2.433 -17.604 -3.516 1.00 81.75 510 TYR A CA 1
ATOM 3966 C C . TYR A 1 510 ? -1.674 -16.435 -4.145 1.00 81.75 510 TYR A C 1
ATOM 3968 O O . TYR A 1 510 ? -1.496 -15.395 -3.520 1.00 81.75 510 TYR A O 1
ATOM 3976 N N . ARG A 1 511 ? -1.204 -16.607 -5.386 1.00 53.97 511 ARG A N 1
ATOM 3977 C CA . ARG A 1 511 ? -0.356 -15.622 -6.089 1.00 53.97 511 ARG A CA 1
ATOM 3978 C C . ARG A 1 511 ? -1.028 -14.254 -6.322 1.00 53.97 511 ARG A C 1
ATOM 3980 O O . ARG A 1 511 ? -0.383 -13.352 -6.843 1.00 53.97 511 ARG A O 1
ATOM 3987 N N . GLU A 1 512 ? -2.286 -14.089 -5.921 1.00 40.72 512 GLU A N 1
ATOM 3988 C CA . GLU A 1 512 ? -3.005 -12.817 -5.903 1.00 40.72 512 GLU A CA 1
ATOM 3989 C C . GLU A 1 512 ? -2.551 -11.952 -4.712 1.00 40.72 512 GLU A C 1
ATOM 3991 O O . GLU A 1 512 ? -2.725 -12.314 -3.543 1.00 40.72 512 GLU A O 1
ATOM 3996 N N . LEU A 1 513 ? -1.962 -10.790 -5.015 1.00 31.80 513 LEU A N 1
ATOM 3997 C CA . LEU A 1 513 ? -1.468 -9.828 -4.028 1.00 31.80 513 LEU A CA 1
ATOM 3998 C C . LEU A 1 513 ? -2.595 -9.386 -3.076 1.00 31.80 513 LEU A C 1
ATOM 4000 O O . LEU A 1 513 ? -3.601 -8.833 -3.511 1.00 31.80 513 LEU A O 1
ATOM 4004 N N . GLY A 1 514 ? -2.407 -9.588 -1.770 1.00 37.22 514 GLY A N 1
ATOM 4005 C CA . GLY A 1 514 ? -3.347 -9.126 -0.741 1.00 37.22 514 GLY A CA 1
ATOM 4006 C C . GLY A 1 514 ? -4.581 -10.010 -0.541 1.00 37.22 514 GLY A C 1
ATOM 4007 O O . GLY A 1 514 ? -5.466 -9.644 0.235 1.00 37.22 514 GLY A O 1
ATOM 4008 N N . SER A 1 515 ? -4.662 -11.177 -1.191 1.00 42.72 515 SER A N 1
ATOM 4009 C CA . SER A 1 515 ? -5.720 -12.129 -0.865 1.00 42.72 515 SER A CA 1
ATOM 4010 C C . SER A 1 515 ? -5.422 -12.776 0.491 1.00 42.72 515 SER A C 1
ATOM 4012 O O . SER A 1 515 ? -4.391 -13.415 0.683 1.00 42.72 515 SER A O 1
ATOM 4014 N N . VAL A 1 516 ? -6.351 -12.653 1.441 1.00 57.88 516 VAL A N 1
ATOM 4015 C CA . VAL A 1 516 ? -6.310 -13.383 2.723 1.00 57.88 516 VAL A CA 1
ATOM 4016 C C . VAL A 1 516 ? -6.804 -14.824 2.522 1.00 57.88 516 VAL A C 1
ATOM 4018 O O . VAL A 1 516 ? -7.654 -15.342 3.247 1.00 57.88 516 VAL A O 1
ATOM 4021 N N . ARG A 1 517 ? -6.352 -15.431 1.421 1.00 77.81 517 ARG A N 1
ATOM 4022 C CA . ARG A 1 517 ? -6.733 -16.749 0.925 1.00 77.81 517 ARG A CA 1
ATOM 4023 C C . ARG A 1 517 ? -5.467 -17.508 0.574 1.00 77.81 517 ARG A C 1
ATOM 4025 O O . ARG A 1 517 ? -4.515 -16.960 0.022 1.00 77.81 517 ARG A O 1
ATOM 4032 N N . GLY A 1 518 ? -5.479 -18.798 0.853 1.00 87.06 518 GLY A N 1
ATOM 4033 C CA . GLY A 1 518 ? -4.379 -19.662 0.476 1.00 87.06 518 GLY A CA 1
ATOM 4034 C C . GLY A 1 518 ? -4.530 -21.069 1.012 1.00 87.06 518 GLY A C 1
ATOM 4035 O O . GLY A 1 518 ? -5.536 -21.406 1.647 1.00 87.06 518 GLY A O 1
ATOM 4036 N N . ASP A 1 519 ? -3.512 -21.878 0.733 1.00 94.25 519 ASP A N 1
ATOM 4037 C CA . ASP A 1 519 ? -3.466 -23.265 1.169 1.00 94.25 519 ASP A CA 1
ATOM 4038 C C . ASP A 1 519 ? -2.917 -23.347 2.595 1.00 94.25 519 ASP A C 1
ATOM 4040 O O . ASP A 1 519 ? -1.785 -22.937 2.857 1.00 94.25 519 ASP A O 1
ATOM 4044 N N . VAL A 1 520 ? -3.711 -23.883 3.516 1.00 94.56 520 VAL A N 1
ATOM 4045 C CA . VAL A 1 520 ? -3.318 -24.116 4.908 1.00 94.56 520 VAL A CA 1
ATOM 4046 C C . VAL A 1 520 ? -2.209 -25.156 4.937 1.00 94.56 520 VAL A C 1
ATOM 4048 O O . VAL A 1 520 ? -2.313 -26.213 4.315 1.00 94.56 520 VAL A O 1
ATOM 4051 N N . VAL A 1 521 ? -1.138 -24.856 5.666 1.00 94.62 521 VAL A N 1
ATOM 4052 C CA . VAL A 1 521 ? 0.013 -25.756 5.809 1.00 94.62 521 VAL A CA 1
ATOM 4053 C C . VAL A 1 521 ? 0.222 -26.207 7.240 1.00 94.62 521 VAL A C 1
ATOM 4055 O O . VAL A 1 521 ? 0.711 -27.316 7.458 1.00 94.62 521 VAL A O 1
ATOM 4058 N N . ALA A 1 522 ? -0.157 -25.382 8.214 1.00 92.94 522 ALA A N 1
ATOM 4059 C CA . ALA A 1 522 ? -0.109 -25.762 9.611 1.00 92.94 522 ALA A CA 1
ATOM 4060 C C . ALA A 1 522 ? -1.101 -24.958 10.463 1.00 92.94 522 ALA A C 1
ATOM 4062 O O . ALA A 1 522 ? -1.487 -23.846 10.106 1.00 92.94 522 ALA A O 1
ATOM 4063 N N . ILE A 1 523 ? -1.514 -25.533 11.588 1.00 93.12 523 ILE A N 1
ATOM 4064 C CA . ILE A 1 523 ? -2.440 -24.937 12.553 1.00 93.12 523 ILE A CA 1
ATOM 4065 C C . ILE A 1 523 ? -1.835 -25.094 13.945 1.00 93.12 523 ILE A C 1
ATOM 4067 O O . ILE A 1 523 ? -1.461 -26.199 14.329 1.00 93.12 523 ILE A O 1
ATOM 4071 N N . LEU A 1 524 ? -1.758 -24.001 14.690 1.00 89.12 524 LEU A N 1
ATOM 4072 C CA . LEU A 1 524 ? -1.350 -23.963 16.088 1.00 89.12 524 LEU A CA 1
ATOM 4073 C C . LEU A 1 524 ? -2.568 -23.533 16.910 1.00 89.12 524 LEU A C 1
ATOM 4075 O O . LEU A 1 524 ? -3.103 -22.447 16.671 1.00 89.12 524 LEU A O 1
ATOM 4079 N N . PHE A 1 525 ? -3.029 -24.414 17.797 1.00 87.81 525 PHE A N 1
ATOM 4080 C CA . PHE A 1 525 ? -4.171 -24.161 18.679 1.00 87.81 525 PHE A CA 1
ATOM 4081 C C . PHE A 1 525 ? -3.792 -23.348 19.912 1.00 87.81 525 PHE A C 1
ATOM 4083 O O . PHE A 1 525 ? -2.616 -23.431 20.333 1.00 87.81 525 PHE A O 1
#